Protein 6HXS (pdb70)

Organism: Homo sapiens (NCBI:txid9606)

Secondary structure (DSSP, 8-state):
---HHHHHHHHHH-HHHHHHHHHHHHHHHHSTTHHHHS-S--GGGEETTEE-HHHHHHHHTT---HHHHHHS-GGGSHHHHHHHHHHT--SSEEEEEE-HHHHHHHHHHH-S-SS--PPPSEEEEEEEPTTHHHHHHHHHTT--EEEEEEE--GGGHHHHHHH-------SSSSS-SSEEEES-HHHHHTT---EE--TT-TT-SEEEEEEEEEEE--TTEE----SEEEE--GGGEEEEEEEEEE--/---HHHHHHHHHH-HHHHHHHHHHHHHHHHSTTHHHHS-S--GGGEETTEE-HHHHHHHHHT---HHHHHH--SS--HHHHHHHHHHT--SSEEEEEE-HHHHHHHHHHH---SS--PPPSEEEEEEEPTTHHHHHHHHHTT--EEEEEEEE-GGGHHHHHHH-----EEEBS-HHHHHTT---EE--TT-TT-SEEEEEEEEEEE--------EEE--GGGEEEEEEEEEE--/---HHHHHHHHHH-HHHHHHHHHHHHHHHHSTTHHHHS-S--GGGEETTEE-HHHHHHHHHT---HHHHHHS-SGGGHHHHHHHHHHT--SSEEEEEE-HHHHHHHHHHSPPPSS--PPPSEEEEEEEPTTHHHHHHHHHTT--EEEEEEE--GGGHHHHHHH------EEEBS-HHHHHTT---EE--TT-TT-SEEEEEEEEEEE------EEE--GGGEEEEEEEEEE--

InterPro domains:
  IPR012317 Poly(ADP-ribose) polymerase, catalytic domain [PF00644] (103-272)
  IPR012317 Poly(ADP-ribose) polymerase, catalytic domain [PS51059] (77-280)
  IPR041400 PARP16 N-terminal domain [PF18084] (13-90)
  IPR051838 Intracellular mono-ADP-ribosyltransferase ARTD/PARP [PTHR21328] (15-296)

GO terms:
  GO:2000766 negative regulation of cytoplasmic translation (P, IDA)
  GO:0070213 protein auto-ADP-ribosylation (P, IDA)
  GO:0140804 NAD+-protein-lysine ADP-ribosyltransferase activity (F, IDA)
  GO:0140806 NAD+-protein-aspartate ADP-ribosyltransferase activity (F, IDA)
  GO:0140807 NAD+-protein-glutamate ADP-ribosyltransferase activity (F, IDA)
  GO:1990404 NAD+-protein mono-ADP-ribosyltransferase activity (F, IDA)
  GO:0005789 endoplasmic reticulum membrane (C, EXP)
  GO:0003950 NAD+ poly-ADP-ribosyltransferase activity (F, TAS)
  GO:0005829 cytosol (C, TAS)
  GO:0019082 viral protein processing (P, TAS)
  GO:1901847 nicotinate metabolic process (P, TAS)
  GO:0005515 protein binding (F, IPI)
  GO:0005635 nuclear envelope (C, IDA)
  GO:0071782 endoplasmic reticulum tubular network (C, IMP)
  GO:0005783 endoplasmic reticulum (C, IMP)
  GO:0036498 IRE1-mediated unfolded protein response (P, IMP)
  GO:0016020 membrane (C, HDA)
  GO:0003950 NAD+ poly-ADP-ribosyltransferase activity (F, IMP)
  GO:0043539 protein serine/threonine kinase activator activity (F, IMP)
  GO:0030968 endoplasmic reticulum unfolded protein response (P, IMP)

Solvent-accessible surface area: 34597 Å² total; per-residue (Å²): 108,45,47,70,33,9,0,85,37,34,0,42,72,32,43,64,3,5,0,0,17,1,0,2,1,5,5,0,1,82,19,180,55,57,84,70,15,0,119,54,28,2,84,104,29,28,176,76,150,88,72,42,25,146,41,0,56,46,11,14,88,103,6,14,52,0,109,79,0,31,154,30,77,22,130,109,38,110,128,4,2,66,4,1,3,54,6,16,27,39,180,77,3,36,6,42,46,22,37,118,84,40,20,97,82,3,67,158,66,6,24,89,36,101,2,10,31,19,74,8,50,49,2,1,9,0,36,25,55,73,115,36,18,52,85,13,27,130,43,30,37,167,109,102,42,53,29,0,5,38,9,14,130,2,22,37,0,7,13,15,7,48,85,31,19,117,21,106,123,68,212,126,60,161,152,9,100,1,5,68,3,10,10,24,12,10,30,2,4,23,121,0,19,41,16,134,4,13,141,85,16,65,5,16,54,47,0,0,0,0,0,0,0,9,0,0,66,49,101,54,22,114,124,75,85,50,124,150,4,20,0,34,51,92,80,3,14,20,4,4,14,0,0,0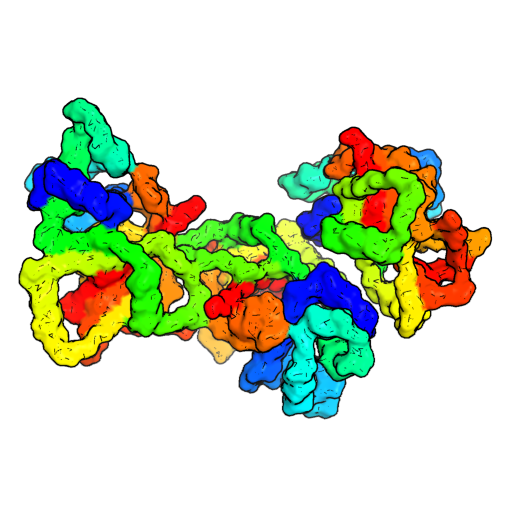,7,17,79,205,113,55,48,100,85,47,0,108,95,42,0,50,192,32,40,63,2,4,0,0,16,1,0,2,1,6,6,0,1,79,16,187,60,60,80,69,14,0,111,54,28,2,83,86,26,23,176,76,156,85,62,61,31,151,38,0,60,46,12,14,70,112,4,14,52,0,127,76,2,30,126,33,97,72,109,82,53,103,140,5,18,84,2,1,2,60,8,10,15,34,159,92,6,33,5,69,46,24,38,172,80,56,32,96,109,3,67,160,86,24,38,79,36,138,6,11,31,18,75,23,82,51,12,0,39,0,72,29,68,115,106,38,42,61,118,17,96,135,60,42,48,108,104,102,42,72,34,0,6,34,9,14,112,0,23,39,0,9,15,17,8,53,84,32,20,158,65,53,5,130,2,9,62,26,10,8,24,2,4,45,141,0,8,39,14,135,5,6,110,70,16,63,5,16,70,46,0,0,0,0,0,0,0,9,10,3,70,70,120,84,94,43,158,151,70,53,5,97,61,88,98,6,13,27,4,25,16,0,0,0,5,33,69,248,110,43,47,72,34,7,0,83,33,31,0,33,69,34,42,61,3,5,0,0,18,1,0,1,0,6,6,0,2,83,18,184,56,62,80,69,15,0,109,52,28,2,84,90,23,28,156,76,151,89,66,47,31,145,35,0,62,40,9,15,90,109,6,14,47,0,111,76,0,32,158,35,71,21,123,102,43,105,126,5,2,63,2,1,4,51,7,16,29,39,172,79,4,37,8,39,49,21,39,162,80,53,27,87,101,2,102,186,79,22,39,98,59,161,70,132,49,77,74,23,82,52,10,1,12,0,39,26,54,87,116,39,17,53,88,13,28,130,32,32,47,107,100,100,40,71,26,0,4,37,9,15,130,2,24,39,0,8,15,15,8,49,85,31,18,154,68,161,24,5,111,2,8,51,19,11,6,49,2,33,130,130,5,50,94,16,136,4,12,152,72,15,63,4,17,53,32,0,3,0,0,0,0,0,10,10,3,75,62,135,83,201,145,68,48,6,81,49,89,80,5,14,21,5,5,11,0,0,0,12,34,73,193

Sequence (715 aa):
SMGWAAAREAAGRDMLAADLRCSLFASALQSYKRDSVLRPFPASYARGDCKDFEALLADASKLPNLKELLQSSGDNHKRAWDLVSWILSSKVLTIHSAGKAEFEKIQKLTGAPHTPVPAPDFLFEIEYFDPANAKFYETKGERDLIYAFHGSRLENFHSIIHNGLHCHLNKTSLFGEGTYLTSDLSLALIYSPHGHGWQHSLLGPILSCVAVCEVIDHPDVKCIPPKYFVVTNNQLLRVKYLLVYSQKSMGWAAAREAAGRDMLAADLRCSLFASALQSYKRDSVLRPFPASYARGDCKDFEALLADASKLPNLKELLQSSGDNHKRAWDLVSWILSSKVLTIHSAGKAEFEKIQKLTGAPHTPVPAPDFLFEIEYFDPANAKFYETKGERDLIYAFHGSRLENFHSIIHNGLHCGTYLTSDLSLALIYSPHGHGWQHSLLGPILSCVAVCEVIDHPDPPKYFVVTNNQLLRVKYLLVYSQKSMGWAAAREAAGRDMLAADLRCSLFASALQSYKRDSVLRPFPASYARGDCKDFEALLADASKLPNLKELLQSSGDNHKRAWDLVSWILSSKVLTIHSAGKAEFEKIQKLTGAPHTPVPAPDFLFEIEYFDPANAKFYETKGERDLIYAFHGSRLENFHSIIHNGLHCEGTYLTSDLSLALIYSPHGHGWQHSLLGPILSCVAVCEVIDHPDKYFVVTNNQLLRVKYLLVYSQK

B-factor: mean 51.81, std 23.24, range [20.47, 183.68]

Foldseek 3Di:
DDDLVVLLVVCVVAVQQLLLLLQLLQQLLVDPNVVPQNPVDPCVQADVPRGNSVVVNVLSVQAAFSVVCSVDDDVVNPSNSVVSRVSQDDPFKHKHWDDPVVVVVLCVLLDPAPDDDDAFPTKMFIGTDPPLVVLLCVVQPVFDKHKWKAFAESSNVNVCQPVNAFQAQDPPDPPRNGDKTFSHPVVRQVRFDWGATDCSGPLEGIKTKMFIKIFGPDPQWAFVGGGMTHHNDRSGMGGTMMGMHYDD/DFDLVVLLVLCVVAVQQLLLLLFLLQQLLVDPVVVPQNPVDPCVQADVPRGNSVVVNVLSLVQAAVVCVNVDDDPPSPSNSVVSRVSQVDPFKGKHWDDPVVVVVLCVLLDPAPDDDDAFPTKMFMGTDPPLVVVLVVVLPVFDKHKWKAFAESNNVNVCQPVNCVPVGKTHSHPVVRQVRFDWGATGCNGPLEGIKTKMFIKIFRPDPAVGDIGTDHDRSRMGTTMMGMHYDD/DDALVVLLVLCVVAVQQLLLLLQLLQQQLVDPNVVPQNPVDPPVQADVPRGNSVVVVVLSVVQAASVVCNVDDDVVNPSNSVVSRVSQDDPFKHKHWDDPVVQVVLPVLFDDAPDDDDAFPTKMFIGTDPPLVVLLCVVQPVFDKHKWKAFAESNNVNVCQPVNAWWVYGKTGSHVVVRQVRFDWGATDCSGPLEGIKTKMFIKTFGPDPCVIDHHHDRSGIGGTMIGMHYDD

Radius of gyration: 32.32 Å; Cα contacts (8 Å, |Δi|>4): 1368; chains: 3; bounding box: 86×85×57 Å

Structure (mmCIF, N/CA/C/O backbone):
data_6HXS
#
_entry.id   6HXS
#
_cell.length_a   147.890
_cell.length_b   147.890
_cell.length_c   100.210
_cell.angle_alpha   90.00
_cell.angle_beta   90.00
_cell.angle_gamma   90.00
#
_symmetry.space_group_name_H-M   'P 43 21 2'
#
loop_
_entity.id
_entity.type
_entity.pdbx_description
1 polymer 'Mono [ADP-ribose] polymerase PARP16'
2 non-polymer CARBA-NICOTINAMIDE-ADENINE-DINUCLEOTIDE
3 non-polymer 'SULFATE ION'
4 non-polymer GLYCEROL
5 non-polymer ADENOSINE
6 water water
#
loop_
_atom_site.group_PDB
_atom_site.id
_atom_site.type_symbol
_atom_site.label_atom_id
_atom_site.label_alt_id
_atom_site.label_comp_id
_atom_site.label_asym_id
_atom_site.label_entity_id
_atom_site.label_seq_id
_atom_site.pdbx_PDB_ins_code
_atom_site.Cartn_x
_atom_site.Cartn_y
_atom_site.Cartn_z
_atom_site.occupancy
_atom_site.B_iso_or_equiv
_atom_site.auth_seq_id
_atom_site.auth_comp_id
_atom_site.auth_asym_id
_atom_site.auth_atom_id
_atom_site.pdbx_PDB_model_num
ATOM 1 N N . SER A 1 22 ? 42.766 -17.197 10.477 1.00 49.63 3 SER A N 1
ATOM 2 C CA . SER A 1 22 ? 41.347 -16.875 10.357 1.00 47.08 3 SER A CA 1
ATOM 3 C C . SER A 1 22 ? 41.132 -15.352 10.594 1.00 47.88 3 SER A C 1
ATOM 4 O O . SER A 1 22 ? 42.088 -14.644 10.911 1.00 46.05 3 SER A O 1
ATOM 7 N N . MET A 1 23 ? 39.893 -14.856 10.402 1.00 43.04 4 MET A N 1
ATOM 8 C CA . MET A 1 23 ? 39.518 -13.453 10.635 1.00 42.86 4 MET A CA 1
ATOM 9 C C . MET A 1 23 ? 39.752 -13.015 12.077 1.00 43.07 4 MET A C 1
ATOM 10 O O . MET A 1 23 ? 39.583 -13.811 12.992 1.00 39.39 4 MET A O 1
ATOM 15 N N . GLY A 1 24 ? 40.025 -11.734 12.276 1.00 41.13 5 GLY A N 1
ATOM 16 C CA . GLY A 1 24 ? 40.068 -11.165 13.621 1.00 41.81 5 GLY A CA 1
ATOM 17 C C . GLY A 1 24 ? 38.630 -10.975 14.111 1.00 45.25 5 GLY A C 1
ATOM 18 O O . GLY A 1 24 ? 37.673 -11.186 13.345 1.00 43.57 5 GLY A O 1
ATOM 19 N N . TRP A 1 25 ? 38.457 -10.551 15.364 1.00 41.44 6 TRP A N 1
ATOM 20 C CA . TRP A 1 25 ? 37.128 -10.365 15.956 1.00 40.73 6 TRP A CA 1
ATOM 21 C C . TRP A 1 25 ? 36.306 -9.259 15.290 1.00 39.86 6 TRP A C 1
ATOM 22 O O . TRP A 1 25 ? 35.116 -9.452 15.060 1.00 36.58 6 TRP A O 1
ATOM 33 N N . ALA A 1 26 ? 36.922 -8.095 15.034 1.00 38.01 7 ALA A N 1
ATOM 34 C CA . ALA A 1 26 ? 36.251 -6.948 14.413 1.00 37.68 7 ALA A CA 1
ATOM 35 C C . ALA A 1 26 ? 35.749 -7.315 13.017 1.00 39.97 7 ALA A C 1
ATOM 36 O O . ALA A 1 26 ? 34.589 -7.063 12.705 1.00 37.82 7 ALA A O 1
ATOM 38 N N . ALA A 1 27 ? 36.581 -8.019 12.228 1.00 37.87 8 ALA A N 1
ATOM 39 C CA . ALA A 1 27 ? 36.220 -8.491 10.894 1.00 36.25 8 ALA A CA 1
ATOM 40 C C . ALA A 1 27 ? 35.103 -9.521 10.959 1.00 37.29 8 ALA A C 1
ATOM 41 O O . ALA A 1 27 ? 34.225 -9.496 10.106 1.00 35.53 8 ALA A O 1
ATOM 43 N N . ALA A 1 28 ? 35.130 -10.433 11.960 1.00 33.95 9 ALA A N 1
ATOM 44 C CA . ALA A 1 28 ? 34.101 -11.466 12.124 1.00 32.39 9 ALA A CA 1
ATOM 45 C C . ALA A 1 28 ? 32.783 -10.845 12.541 1.00 34.26 9 ALA A C 1
ATOM 46 O O . ALA A 1 28 ? 31.732 -11.302 12.102 1.00 32.64 9 ALA A O 1
ATOM 48 N N . ARG A 1 29 ? 32.837 -9.811 13.386 1.00 31.27 10 ARG A N 1
ATOM 49 C CA . ARG A 1 29 ? 31.635 -9.129 13.842 1.00 32.22 10 ARG A CA 1
ATOM 50 C C . ARG A 1 29 ? 30.918 -8.494 12.617 1.00 35.75 10 ARG A C 1
ATOM 51 O O . ARG A 1 29 ? 29.704 -8.662 12.462 1.00 32.78 10 ARG A O 1
ATOM 59 N N . GLU A 1 30 ? 31.698 -7.848 11.719 1.00 33.03 11 GLU A N 1
ATOM 60 C CA . GLU A 1 30 ? 31.170 -7.238 10.513 1.00 32.59 11 GLU A CA 1
ATOM 61 C C . GLU A 1 30 ? 30.602 -8.332 9.571 1.00 35.68 11 GLU A C 1
ATOM 62 O O . GLU A 1 30 ? 29.496 -8.152 9.061 1.00 33.78 11 GLU A O 1
ATOM 68 N N . ALA A 1 31 ? 31.338 -9.458 9.369 1.00 32.41 12 ALA A N 1
ATOM 69 C CA . ALA A 1 31 ? 30.876 -10.556 8.503 1.00 32.54 12 ALA A CA 1
ATOM 70 C C . ALA A 1 31 ? 29.569 -11.184 9.042 1.00 36.66 12 ALA A C 1
ATOM 71 O O . ALA A 1 31 ? 28.645 -11.385 8.255 1.00 36.93 12 ALA A O 1
ATOM 73 N N . ALA A 1 32 ? 29.466 -11.415 10.376 1.00 33.13 13 ALA A N 1
ATOM 74 C CA . ALA A 1 32 ? 28.255 -11.978 10.986 1.00 32.77 13 ALA A CA 1
ATOM 75 C C . ALA A 1 32 ? 27.071 -11.009 10.871 1.00 36.99 13 ALA A C 1
ATOM 76 O O . ALA A 1 32 ? 25.985 -11.432 10.474 1.00 36.72 13 ALA A O 1
ATOM 78 N N . GLY A 1 33 ? 27.301 -9.727 11.179 1.00 33.41 14 GLY A N 1
ATOM 79 C CA . GLY A 1 33 ? 26.282 -8.679 11.107 1.00 33.66 14 GLY A CA 1
ATOM 80 C C . GLY A 1 33 ? 25.693 -8.507 9.716 1.00 37.38 14 GLY A C 1
ATOM 81 O O . GLY A 1 33 ? 24.510 -8.167 9.584 1.00 37.46 14 GLY A O 1
ATOM 82 N N . ARG A 1 34 ? 26.495 -8.788 8.656 1.00 32.78 15 ARG A N 1
ATOM 83 C CA . ARG A 1 34 ? 26.022 -8.641 7.272 1.00 32.69 15 ARG A CA 1
ATOM 84 C C . ARG A 1 34 ? 24.940 -9.679 6.954 1.00 35.77 15 ARG A C 1
ATOM 85 O O . ARG A 1 34 ? 24.035 -9.390 6.172 1.00 35.52 15 ARG A O 1
ATOM 93 N N . ASP A 1 35 ? 25.053 -10.893 7.530 1.00 32.09 16 ASP A N 1
ATOM 94 C CA . ASP A 1 35 ? 24.101 -11.980 7.263 1.00 31.31 16 ASP A CA 1
ATOM 95 C C . ASP A 1 35 ? 24.057 -12.903 8.460 1.00 32.98 16 ASP A C 1
ATOM 96 O O . ASP A 1 35 ? 24.731 -13.935 8.496 1.00 29.72 16 ASP A O 1
ATOM 101 N N . MET A 1 36 ? 23.258 -12.499 9.457 1.00 30.09 17 MET A N 1
ATOM 102 C CA . MET A 1 36 ? 23.127 -13.189 10.741 1.00 30.72 17 MET A CA 1
ATOM 103 C C . MET A 1 36 ? 22.642 -14.642 10.591 1.00 32.83 17 MET A C 1
ATOM 104 O O . MET A 1 36 ? 23.169 -15.524 11.266 1.00 29.91 17 MET A O 1
ATOM 109 N N . LEU A 1 37 ? 21.678 -14.893 9.682 1.00 30.16 18 LEU A N 1
ATOM 110 C CA . LEU A 1 37 ? 21.152 -16.246 9.474 1.00 30.22 18 LEU A CA 1
ATOM 111 C C . LEU A 1 37 ? 22.185 -17.173 8.831 1.00 29.22 18 LEU A C 1
ATOM 112 O O . LEU A 1 37 ? 22.239 -18.338 9.201 1.00 26.01 18 LEU A O 1
ATOM 117 N N . ALA A 1 38 ? 23.011 -16.668 7.905 1.00 26.48 19 ALA A N 1
ATOM 118 C CA . ALA A 1 38 ? 24.063 -17.499 7.285 1.00 26.09 19 ALA A CA 1
ATOM 119 C C . ALA A 1 38 ? 25.175 -17.777 8.312 1.00 29.57 19 ALA A C 1
ATOM 120 O O . ALA A 1 38 ? 25.663 -18.905 8.381 1.00 27.87 19 ALA A O 1
ATOM 122 N N . ALA A 1 39 ? 25.520 -16.775 9.159 1.00 26.64 20 ALA A N 1
ATOM 123 C CA . ALA A 1 39 ? 26.524 -16.987 10.224 1.00 25.99 20 ALA A CA 1
ATOM 124 C C . ALA A 1 39 ? 25.996 -18.038 11.231 1.00 29.38 20 ALA A C 1
ATOM 125 O O . ALA A 1 39 ? 26.736 -18.925 11.675 1.00 26.43 20 ALA A O 1
ATOM 127 N N . ASP A 1 40 ? 24.693 -17.929 11.559 1.00 27.15 21 ASP A N 1
ATOM 128 C CA . ASP A 1 40 ? 24.029 -18.861 12.459 1.00 27.61 21 ASP A CA 1
ATOM 129 C C . ASP A 1 40 ? 24.024 -20.280 11.866 1.00 30.43 21 ASP A C 1
ATOM 130 O O . ASP A 1 40 ? 24.295 -21.232 12.597 1.00 30.25 21 ASP A O 1
ATOM 135 N N . LEU A 1 41 ? 23.683 -20.422 10.570 1.00 26.91 22 LEU A N 1
ATOM 136 C CA . LEU A 1 41 ? 23.721 -21.738 9.912 1.00 25.41 22 LEU A CA 1
ATOM 137 C C . LEU A 1 41 ? 25.111 -22.417 10.083 1.00 26.62 22 LEU A C 1
ATOM 138 O O . LEU A 1 41 ? 25.193 -23.607 10.425 1.00 25.35 22 LEU A O 1
ATOM 143 N N . ARG A 1 42 ? 26.192 -21.652 9.863 1.00 23.32 23 ARG A N 1
ATOM 144 C CA . ARG A 1 42 ? 27.566 -22.168 9.967 1.00 22.93 23 ARG A CA 1
ATOM 145 C C . ARG A 1 42 ? 27.902 -22.601 11.397 1.00 24.95 23 ARG A C 1
ATOM 146 O O . ARG A 1 42 ? 28.500 -23.664 11.566 1.00 23.18 23 ARG A O 1
ATOM 154 N N . CYS A 1 43 ? 27.441 -21.845 12.419 1.00 22.21 24 CYS A N 1
ATOM 155 C CA . CYS A 1 43 ? 27.600 -22.209 13.835 1.00 23.84 24 CYS A CA 1
ATOM 156 C C . CYS A 1 43 ? 26.785 -23.462 14.158 1.00 26.80 24 CYS A C 1
ATOM 157 O O . CYS A 1 43 ? 27.260 -24.317 14.906 1.00 24.86 24 CYS A O 1
ATOM 160 N N . SER A 1 44 ? 25.582 -23.590 13.553 1.00 23.55 25 SER A N 1
ATOM 161 C CA . SER A 1 44 ? 24.676 -24.729 13.758 1.00 23.63 25 SER A CA 1
ATOM 162 C C . SER A 1 44 ? 25.254 -26.010 13.166 1.00 25.63 25 SER A C 1
ATOM 163 O O . SER A 1 44 ? 25.194 -27.043 13.812 1.00 25.66 25 SER A O 1
ATOM 166 N N . LEU A 1 45 ? 25.817 -25.936 11.943 1.00 22.48 26 LEU A N 1
ATOM 167 C CA . LEU A 1 45 ? 26.411 -27.088 11.267 1.00 21.84 26 LEU A CA 1
ATOM 168 C C . LEU A 1 45 ? 27.693 -27.507 11.977 1.00 25.12 26 LEU A C 1
ATOM 169 O O . LEU A 1 45 ? 27.956 -28.707 12.094 1.00 23.22 26 LEU A O 1
ATOM 174 N N . PHE A 1 46 ? 28.451 -26.523 12.477 1.00 22.07 27 PHE A N 1
ATOM 175 C CA . PHE A 1 46 ? 29.660 -26.783 13.286 1.00 21.78 27 PHE A CA 1
ATOM 176 C C . PHE A 1 46 ? 29.230 -27.555 14.562 1.00 26.19 27 PHE A C 1
ATOM 177 O O . PHE A 1 46 ? 29.820 -28.589 14.888 1.00 24.55 27 PHE A O 1
ATOM 185 N N . ALA A 1 47 ? 28.166 -27.068 15.250 1.00 24.29 28 ALA A N 1
ATOM 186 C CA . ALA A 1 47 ? 27.669 -27.697 16.472 1.00 24.63 28 ALA A CA 1
ATOM 187 C C . ALA A 1 47 ? 27.138 -29.114 16.183 1.00 26.41 28 ALA A C 1
ATOM 188 O O . ALA A 1 47 ? 27.375 -30.018 16.978 1.00 25.08 28 ALA A O 1
ATOM 190 N N . SER A 1 48 ? 26.440 -29.312 15.052 1.00 23.39 29 SER A N 1
ATOM 191 C CA . SER A 1 48 ? 25.934 -30.644 14.692 1.00 23.11 29 SER A CA 1
ATOM 192 C C . SER A 1 48 ? 27.083 -31.642 14.510 1.00 24.61 29 SER A C 1
ATOM 193 O O . SER A 1 48 ? 27.020 -32.744 15.053 1.00 23.14 29 SER A O 1
ATOM 196 N N . ALA A 1 49 ? 28.119 -31.263 13.729 1.00 21.16 30 ALA A N 1
ATOM 197 C CA . ALA A 1 49 ? 29.279 -32.101 13.445 1.00 21.88 30 ALA A CA 1
ATOM 198 C C . ALA A 1 49 ? 30.059 -32.397 14.733 1.00 25.66 30 ALA A C 1
ATOM 199 O O . ALA A 1 49 ? 30.454 -33.535 14.947 1.00 23.91 30 ALA A O 1
ATOM 201 N N . LEU A 1 50 ? 30.251 -31.379 15.592 1.00 22.10 31 LEU A N 1
ATOM 202 C CA . LEU A 1 50 ? 30.985 -31.541 16.844 1.00 21.30 31 LEU A CA 1
ATOM 203 C C . LEU A 1 50 ? 30.248 -32.456 17.859 1.00 24.38 31 LEU A C 1
ATOM 204 O O . LEU A 1 50 ? 30.892 -33.256 18.545 1.00 22.56 31 LEU A O 1
ATOM 209 N N . GLN A 1 51 ? 28.928 -32.322 17.971 1.00 23.73 32 GLN A N 1
ATOM 210 C CA . GLN A 1 51 ? 28.120 -33.077 18.947 1.00 24.41 32 GLN A CA 1
ATOM 211 C C . GLN A 1 51 ? 27.956 -34.547 18.550 1.00 27.22 32 GLN A C 1
ATOM 212 O O . GLN A 1 51 ? 27.796 -35.391 19.421 1.00 27.48 32 GLN A O 1
ATOM 218 N N . SER A 1 52 ? 27.967 -34.845 17.252 1.00 23.14 33 SER A N 1
ATOM 219 C CA . SER A 1 52 ? 27.816 -36.207 16.745 1.00 23.12 33 SER A CA 1
ATOM 220 C C . SER A 1 52 ? 28.921 -37.116 17.273 1.00 25.03 33 SER A C 1
ATOM 221 O O . SER A 1 52 ? 30.082 -36.687 17.331 1.00 22.68 33 SER A O 1
ATOM 224 N N . TYR A 1 53 ? 28.597 -38.399 17.528 1.00 23.56 34 TYR A N 1
ATOM 225 C CA . TYR A 1 53 ? 29.582 -39.408 17.956 1.00 23.98 34 TYR A CA 1
ATOM 226 C C . TYR A 1 53 ? 30.645 -39.556 16.820 1.00 26.62 34 TYR A C 1
ATOM 227 O O . TYR A 1 53 ? 31.772 -39.992 17.068 1.00 26.08 34 TYR A O 1
ATOM 236 N N . LYS A 1 54 ? 30.287 -39.138 15.588 1.00 23.72 35 LYS A N 1
ATOM 237 C CA . LYS A 1 54 ? 31.184 -39.189 14.421 1.00 24.18 35 LYS A CA 1
ATOM 238 C C . LYS A 1 54 ? 32.112 -37.977 14.287 1.00 26.50 35 LYS A C 1
ATOM 239 O O . LYS A 1 54 ? 32.811 -37.874 13.267 1.00 25.18 35 LYS A O 1
ATOM 245 N N . ARG A 1 55 ? 32.165 -37.086 15.309 1.00 23.57 36 ARG A N 1
ATOM 246 C CA . ARG A 1 55 ? 32.965 -35.835 15.290 1.00 22.93 36 ARG A CA 1
ATOM 247 C C . ARG A 1 55 ? 34.405 -36.026 14.754 1.00 24.58 36 ARG A C 1
ATOM 248 O O . ARG A 1 55 ? 34.899 -35.183 14.016 1.00 24.14 36 ARG A O 1
ATOM 256 N N . ASP A 1 56 ? 35.069 -37.144 15.103 1.00 22.09 37 ASP A N 1
ATOM 257 C CA . ASP A 1 56 ? 36.434 -37.424 14.635 1.00 23.11 37 ASP A CA 1
ATOM 258 C C . ASP A 1 56 ? 36.541 -37.364 13.098 1.00 26.65 37 ASP A C 1
ATOM 259 O O . ASP A 1 56 ? 37.494 -36.788 12.572 1.00 27.50 37 ASP A O 1
ATOM 264 N N . SER A 1 57 ? 35.556 -37.916 12.402 1.00 23.37 38 SER A N 1
ATOM 265 C CA . SER A 1 57 ? 35.585 -37.922 10.936 1.00 25.40 38 SER A CA 1
ATOM 266 C C . SER A 1 57 ? 34.800 -36.769 10.318 1.00 29.04 38 SER A C 1
ATOM 267 O O . SER A 1 57 ? 35.220 -36.309 9.281 1.00 28.32 38 SER A O 1
ATOM 270 N N . VAL A 1 58 ? 33.678 -36.298 10.936 1.00 25.12 39 VAL A N 1
ATOM 271 C CA . VAL A 1 58 ? 32.831 -35.267 10.305 1.00 24.17 39 VAL A CA 1
ATOM 272 C C . VAL A 1 58 ? 33.225 -33.833 10.697 1.00 26.68 39 VAL A C 1
ATOM 273 O O . VAL A 1 58 ? 32.898 -32.916 9.944 1.00 24.40 39 VAL A O 1
ATOM 277 N N . LEU A 1 59 ? 33.907 -33.614 11.836 1.00 23.63 40 LEU A N 1
ATOM 278 C CA . LEU A 1 59 ? 34.289 -32.238 12.150 1.00 23.39 40 LEU A CA 1
ATOM 279 C C . LEU A 1 59 ? 35.631 -31.940 11.475 1.00 27.72 40 LEU A C 1
ATOM 280 O O . LEU A 1 59 ? 36.690 -31.875 12.106 1.00 26.24 40 LEU A O 1
ATOM 285 N N . ARG A 1 60 ? 35.561 -31.784 10.154 1.00 25.90 41 ARG A N 1
ATOM 286 C CA . ARG A 1 60 ? 36.687 -31.495 9.283 1.00 25.67 41 ARG A CA 1
ATOM 287 C C . ARG A 1 60 ? 36.200 -30.457 8.298 1.00 29.87 41 ARG A C 1
ATOM 288 O O . ARG A 1 60 ? 35.211 -30.720 7.612 1.00 27.93 41 ARG A O 1
ATOM 296 N N . PRO A 1 61 ? 36.806 -29.253 8.249 1.00 26.92 42 PRO A N 1
ATOM 297 C CA . PRO A 1 61 ? 38.003 -28.807 8.993 1.00 26.32 42 PRO A CA 1
ATOM 298 C C . PRO A 1 61 ? 37.765 -28.694 10.500 1.00 28.02 42 PRO A C 1
ATOM 299 O O . PRO A 1 61 ? 36.644 -28.496 10.972 1.00 25.26 42 PRO A O 1
ATOM 303 N N . PHE A 1 62 ? 38.851 -28.915 11.243 1.00 25.49 43 PHE A N 1
ATOM 304 C CA . PHE A 1 62 ? 38.915 -28.872 12.701 1.00 25.38 43 PHE A CA 1
ATOM 305 C C . PHE A 1 62 ? 39.703 -27.617 13.128 1.00 28.03 43 PHE A C 1
ATOM 306 O O . PHE A 1 62 ? 40.727 -27.338 12.513 1.00 26.83 43 PHE A O 1
ATOM 314 N N . PRO A 1 63 ? 39.295 -26.864 14.175 1.00 25.06 44 PRO A N 1
ATOM 315 C CA . PRO A 1 63 ? 40.079 -25.659 14.561 1.00 25.80 44 PRO A CA 1
ATOM 316 C C . PRO A 1 63 ? 41.420 -26.059 15.208 1.00 30.25 44 PRO A C 1
ATOM 317 O O . PRO A 1 63 ? 41.442 -26.712 16.256 1.00 27.44 44 PRO A O 1
ATOM 321 N N . ALA A 1 64 ? 42.541 -25.687 14.551 1.00 28.36 45 ALA A N 1
ATOM 322 C CA . ALA A 1 64 ? 43.910 -26.056 14.962 1.00 29.48 45 ALA A CA 1
ATOM 323 C C . ALA A 1 64 ? 44.251 -25.638 16.406 1.00 32.68 45 ALA A C 1
ATOM 324 O O . ALA A 1 64 ? 45.055 -26.316 17.036 1.00 32.05 45 ALA A O 1
ATOM 326 N N . SER A 1 65 ? 43.607 -24.581 16.953 1.00 29.41 46 SER A N 1
ATOM 327 C CA . SER A 1 65 ? 43.885 -24.147 18.329 1.00 30.81 46 SER A CA 1
ATOM 328 C C . SER A 1 65 ? 43.412 -25.224 19.375 1.00 30.83 46 SER A C 1
ATOM 329 O O . SER A 1 65 ? 43.835 -25.182 20.525 1.00 30.56 46 SER A O 1
ATOM 332 N N . TYR A 1 66 ? 42.572 -26.186 18.959 1.00 26.52 47 TYR A N 1
ATOM 333 C CA . TYR A 1 66 ? 42.087 -27.284 19.836 1.00 26.14 47 TYR A CA 1
ATOM 334 C C . TYR A 1 66 ? 42.813 -28.602 19.558 1.00 29.20 47 TYR A C 1
ATOM 335 O O . TYR A 1 66 ? 42.396 -29.660 20.039 1.00 29.07 47 TYR A O 1
ATOM 344 N N . ALA A 1 67 ? 43.902 -28.531 18.798 1.00 26.01 48 ALA A N 1
ATOM 345 C CA . ALA A 1 67 ? 44.692 -29.707 18.501 1.00 27.56 48 ALA A CA 1
ATOM 346 C C . ALA A 1 67 ? 46.135 -29.537 19.001 1.00 31.84 48 ALA A C 1
ATOM 347 O O . ALA A 1 67 ? 46.673 -28.432 18.985 1.00 32.04 48 ALA A O 1
ATOM 349 N N . ARG A 1 68 ? 46.749 -30.634 19.463 1.00 27.32 49 ARG A N 1
ATOM 350 C CA . ARG A 1 68 ? 48.163 -30.668 19.815 1.00 27.98 49 ARG A CA 1
ATOM 351 C C . ARG A 1 68 ? 48.783 -31.641 18.813 1.00 34.61 49 ARG A C 1
ATOM 352 O O . ARG A 1 68 ? 48.778 -32.846 19.053 1.00 34.36 49 ARG A O 1
ATOM 360 N N . GLY A 1 69 ? 49.202 -31.127 17.656 1.00 34.77 50 GLY A N 1
ATOM 361 C CA . GLY A 1 69 ? 49.714 -31.960 16.562 1.00 36.61 50 GLY A CA 1
ATOM 362 C C . GLY A 1 69 ? 48.591 -32.817 16.001 1.00 37.70 50 GLY A C 1
ATOM 363 O O . GLY A 1 69 ? 47.561 -32.281 15.611 1.00 35.24 50 GLY A O 1
ATOM 364 N N . ASP A 1 70 ? 48.723 -34.145 16.079 1.00 36.32 51 ASP A N 1
ATOM 365 C CA . ASP A 1 70 ? 47.690 -35.096 15.620 1.00 35.97 51 ASP A CA 1
ATOM 366 C C . ASP A 1 70 ? 46.573 -35.292 16.662 1.00 35.95 51 ASP A C 1
ATOM 367 O O . ASP A 1 70 ? 45.573 -35.938 16.360 1.00 34.50 51 ASP A O 1
ATOM 372 N N . CYS A 1 71 ? 46.793 -34.854 17.923 1.00 30.76 52 CYS A N 1
ATOM 373 C CA . CYS A 1 71 ? 45.821 -35.079 19.006 1.00 28.50 52 CYS A CA 1
ATOM 374 C C . CYS A 1 71 ? 44.779 -33.966 19.072 1.00 29.54 52 CYS A C 1
ATOM 375 O O . CYS A 1 71 ? 45.069 -32.869 19.553 1.00 29.16 52 CYS A O 1
ATOM 378 N N . LYS A 1 72 ? 43.556 -34.281 18.649 1.00 24.85 53 LYS A N 1
ATOM 379 C CA . LYS A 1 72 ? 42.415 -33.362 18.671 1.00 24.85 53 LYS A CA 1
ATOM 380 C C . LYS A 1 72 ? 41.782 -33.393 20.051 1.00 28.64 53 LYS A C 1
ATOM 381 O O . LYS A 1 72 ? 41.469 -34.462 20.549 1.00 28.34 53 LYS A O 1
ATOM 387 N N . ASP A 1 73 ? 41.658 -32.233 20.697 1.00 24.27 54 ASP A N 1
ATOM 388 C CA . ASP A 1 73 ? 41.103 -32.191 22.037 1.00 23.39 54 ASP A CA 1
ATOM 389 C C . ASP A 1 73 ? 39.594 -31.876 21.943 1.00 26.48 54 ASP A C 1
ATOM 390 O O . ASP A 1 73 ? 39.179 -30.745 22.138 1.00 26.20 54 ASP A O 1
ATOM 395 N N . PHE A 1 74 ? 38.783 -32.923 21.659 1.00 25.02 55 PHE A N 1
ATOM 396 C CA . PHE A 1 74 ? 37.335 -32.774 21.502 1.00 24.05 55 PHE A CA 1
ATOM 397 C C . PHE A 1 74 ? 36.620 -32.393 22.796 1.00 25.10 55 PHE A C 1
ATOM 398 O O . PHE A 1 74 ? 35.645 -31.660 22.724 1.00 23.38 55 PHE A O 1
ATOM 406 N N . GLU A 1 75 ? 37.118 -32.848 23.968 1.00 22.61 56 GLU A N 1
ATOM 407 C CA . GLU A 1 75 ? 36.491 -32.481 25.246 1.00 22.68 56 GLU A CA 1
ATOM 408 C C . GLU A 1 75 ? 36.609 -30.962 25.480 1.00 28.12 56 GLU A C 1
ATOM 409 O O . GLU A 1 75 ? 35.599 -30.325 25.789 1.00 27.11 56 GLU A O 1
ATOM 415 N N . ALA A 1 76 ? 37.814 -30.375 25.275 1.00 24.93 57 ALA A N 1
ATOM 416 C CA . ALA A 1 76 ? 38.023 -28.921 25.397 1.00 24.61 57 ALA A CA 1
ATOM 417 C C . ALA A 1 76 ? 37.174 -28.157 24.359 1.00 24.58 57 ALA A C 1
ATOM 418 O O . ALA A 1 76 ? 36.583 -27.125 24.683 1.00 25.66 57 ALA A O 1
ATOM 420 N N . LEU A 1 77 ? 37.075 -28.693 23.135 1.00 21.93 58 LEU A N 1
ATOM 421 C CA . LEU A 1 77 ? 36.289 -28.060 22.075 1.00 21.81 58 LEU A CA 1
ATOM 422 C C . LEU A 1 77 ? 34.776 -28.084 22.385 1.00 23.72 58 LEU A C 1
ATOM 423 O O . LEU A 1 77 ? 34.106 -27.055 22.213 1.00 23.72 58 LEU A O 1
ATOM 428 N N . LEU A 1 78 ? 34.255 -29.245 22.829 1.00 22.59 59 LEU A N 1
ATOM 429 C CA . LEU A 1 78 ? 32.846 -29.381 23.222 1.00 22.06 59 LEU A CA 1
ATOM 430 C C . LEU A 1 78 ? 32.547 -28.450 24.381 1.00 25.32 59 LEU A C 1
ATOM 431 O O . LEU A 1 78 ? 31.514 -27.776 24.380 1.00 23.52 59 LEU A O 1
ATOM 436 N N . ALA A 1 79 ? 33.482 -28.407 25.372 1.00 23.18 60 ALA A N 1
ATOM 437 C CA . ALA A 1 79 ? 33.345 -27.537 26.541 1.00 23.64 60 ALA A CA 1
ATOM 438 C C . ALA A 1 79 ? 33.262 -26.042 26.122 1.00 29.39 60 ALA A C 1
ATOM 439 O O . ALA A 1 79 ? 32.397 -25.320 26.629 1.00 30.20 60 ALA A O 1
ATOM 441 N N . ASP A 1 80 ? 34.107 -25.594 25.173 1.00 25.05 61 ASP A N 1
ATOM 442 C CA . ASP A 1 80 ? 34.081 -24.201 24.690 1.00 25.82 61 ASP A CA 1
ATOM 443 C C . ASP A 1 80 ? 32.906 -23.916 23.753 1.00 26.84 61 ASP A C 1
ATOM 444 O O . ASP A 1 80 ? 32.346 -22.842 23.839 1.00 26.47 61 ASP A O 1
ATOM 449 N N . ALA A 1 81 ? 32.501 -24.858 22.910 1.00 22.03 62 ALA A N 1
ATOM 450 C CA . ALA A 1 81 ? 31.317 -24.614 22.066 1.00 21.56 62 ALA A CA 1
ATOM 451 C C . ALA A 1 81 ? 30.043 -24.425 22.921 1.00 27.11 62 ALA A C 1
ATOM 452 O O . ALA A 1 81 ? 29.147 -23.685 22.544 1.00 25.44 62 ALA A O 1
ATOM 454 N N . SER A 1 82 ? 29.985 -25.065 24.094 1.00 27.41 63 SER A N 1
ATOM 455 C CA . SER A 1 82 ? 28.814 -24.964 24.978 1.00 29.59 63 SER A CA 1
ATOM 456 C C . SER A 1 82 ? 28.784 -23.581 25.677 1.00 35.44 63 SER A C 1
ATOM 457 O O . SER A 1 82 ? 27.748 -23.180 26.195 1.00 35.48 63 SER A O 1
ATOM 460 N N . LYS A 1 83 ? 29.880 -22.802 25.565 1.00 32.16 64 LYS A N 1
ATOM 461 C CA . LYS A 1 83 ? 29.958 -21.446 26.133 1.00 33.82 64 LYS A CA 1
ATOM 462 C C . LYS A 1 83 ? 29.527 -20.363 25.147 1.00 39.50 64 LYS A C 1
ATOM 463 O O . LYS A 1 83 ? 29.410 -19.204 25.552 1.00 41.59 64 LYS A O 1
ATOM 469 N N . LEU A 1 84 ? 29.289 -20.719 23.871 1.00 34.95 65 LEU A N 1
ATOM 470 C CA . LEU A 1 84 ? 28.868 -19.738 22.873 1.00 36.27 65 LEU A CA 1
ATOM 471 C C . LEU A 1 84 ? 27.479 -19.200 23.184 1.00 42.19 65 LEU A C 1
ATOM 472 O O . LEU A 1 84 ? 26.545 -19.997 23.307 1.00 42.04 65 LEU A O 1
ATOM 477 N N . PRO A 1 85 ? 27.295 -17.864 23.311 1.00 39.26 66 PRO A N 1
ATOM 478 C CA . PRO A 1 85 ? 25.935 -17.347 23.471 1.00 38.91 66 PRO A CA 1
ATOM 479 C C . PRO A 1 85 ? 25.272 -17.271 22.093 1.00 39.97 66 PRO A C 1
ATOM 480 O O . PRO A 1 85 ? 25.946 -17.494 21.076 1.00 39.37 66 PRO A O 1
ATOM 484 N N . ASN A 1 86 ? 23.980 -16.928 22.024 1.00 35.62 67 ASN A N 1
ATOM 485 C CA . ASN A 1 86 ? 23.357 -16.744 20.715 1.00 35.32 67 ASN A CA 1
ATOM 486 C C . ASN A 1 86 ? 24.111 -15.578 19.999 1.00 39.55 67 ASN A C 1
ATOM 487 O O . ASN A 1 86 ? 24.781 -14.764 20.657 1.00 37.75 67 ASN A O 1
ATOM 492 N N . LEU A 1 87 ? 24.071 -15.551 18.667 1.00 37.81 68 LEU A N 1
ATOM 493 C CA . LEU A 1 87 ? 24.818 -14.553 17.903 1.00 38.40 68 LEU A CA 1
ATOM 494 C C . LEU A 1 87 ? 24.404 -13.118 18.200 1.00 40.92 68 LEU A C 1
ATOM 495 O O . LEU A 1 87 ? 25.282 -12.269 18.258 1.00 40.11 68 LEU A O 1
ATOM 500 N N . LYS A 1 88 ? 23.109 -12.853 18.427 1.00 40.02 69 LYS A N 1
ATOM 501 C CA . LYS A 1 88 ? 22.643 -11.488 18.750 1.00 42.17 69 LYS A CA 1
ATOM 502 C C . LYS A 1 88 ? 23.305 -11.011 20.030 1.00 47.01 69 LYS A C 1
ATOM 503 O O . LYS A 1 88 ? 23.863 -9.927 20.032 1.00 46.37 69 LYS A O 1
ATOM 509 N N . GLU A 1 89 ? 23.343 -11.862 21.092 1.00 44.54 70 GLU A N 1
ATOM 510 C CA . GLU A 1 89 ? 23.992 -11.518 22.357 1.00 44.80 70 GLU A CA 1
ATOM 511 C C . GLU A 1 89 ? 25.494 -11.393 22.165 1.00 48.07 70 GLU A C 1
ATOM 512 O O . GLU A 1 89 ? 26.102 -10.496 22.730 1.00 48.36 70 GLU A O 1
ATOM 518 N N . LEU A 1 90 ? 26.102 -12.281 21.370 1.00 45.94 71 LEU A N 1
ATOM 519 C CA . LEU A 1 90 ? 27.540 -12.210 21.119 1.00 47.38 71 LEU A CA 1
ATOM 520 C C . LEU A 1 90 ? 27.896 -10.858 20.471 1.00 56.26 71 LEU A C 1
ATOM 521 O O . LEU A 1 90 ? 28.861 -10.226 20.903 1.00 57.92 71 LEU A O 1
ATOM 526 N N . LEU A 1 91 ? 27.069 -10.384 19.517 1.00 54.17 72 LEU A N 1
ATOM 527 C CA . LEU A 1 91 ? 27.274 -9.098 18.846 1.00 56.12 72 LEU A CA 1
ATOM 528 C C . LEU A 1 91 ? 26.858 -7.894 19.739 1.00 64.32 72 LEU A C 1
ATOM 529 O O . LEU A 1 91 ? 27.579 -6.908 19.768 1.00 64.08 72 LEU A O 1
ATOM 534 N N . GLN A 1 92 ? 25.739 -7.993 20.490 1.00 64.34 73 GLN A N 1
ATOM 535 C CA . GLN A 1 92 ? 25.221 -6.945 21.392 1.00 67.21 73 GLN A CA 1
ATOM 536 C C . GLN A 1 92 ? 26.177 -6.615 22.545 1.00 75.40 73 GLN A C 1
ATOM 537 O O . GLN A 1 92 ? 26.064 -5.550 23.146 1.00 76.90 73 GLN A O 1
ATOM 543 N N . SER A 1 93 ? 27.105 -7.523 22.850 1.00 74.42 74 SER A N 1
ATOM 544 C CA . SER A 1 93 ? 28.086 -7.366 23.922 1.00 76.55 74 SER A CA 1
ATOM 545 C C . SER A 1 93 ? 29.470 -7.080 23.345 1.00 83.25 74 SER A C 1
ATOM 546 O O . SER A 1 93 ? 29.707 -7.335 22.165 1.00 81.17 74 SER A O 1
ATOM 549 N N . SER A 1 94 ? 30.391 -6.576 24.189 1.00 83.98 75 SER A N 1
ATOM 550 C CA . SER A 1 94 ? 31.778 -6.284 23.811 1.00 85.13 75 SER A CA 1
ATOM 551 C C . SER A 1 94 ? 32.562 -7.601 23.584 1.00 89.11 75 SER A C 1
ATOM 552 O O . SER A 1 94 ? 32.097 -8.674 23.984 1.00 87.45 75 SER A O 1
ATOM 555 N N . GLY A 1 95 ? 33.722 -7.494 22.931 1.00 86.91 76 GLY A N 1
ATOM 556 C CA . GLY A 1 95 ? 34.589 -8.617 22.585 1.00 85.90 76 GLY A CA 1
ATOM 557 C C . GLY A 1 95 ? 35.189 -9.407 23.732 1.00 89.74 76 GLY A C 1
ATOM 558 O O . GLY A 1 95 ? 35.093 -10.639 23.745 1.00 88.25 76 GLY A O 1
ATOM 559 N N . ASP A 1 96 ? 35.816 -8.711 24.707 1.00 87.52 77 ASP A N 1
ATOM 560 C CA . ASP A 1 96 ? 36.494 -9.345 25.851 1.00 87.27 77 ASP A CA 1
ATOM 561 C C . ASP A 1 96 ? 35.521 -9.971 26.901 1.00 88.07 77 ASP A C 1
ATOM 562 O O . ASP A 1 96 ? 35.987 -10.490 27.926 1.00 88.38 77 ASP A O 1
ATOM 567 N N . ASN A 1 97 ? 34.197 -9.976 26.618 1.00 80.78 78 ASN A N 1
ATOM 568 C CA . ASN A 1 97 ? 33.182 -10.604 27.471 1.00 78.99 78 ASN A CA 1
ATOM 569 C C . ASN A 1 97 ? 33.070 -12.103 27.147 1.00 78.16 78 ASN A C 1
ATOM 570 O O . ASN A 1 97 ? 32.781 -12.915 28.031 1.00 79.37 78 ASN A O 1
ATOM 575 N N . HIS A 1 98 ? 33.301 -12.455 25.870 1.00 68.61 79 HIS A N 1
ATOM 576 C CA . HIS A 1 98 ? 33.210 -13.812 25.331 1.00 64.54 79 HIS A CA 1
ATOM 577 C C . HIS A 1 98 ? 34.453 -14.112 24.454 1.00 62.81 79 HIS A C 1
ATOM 578 O O . HIS A 1 98 ? 34.316 -14.291 23.242 1.00 60.83 79 HIS A O 1
ATOM 585 N N . LYS A 1 99 ? 35.659 -14.136 25.065 1.00 55.96 80 LYS A N 1
ATOM 586 C CA . LYS A 1 99 ? 36.943 -14.337 24.377 1.00 54.83 80 LYS A CA 1
ATOM 587 C C . LYS A 1 99 ? 37.023 -15.670 23.595 1.00 56.71 80 LYS A C 1
ATOM 588 O O . LYS A 1 99 ? 37.289 -15.632 22.397 1.00 56.63 80 LYS A O 1
ATOM 594 N N . ARG A 1 100 ? 36.851 -16.834 24.264 1.00 50.57 81 ARG A N 1
ATOM 595 C CA . ARG A 1 100 ? 36.963 -18.127 23.578 1.00 48.83 81 ARG A CA 1
ATOM 596 C C . ARG A 1 100 ? 35.871 -18.277 22.537 1.00 46.71 81 ARG A C 1
ATOM 597 O O . ARG A 1 100 ? 36.106 -18.882 21.493 1.00 44.02 81 ARG A O 1
ATOM 605 N N . ALA A 1 101 ? 34.687 -17.690 22.824 1.00 41.41 82 ALA A N 1
ATOM 606 C CA . ALA A 1 101 ? 33.539 -17.666 21.941 1.00 40.15 82 ALA A CA 1
ATOM 607 C C . ALA A 1 101 ? 33.865 -16.915 20.646 1.00 40.16 82 ALA A C 1
ATOM 608 O O . ALA A 1 101 ? 33.643 -17.463 19.576 1.00 35.66 82 ALA A O 1
ATOM 610 N N . TRP A 1 102 ? 34.453 -15.705 20.753 1.00 39.47 83 TRP A N 1
ATOM 611 C CA . TRP A 1 102 ? 34.847 -14.892 19.604 1.00 40.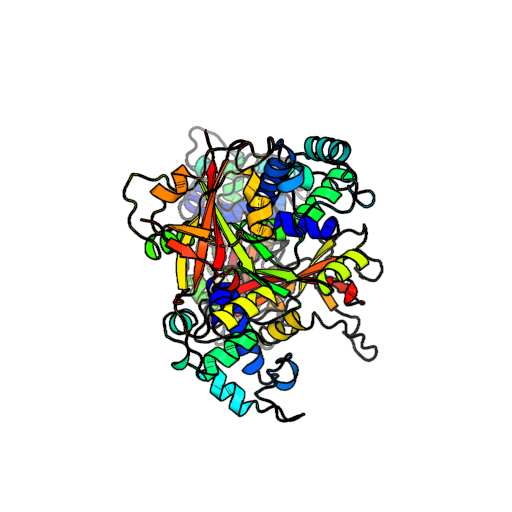31 83 TRP A CA 1
ATOM 612 C C . TRP A 1 102 ? 35.919 -15.590 18.769 1.00 38.74 83 TRP A C 1
ATOM 613 O O . TRP A 1 102 ? 35.834 -15.563 17.551 1.00 35.63 83 TRP A O 1
ATOM 624 N N . ASP A 1 103 ? 36.910 -16.240 19.412 1.00 34.56 84 ASP A N 1
ATOM 625 C CA . ASP A 1 103 ? 37.978 -16.970 18.691 1.00 33.16 84 ASP A CA 1
ATOM 626 C C . ASP A 1 103 ? 37.401 -18.122 17.864 1.00 33.74 84 ASP A C 1
ATOM 627 O O . ASP A 1 103 ? 37.838 -18.357 16.741 1.00 31.68 84 ASP A O 1
ATOM 632 N N . LEU A 1 104 ? 36.400 -18.821 18.423 1.00 31.10 85 LEU A N 1
ATOM 633 C CA . LEU A 1 104 ? 35.761 -19.957 17.769 1.00 30.92 85 LEU A CA 1
ATOM 634 C C . LEU A 1 104 ? 34.845 -19.487 16.637 1.00 33.30 85 LEU A C 1
ATOM 635 O O . LEU A 1 104 ? 34.951 -20.008 15.528 1.00 32.18 85 LEU A O 1
ATOM 640 N N . VAL A 1 105 ? 33.968 -18.495 16.899 1.00 29.85 86 VAL A N 1
ATOM 641 C CA . VAL A 1 105 ? 33.050 -17.947 15.887 1.00 29.15 86 VAL A CA 1
ATOM 642 C C . VAL A 1 105 ? 33.868 -17.345 14.729 1.00 29.41 86 VAL A C 1
ATOM 643 O O . VAL A 1 105 ? 33.513 -17.577 13.570 1.00 28.40 86 VAL A O 1
ATOM 647 N N . SER A 1 106 ? 34.986 -16.635 15.024 1.00 26.48 87 SER A N 1
ATOM 648 C CA . SER A 1 106 ? 35.825 -16.047 13.950 1.00 27.70 87 SER A CA 1
ATOM 649 C C . SER A 1 106 ? 36.358 -17.159 13.038 1.00 30.61 87 SER A C 1
ATOM 650 O O . SER A 1 106 ? 36.301 -17.011 11.820 1.00 32.67 87 SER A O 1
ATOM 653 N N . TRP A 1 107 ? 36.830 -18.285 13.621 1.00 27.13 88 TRP A N 1
ATOM 654 C CA . TRP A 1 107 ? 37.317 -19.437 12.838 1.00 26.99 88 TRP A CA 1
ATOM 655 C C . TRP A 1 107 ? 36.149 -20.053 12.003 1.00 29.27 88 TRP A C 1
ATOM 656 O O . TRP A 1 107 ? 36.330 -20.315 10.807 1.00 29.61 88 TRP A O 1
ATOM 667 N N . ILE A 1 108 ? 34.964 -20.266 12.630 1.00 24.36 89 ILE A N 1
ATOM 668 C CA . ILE A 1 108 ? 33.789 -20.859 11.960 1.00 23.92 89 ILE A CA 1
ATOM 669 C C . ILE A 1 108 ? 33.407 -20.046 10.708 1.00 27.64 89 ILE A C 1
ATOM 670 O O . ILE A 1 108 ? 33.089 -20.637 9.684 1.00 26.16 89 ILE A O 1
ATOM 675 N N . LEU A 1 109 ? 33.466 -18.708 10.789 1.00 26.49 90 LEU A N 1
ATOM 676 C CA . LEU A 1 109 ? 33.063 -17.833 9.671 1.00 28.02 90 LEU A CA 1
ATOM 677 C C . LEU A 1 109 ? 34.189 -17.524 8.687 1.00 31.78 90 LEU A C 1
ATOM 678 O O . LEU A 1 109 ? 33.949 -16.848 7.688 1.00 31.02 90 LEU A O 1
ATOM 683 N N . SER A 1 110 ? 35.371 -18.067 8.919 1.00 29.72 91 SER A N 1
ATOM 684 C CA . SER A 1 110 ? 36.468 -17.785 8.017 1.00 31.67 91 SER A CA 1
ATOM 685 C C . SER A 1 110 ? 36.595 -18.838 6.959 1.00 37.58 91 SER A C 1
ATOM 686 O O . SER A 1 110 ? 36.490 -20.029 7.227 1.00 39.17 91 SER A O 1
ATOM 689 N N . SER A 1 111 ? 36.803 -18.393 5.755 1.00 33.89 92 SER A N 1
ATOM 690 C CA . SER A 1 111 ? 37.096 -19.243 4.597 1.00 33.74 92 SER A CA 1
ATOM 691 C C . SER A 1 111 ? 37.575 -18.357 3.476 1.00 36.64 92 SER A C 1
ATOM 692 O O . SER A 1 111 ? 36.967 -17.320 3.226 1.00 35.41 92 SER A O 1
ATOM 695 N N . LYS A 1 112 ? 38.649 -18.773 2.797 1.00 34.50 93 LYS A N 1
ATOM 696 C CA . LYS A 1 112 ? 39.190 -18.053 1.634 1.00 36.68 93 LYS A CA 1
ATOM 697 C C . LYS A 1 112 ? 38.632 -18.680 0.355 1.00 38.88 93 LYS A C 1
ATOM 698 O O . LYS A 1 112 ? 38.860 -18.161 -0.723 1.00 37.56 93 LYS A O 1
ATOM 704 N N . VAL A 1 113 ? 37.921 -19.813 0.483 1.00 35.10 94 VAL A N 1
ATOM 705 C CA . VAL A 1 113 ? 37.391 -20.604 -0.633 1.00 35.18 94 VAL A CA 1
ATOM 706 C C . VAL A 1 113 ? 35.941 -20.217 -0.956 1.00 37.20 94 VAL A C 1
ATOM 707 O O . VAL A 1 113 ? 35.572 -20.152 -2.128 1.00 36.18 94 VAL A O 1
ATOM 711 N N . LEU A 1 114 ? 35.114 -20.012 0.079 1.00 32.52 95 LEU A N 1
ATOM 712 C CA . LEU A 1 114 ? 33.699 -19.755 -0.143 1.00 32.21 95 LEU A CA 1
ATOM 713 C C . LEU A 1 114 ? 33.065 -18.901 0.945 1.00 33.87 95 LEU A C 1
ATOM 714 O O . LEU A 1 114 ? 33.655 -18.653 1.998 1.00 32.58 95 LEU A O 1
ATOM 719 N N . THR A 1 115 ? 31.812 -18.521 0.707 1.00 30.79 96 THR A N 1
ATOM 720 C CA . THR A 1 115 ? 30.995 -17.837 1.702 1.00 31.12 96 THR A CA 1
ATOM 721 C C . THR A 1 115 ? 29.534 -18.298 1.491 1.00 33.26 96 THR A C 1
ATOM 722 O O . THR A 1 115 ? 29.201 -18.874 0.452 1.00 32.90 96 THR A O 1
ATOM 726 N N . ILE A 1 116 ? 28.695 -18.092 2.500 1.00 28.18 97 ILE A N 1
ATOM 727 C CA . ILE A 1 116 ? 27.306 -18.513 2.437 1.00 27.75 97 ILE A CA 1
ATOM 728 C C . ILE A 1 116 ? 26.411 -17.291 2.598 1.00 32.27 97 ILE A C 1
ATOM 729 O O . ILE A 1 116 ? 26.652 -16.459 3.479 1.00 32.12 97 ILE A O 1
ATOM 734 N N . HIS A 1 117 ? 25.381 -17.193 1.750 1.00 30.09 98 HIS A N 1
ATOM 735 C CA . HIS A 1 117 ? 24.398 -16.103 1.797 1.00 30.18 98 HIS A CA 1
ATOM 736 C C . HIS A 1 117 ? 23.016 -16.637 2.039 1.00 32.66 98 HIS A C 1
ATOM 737 O O . HIS A 1 117 ? 22.651 -17.643 1.435 1.00 30.97 98 HIS A O 1
ATOM 744 N N . SER A 1 118 ? 22.217 -15.925 2.835 1.00 30.37 99 SER A N 1
ATOM 745 C CA . SER A 1 118 ? 20.787 -16.179 2.996 1.00 31.52 99 SER A CA 1
ATOM 746 C C . SER A 1 118 ? 20.116 -15.863 1.677 1.00 38.14 99 SER A C 1
ATOM 747 O O . SER A 1 118 ? 20.465 -14.860 1.072 1.00 39.16 99 SER A O 1
ATOM 750 N N . ALA A 1 119 ? 19.209 -16.703 1.209 1.00 39.00 100 ALA A N 1
ATOM 751 C CA . ALA A 1 119 ? 18.501 -16.465 -0.052 1.00 41.29 100 ALA A CA 1
ATOM 752 C C . ALA A 1 119 ? 16.981 -16.429 0.207 1.00 52.27 100 ALA A C 1
ATOM 753 O O . ALA A 1 119 ? 16.525 -16.818 1.291 1.00 50.64 100 ALA A O 1
ATOM 755 N N . GLY A 1 120 ? 16.230 -15.909 -0.760 1.00 56.38 101 GLY A N 1
ATOM 756 C CA . GLY A 1 120 ? 14.778 -15.773 -0.664 1.00 60.72 101 GLY A CA 1
ATOM 757 C C . GLY A 1 120 ? 13.949 -16.652 -1.590 1.00 71.79 101 GLY A C 1
ATOM 758 O O . GLY A 1 120 ? 14.469 -17.562 -2.251 1.00 71.50 101 GLY A O 1
ATOM 759 N N . LYS A 1 121 ? 12.632 -16.355 -1.655 1.00 72.89 102 LYS A N 1
ATOM 760 C CA . LYS A 1 121 ? 11.643 -17.086 -2.464 1.00 74.38 102 LYS A CA 1
ATOM 761 C C . LYS A 1 121 ? 11.933 -16.999 -3.972 1.00 78.78 102 LYS A C 1
ATOM 762 O O . LYS A 1 121 ? 11.628 -17.953 -4.689 1.00 78.36 102 LYS A O 1
ATOM 768 N N . ALA A 1 122 ? 12.562 -15.897 -4.437 1.00 75.79 103 ALA A N 1
ATOM 769 C CA . ALA A 1 122 ? 12.954 -15.727 -5.839 1.00 76.42 103 ALA A CA 1
ATOM 770 C C . ALA A 1 122 ? 13.976 -16.793 -6.243 1.00 78.62 103 ALA A C 1
ATOM 771 O O . ALA A 1 122 ? 13.879 -17.337 -7.348 1.00 78.30 103 ALA A O 1
ATOM 773 N N . GLU A 1 123 ? 14.935 -17.118 -5.326 1.00 72.93 104 GLU A N 1
ATOM 774 C CA . GLU A 1 123 ? 15.950 -18.138 -5.580 1.00 70.47 104 GLU A CA 1
ATOM 775 C C . GLU A 1 123 ? 15.359 -19.545 -5.424 1.00 69.57 104 GLU A C 1
ATOM 776 O O . GLU A 1 123 ? 15.770 -20.427 -6.180 1.00 69.60 104 GLU A O 1
ATOM 782 N N . PHE A 1 124 ? 14.367 -19.757 -4.507 1.00 62.33 105 PHE A N 1
ATOM 783 C CA . PHE A 1 124 ? 13.731 -21.074 -4.343 1.00 62.24 105 PHE A CA 1
ATOM 784 C C . PHE A 1 124 ? 12.855 -21.416 -5.572 1.00 72.39 105 PHE A C 1
ATOM 785 O O . PHE A 1 124 ? 12.802 -22.585 -5.981 1.00 72.89 105 PHE A O 1
ATOM 793 N N . GLU A 1 125 ? 12.197 -20.390 -6.164 1.00 70.75 106 GLU A N 1
ATOM 794 C CA . GLU A 1 125 ? 11.378 -20.532 -7.370 1.00 71.83 106 GLU A CA 1
ATOM 795 C C . GLU A 1 125 ? 12.282 -20.918 -8.530 1.00 73.43 106 GLU A C 1
ATOM 796 O O . GLU A 1 125 ? 11.935 -21.812 -9.302 1.00 73.92 106 GLU A O 1
ATOM 802 N N . LYS A 1 126 ? 13.482 -20.298 -8.595 1.00 67.82 107 LYS A N 1
ATOM 803 C CA . LYS A 1 126 ? 14.520 -20.575 -9.590 1.00 66.68 107 LYS A CA 1
ATOM 804 C C . LYS A 1 126 ? 14.996 -22.043 -9.473 1.00 67.37 107 LYS A C 1
ATOM 805 O O . LYS A 1 126 ? 15.123 -22.707 -10.499 1.00 67.58 107 LYS A O 1
ATOM 811 N N . ILE A 1 127 ? 15.206 -22.546 -8.233 1.00 61.08 108 ILE A N 1
ATOM 812 C CA . ILE A 1 127 ? 15.640 -23.932 -7.955 1.00 59.93 108 ILE A CA 1
ATOM 813 C C . ILE A 1 127 ? 14.577 -24.919 -8.455 1.00 64.43 108 ILE A C 1
ATOM 814 O O . ILE A 1 127 ? 14.928 -25.902 -9.117 1.00 63.15 108 ILE A O 1
ATOM 819 N N . GLN A 1 128 ? 13.288 -24.639 -8.142 1.00 62.75 109 GLN A N 1
ATOM 820 C CA . GLN A 1 128 ? 12.140 -25.447 -8.568 1.00 64.18 109 GLN A CA 1
ATOM 821 C C . GLN A 1 128 ? 12.070 -25.530 -10.096 1.00 67.28 109 GLN A C 1
ATOM 822 O O . GLN A 1 128 ? 11.805 -26.606 -10.630 1.00 67.46 109 GLN A O 1
ATOM 828 N N . LYS A 1 129 ? 12.361 -24.413 -10.787 1.00 64.58 110 LYS A N 1
ATOM 829 C CA . LYS A 1 129 ? 12.369 -24.327 -12.253 1.00 66.44 110 LYS A CA 1
ATOM 830 C C . LYS A 1 129 ? 13.533 -25.112 -12.866 1.00 70.51 110 LYS A C 1
ATOM 831 O O . LYS A 1 129 ? 13.343 -25.781 -13.881 1.00 72.66 110 LYS A O 1
ATOM 837 N N . LEU A 1 130 ? 14.722 -25.038 -12.254 1.00 65.46 111 LEU A N 1
ATOM 838 C CA . LEU A 1 130 ? 15.936 -25.711 -12.728 1.00 65.09 111 LEU A CA 1
ATOM 839 C C . LEU A 1 130 ? 15.965 -27.215 -12.421 1.00 67.71 111 LEU A C 1
ATOM 840 O O . LEU A 1 130 ? 16.784 -27.929 -13.003 1.00 66.87 111 LEU A O 1
ATOM 845 N N . THR A 1 131 ? 15.099 -27.695 -11.511 1.00 64.45 112 THR A N 1
ATOM 846 C CA . THR A 1 131 ? 15.059 -29.116 -11.136 1.00 64.10 112 THR A CA 1
ATOM 847 C C . THR A 1 131 ? 13.755 -29.768 -11.565 1.00 69.97 112 THR A C 1
ATOM 848 O O . THR A 1 131 ? 13.666 -30.996 -11.576 1.00 71.96 112 THR A O 1
ATOM 852 N N . GLY A 1 132 ? 12.794 -28.945 -11.958 1.00 66.33 113 GLY A N 1
ATOM 853 C CA . GLY A 1 132 ? 11.497 -29.413 -12.412 1.00 67.87 113 GLY A CA 1
ATOM 854 C C . GLY A 1 132 ? 10.495 -29.506 -11.287 1.00 71.17 113 GLY A C 1
ATOM 855 O O . GLY A 1 132 ? 10.872 -29.582 -10.118 1.00 69.99 113 GLY A O 1
ATOM 856 N N . ALA A 1 133 ? 9.210 -29.485 -11.647 1.00 68.89 114 ALA A N 1
ATOM 857 C CA . ALA A 1 133 ? 8.081 -29.598 -10.729 1.00 68.43 114 ALA A CA 1
ATOM 858 C C . ALA A 1 133 ? 8.117 -30.969 -10.030 1.00 69.19 114 ALA A C 1
ATOM 859 O O . ALA A 1 133 ? 8.340 -31.981 -10.710 1.00 68.59 114 ALA A O 1
ATOM 861 N N . PRO A 1 134 ? 7.992 -31.025 -8.682 1.00 63.89 115 PRO A N 1
ATOM 862 C CA . PRO A 1 134 ? 8.080 -32.326 -7.995 1.00 62.65 115 PRO A CA 1
ATOM 863 C C . PRO A 1 134 ? 6.931 -33.254 -8.390 1.00 65.06 115 PRO A C 1
ATOM 864 O O . PRO A 1 134 ? 5.788 -32.824 -8.544 1.00 65.76 115 PRO A O 1
ATOM 868 N N . HIS A 1 135 ? 7.286 -34.517 -8.640 1.00 60.05 116 HIS A N 1
ATOM 869 C CA . HIS A 1 135 ? 6.405 -35.623 -9.034 1.00 61.52 116 HIS A CA 1
ATOM 870 C C . HIS A 1 135 ? 5.444 -35.954 -7.874 1.00 61.22 116 HIS A C 1
ATOM 871 O O . HIS A 1 135 ? 4.272 -36.226 -8.102 1.00 61.20 116 HIS A O 1
ATOM 878 N N . THR A 1 136 ? 5.952 -35.816 -6.634 1.00 55.06 117 THR A N 1
ATOM 879 C CA . THR A 1 136 ? 5.349 -36.169 -5.358 1.00 54.77 117 THR A CA 1
ATOM 880 C C . THR A 1 136 ? 5.295 -34.916 -4.426 1.00 55.38 117 THR A C 1
ATOM 881 O O . THR A 1 136 ? 6.131 -34.025 -4.582 1.00 51.54 117 THR A O 1
ATOM 885 N N . PRO A 1 137 ? 4.329 -34.819 -3.464 1.00 52.02 118 PRO A N 1
ATOM 886 C CA . PRO A 1 137 ? 4.296 -33.638 -2.571 1.00 50.08 118 PRO A CA 1
ATOM 887 C C . PRO A 1 137 ? 5.554 -33.501 -1.715 1.00 50.41 118 PRO A C 1
ATOM 888 O O . PRO A 1 137 ? 6.051 -34.490 -1.162 1.00 47.77 118 PRO A O 1
ATOM 892 N N . VAL A 1 138 ? 6.062 -32.261 -1.615 1.00 46.40 119 VAL A N 1
ATOM 893 C CA . VAL A 1 138 ? 7.260 -31.908 -0.856 1.00 45.03 119 VAL A CA 1
ATOM 894 C C . VAL A 1 138 ? 7.009 -30.682 0.029 1.00 47.52 119 VAL A C 1
ATOM 895 O O . VAL A 1 138 ? 6.280 -29.774 -0.393 1.00 48.09 119 VAL A O 1
ATOM 899 N N . PRO A 1 139 ? 7.651 -30.581 1.213 1.00 41.28 120 PRO A N 1
ATOM 900 C CA . PRO A 1 139 ? 7.514 -29.347 1.995 1.00 40.64 120 PRO A CA 1
ATOM 901 C C . PRO A 1 139 ? 8.425 -28.246 1.457 1.00 44.04 120 PRO A C 1
ATOM 902 O O . PRO A 1 139 ? 9.455 -28.519 0.844 1.00 41.17 120 PRO A O 1
ATOM 906 N N . ALA A 1 140 ? 8.031 -26.995 1.681 1.00 43.43 121 ALA A N 1
ATOM 907 C CA . ALA A 1 140 ? 8.831 -25.836 1.303 1.00 42.29 121 ALA A CA 1
ATOM 908 C C . ALA A 1 140 ? 9.894 -25.650 2.391 1.00 42.32 121 ALA A C 1
ATOM 909 O O . ALA A 1 140 ? 9.586 -25.866 3.555 1.00 40.67 121 ALA A O 1
ATOM 911 N N . PRO A 1 141 ? 11.158 -25.330 2.069 1.00 38.94 122 PRO A N 1
ATOM 912 C CA . PRO A 1 141 ? 12.150 -25.128 3.143 1.00 37.44 122 PRO A CA 1
ATOM 913 C C . PRO A 1 141 ? 11.860 -23.883 3.992 1.00 39.02 122 PRO A C 1
ATOM 914 O O . PRO A 1 141 ? 11.269 -22.939 3.505 1.00 37.38 122 PRO A O 1
ATOM 918 N N . ASP A 1 142 ? 12.285 -23.892 5.251 1.00 35.43 123 ASP A N 1
ATOM 919 C CA . ASP A 1 142 ? 12.125 -22.745 6.154 1.00 35.21 123 ASP A CA 1
ATOM 920 C C . ASP A 1 142 ? 13.174 -21.676 5.863 1.00 38.22 123 ASP A C 1
ATOM 921 O O . ASP A 1 142 ? 12.914 -20.488 6.051 1.00 37.81 123 ASP A O 1
ATOM 926 N N . PHE A 1 143 ? 14.356 -22.109 5.410 1.00 34.06 124 PHE A N 1
ATOM 927 C CA . PHE A 1 143 ? 15.478 -21.242 5.055 1.00 32.74 124 PHE A CA 1
ATOM 928 C C . PHE A 1 143 ? 16.176 -21.811 3.839 1.00 36.16 124 PHE A C 1
ATOM 929 O O . PHE A 1 143 ? 16.256 -23.033 3.667 1.00 34.83 124 PHE A O 1
ATOM 937 N N . LEU A 1 144 ? 16.719 -20.916 3.029 1.00 32.23 125 LEU A N 1
ATOM 938 C CA . LEU A 1 144 ? 17.458 -21.244 1.838 1.00 32.46 125 LEU A CA 1
ATOM 939 C C . LEU A 1 144 ? 18.742 -20.443 1.840 1.00 33.28 125 LEU A C 1
ATOM 940 O O . LEU A 1 144 ? 18.737 -19.247 2.161 1.00 31.63 125 LEU A O 1
ATOM 945 N N . PHE A 1 145 ? 19.856 -21.120 1.510 1.00 28.81 126 PHE A N 1
ATOM 946 C CA . PHE A 1 145 ? 21.162 -20.478 1.469 1.00 27.43 126 PHE A CA 1
ATOM 947 C C . PHE A 1 145 ? 21.877 -20.787 0.179 1.00 33.30 126 PHE A C 1
ATOM 948 O O . PHE A 1 145 ? 21.710 -21.869 -0.376 1.00 34.11 126 PHE A O 1
ATOM 956 N N . GLU A 1 146 ? 22.664 -19.836 -0.299 1.00 30.14 127 GLU A N 1
ATOM 957 C CA . GLU A 1 146 ? 23.484 -20.005 -1.490 1.00 30.76 127 GLU A CA 1
ATOM 958 C C . GLU A 1 146 ? 24.974 -20.029 -1.111 1.00 34.64 127 GLU A C 1
ATOM 959 O O . GLU A 1 146 ? 25.412 -19.268 -0.251 1.00 34.93 127 GLU A O 1
ATOM 965 N N . ILE A 1 147 ? 25.741 -20.913 -1.744 1.00 30.62 128 ILE A N 1
ATOM 966 C CA . ILE A 1 147 ? 27.179 -20.956 -1.523 1.00 29.83 128 ILE A CA 1
ATOM 967 C C . ILE A 1 147 ? 27.846 -20.198 -2.684 1.00 33.22 128 ILE A C 1
ATOM 968 O O . ILE A 1 147 ? 27.613 -20.536 -3.836 1.00 32.37 128 ILE A O 1
ATOM 973 N N . GLU A 1 148 ? 28.627 -19.160 -2.373 1.00 29.88 129 GLU A N 1
ATOM 974 C CA . GLU A 1 148 ? 29.395 -18.410 -3.380 1.00 30.18 129 GLU A CA 1
ATOM 975 C C . GLU A 1 148 ? 30.846 -18.853 -3.258 1.00 33.52 129 GLU A C 1
ATOM 976 O O . GLU A 1 148 ? 31.376 -18.888 -2.144 1.00 30.04 129 GLU A O 1
ATOM 982 N N . TYR A 1 149 ? 31.480 -19.199 -4.383 1.00 30.85 130 TYR A N 1
ATOM 983 C CA . TYR A 1 149 ? 32.883 -19.623 -4.376 1.00 30.89 130 TYR A CA 1
ATOM 984 C C . TYR A 1 149 ? 33.795 -18.510 -4.871 1.00 35.72 130 TYR A C 1
ATOM 985 O O . TYR A 1 149 ? 33.426 -17.777 -5.780 1.00 34.82 130 TYR A O 1
ATOM 994 N N . PHE A 1 150 ? 35.003 -18.426 -4.301 1.00 32.89 131 PHE A N 1
ATOM 995 C CA . PHE A 1 150 ? 36.032 -17.463 -4.709 1.00 33.65 131 PHE A CA 1
ATOM 996 C C . PHE A 1 150 ? 37.097 -18.162 -5.547 1.00 37.35 131 PHE A C 1
ATOM 997 O O . PHE A 1 150 ? 37.129 -19.395 -5.599 1.00 35.34 131 PHE A O 1
ATOM 1005 N N . ASP A 1 151 ? 37.975 -17.380 -6.200 1.00 36.02 132 ASP A N 1
ATOM 1006 C CA . ASP A 1 151 ? 39.090 -17.936 -6.964 1.00 37.01 132 ASP A CA 1
ATOM 1007 C C . ASP A 1 151 ? 40.155 -18.483 -5.988 1.00 41.52 132 ASP A C 1
ATOM 1008 O O . ASP A 1 151 ? 40.262 -17.961 -4.876 1.00 40.44 132 ASP A O 1
ATOM 1013 N N . PRO A 1 152 ? 40.907 -19.554 -6.327 1.00 40.08 133 PRO A N 1
ATOM 1014 C CA . PRO A 1 152 ? 40.948 -20.264 -7.621 1.00 40.46 133 PRO A CA 1
ATOM 1015 C C . PRO A 1 152 ? 39.799 -21.256 -7.835 1.00 40.44 133 PRO A C 1
ATOM 1016 O O . PRO A 1 152 ? 39.538 -21.572 -8.978 1.00 39.88 133 PRO A O 1
ATOM 1020 N N . ALA A 1 153 ? 39.075 -21.688 -6.773 1.00 36.30 134 ALA A N 1
ATOM 1021 C CA . ALA A 1 153 ? 37.975 -22.669 -6.896 1.00 35.47 134 ALA A CA 1
ATOM 1022 C C . ALA A 1 153 ? 36.876 -22.251 -7.900 1.00 38.32 134 ALA A C 1
ATOM 1023 O O . ALA A 1 153 ? 36.472 -23.075 -8.729 1.00 38.23 134 ALA A O 1
ATOM 1025 N N . ASN A 1 154 ? 36.404 -20.997 -7.839 1.00 33.75 135 ASN A N 1
ATOM 1026 C CA . ASN A 1 154 ? 35.348 -20.537 -8.751 1.00 33.96 135 ASN A CA 1
ATOM 1027 C C . ASN A 1 154 ? 35.804 -20.607 -10.217 1.00 39.12 135 ASN A C 1
ATOM 1028 O O . ASN A 1 154 ? 35.116 -21.221 -11.045 1.00 39.25 135 ASN A O 1
ATOM 1033 N N . ALA A 1 155 ? 36.973 -20.004 -10.538 1.00 37.43 136 ALA A N 1
ATOM 1034 C CA . ALA A 1 155 ? 37.534 -20.012 -11.900 1.00 37.98 136 ALA A CA 1
ATOM 1035 C C . ALA A 1 155 ? 37.877 -21.448 -12.350 1.00 42.38 136 ALA A C 1
ATOM 1036 O O . ALA A 1 155 ? 37.677 -21.770 -13.510 1.00 43.35 136 ALA A O 1
ATOM 1038 N N . LYS A 1 156 ? 38.321 -22.324 -11.427 1.00 39.59 137 LYS A N 1
ATOM 1039 C CA . LYS A 1 156 ? 38.629 -23.726 -11.761 1.00 39.99 137 LYS A CA 1
ATOM 1040 C C . LYS A 1 156 ? 37.358 -24.453 -12.248 1.00 41.66 137 LYS A C 1
ATOM 1041 O O . LYS A 1 156 ? 37.398 -25.145 -13.254 1.00 41.60 137 LYS A O 1
ATOM 1047 N N . PHE A 1 157 ? 36.240 -24.288 -11.523 1.00 38.95 138 PHE A N 1
ATOM 1048 C CA . PHE A 1 157 ? 34.953 -24.905 -11.854 1.00 37.75 138 PHE A CA 1
ATOM 1049 C C . PHE A 1 157 ? 34.468 -24.473 -13.250 1.00 42.55 138 PHE A C 1
ATOM 1050 O O . PHE A 1 157 ? 34.049 -25.328 -14.035 1.00 42.80 138 PHE A O 1
ATOM 1058 N N . TYR A 1 158 ? 34.562 -23.167 -13.569 1.00 39.25 139 TYR A N 1
ATOM 1059 C CA . TYR A 1 158 ? 34.139 -22.644 -14.869 1.00 39.81 139 TYR A CA 1
ATOM 1060 C C . TYR A 1 158 ? 35.082 -23.057 -16.016 1.00 45.31 139 TYR A C 1
ATOM 1061 O O . TYR A 1 158 ? 34.623 -23.221 -17.144 1.00 43.91 139 TYR A O 1
ATOM 1070 N N . GLU A 1 159 ? 36.375 -23.270 -15.720 1.00 44.86 140 GLU A N 1
ATOM 1071 C CA . GLU A 1 159 ? 37.350 -23.753 -16.703 1.00 47.08 140 GLU A CA 1
ATOM 1072 C C . GLU A 1 159 ? 36.989 -25.207 -17.067 1.00 51.84 140 GLU A C 1
ATOM 1073 O O . GLU A 1 159 ? 37.037 -25.570 -18.239 1.00 52.88 140 GLU A O 1
ATOM 1079 N N . THR A 1 160 ? 36.593 -26.022 -16.059 1.00 47.55 141 THR A N 1
ATOM 1080 C CA . THR A 1 160 ? 36.176 -27.414 -16.266 1.00 47.30 141 THR A CA 1
ATOM 1081 C C . THR A 1 160 ? 34.883 -27.448 -17.081 1.00 50.62 141 THR A C 1
ATOM 1082 O O . THR A 1 160 ? 34.746 -28.293 -17.970 1.00 50.53 141 THR A O 1
ATOM 1086 N N . LYS A 1 161 ? 33.948 -26.518 -16.781 1.00 45.91 142 LYS A N 1
ATOM 1087 C CA . LYS A 1 161 ? 32.650 -26.400 -17.447 1.00 45.17 142 LYS A CA 1
ATOM 1088 C C . LYS A 1 161 ? 32.809 -26.080 -18.934 1.00 51.08 142 LYS A C 1
ATOM 1089 O O . LYS A 1 161 ? 32.218 -26.765 -19.762 1.00 51.74 142 LYS A O 1
ATOM 1095 N N . GLY A 1 162 ? 33.577 -25.038 -19.259 1.00 49.17 143 GLY A N 1
ATOM 1096 C CA . GLY A 1 162 ? 33.723 -24.571 -20.631 1.00 50.48 143 GLY A CA 1
ATOM 1097 C C . GLY A 1 162 ? 32.375 -24.091 -21.141 1.00 55.59 143 GLY A C 1
ATOM 1098 O O . GLY A 1 162 ? 31.686 -23.336 -20.448 1.00 54.63 143 GLY A O 1
ATOM 1099 N N . GLU A 1 163 ? 31.949 -24.591 -22.310 1.00 54.19 144 GLU A N 1
ATOM 1100 C CA . GLU A 1 163 ? 30.658 -24.258 -22.913 1.00 54.27 144 GLU A CA 1
ATOM 1101 C C . GLU A 1 163 ? 29.548 -25.274 -22.522 1.00 58.02 144 GLU A C 1
ATOM 1102 O O . GLU A 1 163 ? 28.389 -25.090 -22.914 1.00 58.57 144 GLU A O 1
ATOM 1108 N N . ARG A 1 164 ? 29.896 -26.319 -21.725 1.00 52.98 145 ARG A N 1
ATOM 1109 C CA . ARG A 1 164 ? 28.953 -27.361 -21.292 1.00 51.39 145 ARG A CA 1
ATOM 1110 C C . ARG A 1 164 ? 27.824 -26.775 -20.432 1.00 51.62 145 ARG A C 1
ATOM 1111 O O . ARG A 1 164 ? 28.006 -25.748 -19.773 1.00 47.77 145 ARG A O 1
ATOM 1119 N N . ASP A 1 165 ? 26.646 -27.414 -20.470 1.00 49.23 146 ASP A N 1
ATOM 1120 C CA . ASP A 1 165 ? 25.487 -26.980 -19.690 1.00 48.64 146 ASP A CA 1
ATOM 1121 C C . ASP A 1 165 ? 25.637 -27.360 -18.224 1.00 50.56 146 ASP A C 1
ATOM 1122 O O . ASP A 1 165 ? 26.401 -28.270 -17.890 1.00 50.05 146 ASP A O 1
ATOM 1127 N N . LEU A 1 166 ? 24.889 -26.680 -17.355 1.00 47.15 147 LEU A N 1
ATOM 1128 C CA . LEU A 1 166 ? 24.852 -27.012 -15.931 1.00 46.39 147 LEU A CA 1
ATOM 1129 C C . LEU A 1 166 ? 23.514 -27.653 -15.612 1.00 51.11 147 LEU A C 1
ATOM 1130 O O . LEU A 1 166 ? 22.472 -27.190 -16.086 1.00 51.75 147 LEU A O 1
ATOM 1135 N N . ILE A 1 167 ? 23.571 -28.747 -14.849 1.00 46.73 148 ILE A N 1
ATOM 1136 C CA . ILE A 1 167 ? 22.446 -29.547 -14.351 1.00 46.76 148 ILE A CA 1
ATOM 1137 C C . ILE A 1 167 ? 22.342 -29.308 -12.831 1.00 45.61 148 ILE A C 1
ATOM 1138 O O . ILE A 1 167 ? 23.357 -29.167 -12.169 1.00 41.84 148 ILE A O 1
ATOM 1143 N N . TYR A 1 168 ? 21.126 -29.213 -12.301 1.00 42.22 149 TYR A N 1
ATOM 1144 C CA . TYR A 1 168 ? 20.895 -29.024 -10.883 1.00 41.24 149 TYR A CA 1
ATOM 1145 C C . TYR A 1 168 ? 20.223 -30.284 -10.366 1.00 45.08 149 TYR A C 1
ATOM 1146 O O . TYR A 1 168 ? 19.280 -30.810 -10.990 1.00 44.81 149 TYR A O 1
ATOM 1155 N N . ALA A 1 169 ? 20.779 -30.832 -9.289 1.00 40.00 150 ALA A N 1
ATOM 1156 C CA . ALA A 1 169 ? 20.291 -32.066 -8.667 1.00 39.92 150 ALA A CA 1
ATOM 1157 C C . ALA A 1 169 ? 20.468 -31.992 -7.154 1.00 39.86 150 ALA A C 1
ATOM 1158 O O . ALA A 1 169 ? 21.232 -31.165 -6.668 1.00 38.21 150 ALA A O 1
ATOM 1160 N N . PHE A 1 170 ? 19.760 -32.858 -6.424 1.00 34.94 151 PHE A N 1
ATOM 1161 C CA . PHE A 1 170 ? 19.745 -32.883 -4.968 1.00 33.68 151 PHE A CA 1
ATOM 1162 C C . PHE A 1 170 ? 20.564 -34.006 -4.367 1.00 36.62 151 PHE A C 1
ATOM 1163 O O . PHE A 1 170 ? 20.716 -35.081 -4.957 1.00 36.55 151 PHE A O 1
ATOM 1171 N N . HIS A 1 171 ? 21.076 -33.745 -3.166 1.00 31.90 152 HIS A N 1
ATOM 1172 C CA . HIS A 1 171 ? 21.778 -34.726 -2.363 1.00 29.73 152 HIS A CA 1
ATOM 1173 C C . HIS A 1 171 ? 21.384 -34.514 -0.912 1.00 31.40 152 HIS A C 1
ATOM 1174 O O . HIS A 1 171 ? 21.687 -33.480 -0.313 1.00 28.95 152 HIS A O 1
ATOM 1181 N N . GLY A 1 172 ? 20.719 -35.515 -0.364 1.00 29.88 153 GLY A N 1
ATOM 1182 C CA . GLY A 1 172 ? 20.313 -35.530 1.028 1.00 27.99 153 GLY A CA 1
ATOM 1183 C C . GLY A 1 172 ? 21.400 -36.169 1.863 1.00 30.67 153 GLY A C 1
ATOM 1184 O O . GLY A 1 172 ? 22.134 -37.033 1.368 1.00 30.72 153 GLY A O 1
ATOM 1185 N N . SER A 1 173 ? 21.513 -35.747 3.121 1.00 25.37 154 SER A N 1
ATOM 1186 C CA . SER A 1 173 ? 22.491 -36.287 4.061 1.00 25.66 154 SER A CA 1
ATOM 1187 C C . SER A 1 173 ? 22.077 -35.953 5.487 1.00 29.49 154 SER A C 1
ATOM 1188 O O . SER A 1 173 ? 21.216 -35.087 5.715 1.00 27.42 154 SER A O 1
ATOM 1191 N N . ARG A 1 174 ? 22.685 -36.646 6.450 1.00 27.18 155 ARG A N 1
ATOM 1192 C CA . ARG A 1 174 ? 22.513 -36.357 7.867 1.00 26.20 155 ARG A CA 1
ATOM 1193 C C . ARG A 1 174 ? 23.117 -34.981 8.141 1.00 27.84 155 ARG A C 1
ATOM 1194 O O . ARG A 1 174 ? 24.115 -34.604 7.520 1.00 25.68 155 ARG A O 1
ATOM 1202 N N . LEU A 1 175 ? 22.479 -34.215 9.038 1.00 26.10 156 LEU A N 1
ATOM 1203 C CA . LEU A 1 175 ? 22.873 -32.849 9.382 1.00 25.00 156 LEU A CA 1
ATOM 1204 C C . LEU A 1 175 ? 24.353 -32.706 9.779 1.00 25.04 156 LEU A C 1
ATOM 1205 O O . LEU A 1 175 ? 24.988 -31.702 9.431 1.00 23.44 156 LEU A O 1
ATOM 1210 N N . GLU A 1 176 ? 24.886 -33.685 10.534 1.00 23.05 157 GLU A N 1
ATOM 1211 C CA . GLU A 1 176 ? 26.263 -33.660 11.053 1.00 22.82 157 GLU A CA 1
ATOM 1212 C C . GLU A 1 176 ? 27.312 -33.784 9.939 1.00 25.47 157 GLU A C 1
ATOM 1213 O O . GLU A 1 176 ? 28.484 -33.619 10.219 1.00 24.44 157 GLU A O 1
ATOM 1219 N N . ASN A 1 177 ? 26.895 -34.048 8.692 1.00 23.97 158 ASN A N 1
ATOM 1220 C CA . ASN A 1 177 ? 27.830 -34.157 7.556 1.00 24.01 158 ASN A CA 1
ATOM 1221 C C . ASN A 1 177 ? 28.001 -32.851 6.795 1.00 25.97 158 ASN A C 1
ATOM 1222 O O . ASN A 1 177 ? 28.938 -32.755 5.996 1.00 25.54 158 ASN A O 1
ATOM 1227 N N . PHE A 1 178 ? 27.113 -31.869 7.007 1.00 22.16 159 PHE A N 1
ATOM 1228 C CA . PHE A 1 178 ? 27.087 -30.652 6.163 1.00 23.57 159 PHE A CA 1
ATOM 1229 C C . PHE A 1 178 ? 28.251 -29.672 6.391 1.00 26.87 159 PHE A C 1
ATOM 1230 O O . PHE A 1 178 ? 28.674 -29.056 5.409 1.00 26.11 159 PHE A O 1
ATOM 1238 N N . HIS A 1 179 ? 28.797 -29.550 7.615 1.00 22.85 160 HIS A N 1
ATOM 1239 C CA . HIS A 1 179 ? 29.996 -28.723 7.834 1.00 22.36 160 HIS A CA 1
ATOM 1240 C C . HIS A 1 179 ? 31.129 -29.229 6.897 1.00 26.24 160 HIS A C 1
ATOM 1241 O O . HIS A 1 179 ? 31.784 -28.433 6.226 1.00 24.49 160 HIS A O 1
ATOM 1248 N N . SER A 1 180 ? 31.320 -30.566 6.841 1.00 23.86 161 SER A N 1
ATOM 1249 C CA . SER A 1 180 ? 32.342 -31.196 5.998 1.00 24.23 161 SER A CA 1
ATOM 1250 C C . SER A 1 180 ? 31.957 -31.155 4.503 1.00 27.82 161 SER A C 1
ATOM 1251 O O . SER A 1 180 ? 32.814 -30.877 3.672 1.00 27.13 161 SER A O 1
ATOM 1254 N N . ILE A 1 181 ? 30.681 -31.408 4.170 1.00 25.23 162 ILE A N 1
ATOM 1255 C CA . ILE A 1 181 ? 30.186 -31.333 2.779 1.00 25.74 162 ILE A CA 1
ATOM 1256 C C . ILE A 1 181 ? 30.505 -29.941 2.186 1.00 31.25 162 ILE A C 1
ATOM 1257 O O . ILE A 1 181 ? 31.039 -29.854 1.077 1.00 32.44 162 ILE A O 1
ATOM 1262 N N . ILE A 1 182 ? 30.198 -28.872 2.919 1.00 27.78 163 ILE A N 1
ATOM 1263 C CA . ILE A 1 182 ? 30.433 -27.504 2.460 1.00 27.95 163 ILE A CA 1
ATOM 1264 C C . ILE A 1 182 ? 31.936 -27.213 2.262 1.00 31.59 163 ILE A C 1
ATOM 1265 O O . ILE A 1 182 ? 32.334 -26.721 1.209 1.00 30.31 163 ILE A O 1
ATOM 1270 N N . HIS A 1 183 ? 32.755 -27.477 3.276 1.00 28.92 164 HIS A N 1
ATOM 1271 C CA . HIS A 1 183 ? 34.161 -27.090 3.194 1.00 29.62 164 HIS A CA 1
ATOM 1272 C C . HIS A 1 183 ? 35.045 -28.063 2.410 1.00 32.18 164 HIS A C 1
ATOM 1273 O O . HIS A 1 183 ? 36.074 -27.642 1.906 1.00 33.10 164 HIS A O 1
ATOM 1280 N N . ASN A 1 184 ? 34.678 -29.340 2.308 1.00 29.39 165 ASN A N 1
ATOM 1281 C CA . ASN A 1 184 ? 35.508 -30.309 1.575 1.00 29.94 165 ASN A CA 1
ATOM 1282 C C . ASN A 1 184 ? 34.868 -30.770 0.260 1.00 34.53 165 ASN A C 1
ATOM 1283 O O . ASN A 1 184 ? 35.547 -31.405 -0.539 1.00 33.88 165 ASN A O 1
ATOM 1288 N N . GLY A 1 185 ? 33.580 -30.475 0.065 1.00 31.50 166 GLY A N 1
ATOM 1289 C CA . GLY A 1 185 ? 32.841 -30.952 -1.104 1.00 31.92 166 GLY A CA 1
ATOM 1290 C C . GLY A 1 185 ? 32.307 -32.357 -0.841 1.00 36.30 166 GLY A C 1
ATOM 1291 O O . GLY A 1 185 ? 32.724 -33.026 0.117 1.00 35.35 166 GLY A O 1
ATOM 1292 N N . LEU A 1 186 ? 31.369 -32.822 -1.662 1.00 33.31 167 LEU A N 1
ATOM 1293 C CA . LEU A 1 186 ? 30.851 -34.186 -1.561 1.00 33.89 167 LEU A CA 1
ATOM 1294 C C . LEU A 1 186 ? 31.936 -35.202 -1.940 1.00 42.20 167 LEU A C 1
ATOM 1295 O O . LEU A 1 186 ? 32.669 -34.980 -2.917 1.00 43.28 167 LEU A O 1
ATOM 1300 N N . HIS A 1 187 ? 32.053 -36.295 -1.158 1.00 41.85 168 HIS A N 1
ATOM 1301 C CA . HIS A 1 187 ? 33.034 -37.370 -1.402 1.00 45.20 168 HIS A CA 1
ATOM 1302 C C . HIS A 1 187 ? 32.735 -38.086 -2.720 1.00 55.73 168 HIS A C 1
ATOM 1303 O O . HIS A 1 187 ? 31.609 -38.539 -2.913 1.00 55.11 168 HIS A O 1
ATOM 1310 N N . CYS A 1 188 ? 33.722 -38.191 -3.617 1.00 59.40 169 CYS A N 1
ATOM 1311 C CA . CYS A 1 188 ? 33.546 -38.924 -4.878 1.00 64.14 169 CYS A CA 1
ATOM 1312 C C . CYS A 1 188 ? 34.437 -40.163 -4.817 1.00 72.36 169 CYS A C 1
ATOM 1313 O O . CYS A 1 188 ? 35.245 -40.457 -5.699 1.00 72.48 169 CYS A O 1
ATOM 1316 N N . HIS A 1 189 ? 34.286 -40.847 -3.673 1.00 72.71 170 HIS A N 1
ATOM 1317 C CA . HIS A 1 189 ? 34.979 -42.048 -3.233 1.00 74.82 170 HIS A CA 1
ATOM 1318 C C . HIS A 1 189 ? 34.669 -43.221 -4.146 1.00 76.70 170 HIS A C 1
ATOM 1319 O O . HIS A 1 189 ? 33.578 -43.796 -4.089 1.00 76.41 170 HIS A O 1
ATOM 1326 N N . LEU A 1 190 ? 35.627 -43.545 -5.021 1.00 72.26 171 LEU A N 1
ATOM 1327 C CA . LEU A 1 190 ? 35.506 -44.686 -5.914 1.00 72.54 171 LEU A CA 1
ATOM 1328 C C . LEU A 1 190 ? 36.015 -45.902 -5.135 1.00 72.05 171 LEU A C 1
ATOM 1329 O O . LEU A 1 190 ? 37.211 -46.010 -4.847 1.00 71.82 171 LEU A O 1
ATOM 1334 N N . ASN A 1 191 ? 35.071 -46.738 -4.678 1.00 64.59 172 ASN A N 1
ATOM 1335 C CA . ASN A 1 191 ? 35.340 -47.927 -3.875 1.00 62.92 172 ASN A CA 1
ATOM 1336 C C . ASN A 1 191 ? 34.869 -49.166 -4.636 1.00 64.12 172 ASN A C 1
ATOM 1337 O O . ASN A 1 191 ? 33.673 -49.467 -4.671 1.00 62.27 172 ASN A O 1
ATOM 1342 N N . LYS A 1 192 ? 35.831 -49.884 -5.242 1.00 61.22 173 LYS A N 1
ATOM 1343 C CA . LYS A 1 192 ? 35.585 -51.080 -6.053 1.00 62.42 173 LYS A CA 1
ATOM 1344 C C . LYS A 1 192 ? 35.110 -52.279 -5.206 1.00 65.25 173 LYS A C 1
ATOM 1345 O O . LYS A 1 192 ? 34.397 -53.140 -5.726 1.00 64.49 173 LYS A O 1
ATOM 1351 N N . THR A 1 193 ? 35.453 -52.297 -3.903 1.00 62.16 174 THR A N 1
ATOM 1352 C CA . THR A 1 193 ? 35.053 -53.349 -2.954 1.00 63.47 174 THR A CA 1
ATOM 1353 C C . THR A 1 193 ? 33.791 -52.891 -2.200 1.00 69.42 174 THR A C 1
ATOM 1354 O O . THR A 1 193 ? 33.836 -52.766 -0.976 1.00 69.00 174 THR A O 1
ATOM 1358 N N . SER A 1 194 ? 32.692 -52.574 -2.924 1.00 66.15 175 SER A N 1
ATOM 1359 C CA . SER A 1 194 ? 31.446 -52.086 -2.309 1.00 64.75 175 SER A CA 1
ATOM 1360 C C . SER A 1 194 ? 30.250 -52.174 -3.267 1.00 71.15 175 SER A C 1
ATOM 1361 O O . SER A 1 194 ? 30.425 -52.219 -4.488 1.00 72.07 175 SER A O 1
ATOM 1364 N N . LEU A 1 195 ? 29.032 -52.154 -2.698 1.00 68.00 176 LEU A N 1
ATOM 1365 C CA . LEU A 1 195 ? 27.773 -52.114 -3.443 1.00 68.83 176 LEU A CA 1
ATOM 1366 C C . LEU A 1 195 ? 27.392 -50.660 -3.781 1.00 71.66 176 LEU A C 1
ATOM 1367 O O . LEU A 1 195 ? 26.488 -50.447 -4.590 1.00 72.54 176 LEU A O 1
ATOM 1372 N N . PHE A 1 196 ? 28.063 -49.665 -3.135 1.00 65.84 177 PHE A N 1
ATOM 1373 C CA . PHE A 1 196 ? 27.801 -48.221 -3.262 1.00 63.96 177 PHE A CA 1
ATOM 1374 C C . PHE A 1 196 ? 29.106 -47.370 -3.321 1.00 65.60 177 PHE A C 1
ATOM 1375 O O . PHE A 1 196 ? 29.225 -46.367 -2.607 1.00 64.68 177 PHE A O 1
ATOM 1383 N N . GLY A 1 197 ? 30.049 -47.761 -4.179 1.00 61.09 178 GLY A N 1
ATOM 1384 C CA . GLY A 1 197 ? 31.316 -47.051 -4.336 1.00 59.36 178 GLY A CA 1
ATOM 1385 C C . GLY A 1 197 ? 31.541 -46.502 -5.730 1.00 61.57 178 GLY A C 1
ATOM 1386 O O . GLY A 1 197 ? 32.685 -46.388 -6.178 1.00 62.22 178 GLY A O 1
ATOM 1387 N N . GLU A 1 198 ? 30.454 -46.152 -6.426 1.00 55.84 179 GLU A N 1
ATOM 1388 C CA . GLU A 1 198 ? 30.518 -45.638 -7.794 1.00 55.72 179 GLU A CA 1
ATOM 1389 C C . GLU A 1 198 ? 30.925 -44.151 -7.849 1.00 56.78 179 GLU A C 1
ATOM 1390 O O . GLU A 1 198 ? 31.467 -43.725 -8.865 1.00 57.74 179 GLU A O 1
ATOM 1396 N N . GLY A 1 199 ? 30.672 -43.399 -6.777 1.00 49.86 180 GLY A N 1
ATOM 1397 C CA . GLY A 1 199 ? 30.949 -41.964 -6.678 1.00 48.65 180 GLY A CA 1
ATOM 1398 C C . GLY A 1 199 ? 29.895 -41.223 -5.874 1.00 51.03 180 GLY A C 1
ATOM 1399 O O . GLY A 1 199 ? 29.383 -41.763 -4.892 1.00 51.50 180 GLY A O 1
ATOM 1400 N N . THR A 1 200 ? 29.535 -39.993 -6.288 1.00 45.90 181 THR A N 1
ATOM 1401 C CA . THR A 1 200 ? 28.502 -39.208 -5.589 1.00 44.67 181 THR A CA 1
ATOM 1402 C C . THR A 1 200 ? 27.136 -39.449 -6.216 1.00 45.46 181 THR A C 1
ATOM 1403 O O . THR A 1 200 ? 26.957 -39.191 -7.410 1.00 43.51 181 THR A O 1
ATOM 1407 N N . TYR A 1 201 ? 26.169 -39.890 -5.386 1.00 41.39 182 TYR A N 1
ATOM 1408 C CA . TYR A 1 201 ? 24.795 -40.174 -5.799 1.00 42.09 182 TYR A CA 1
ATOM 1409 C C . TYR A 1 201 ? 23.928 -38.938 -5.618 1.00 43.63 182 TYR A C 1
ATOM 1410 O O . TYR A 1 201 ? 23.888 -38.342 -4.532 1.00 42.06 182 TYR A O 1
ATOM 1419 N N . LEU A 1 202 ? 23.283 -38.521 -6.702 1.00 39.33 183 LEU A N 1
ATOM 1420 C CA . LEU A 1 202 ? 22.391 -37.357 -6.740 1.00 39.67 183 LEU A CA 1
ATOM 1421 C C . LEU A 1 202 ? 21.050 -37.753 -7.307 1.00 45.15 183 LEU A C 1
ATOM 1422 O O . LEU A 1 202 ? 20.972 -38.758 -8.005 1.00 45.50 183 LEU A O 1
ATOM 1427 N N . THR A 1 203 ? 20.010 -36.942 -7.070 1.00 41.56 184 THR A N 1
ATOM 1428 C CA . THR A 1 203 ? 18.692 -37.201 -7.640 1.00 42.77 184 THR A CA 1
ATOM 1429 C C . THR A 1 203 ? 18.056 -35.890 -8.107 1.00 46.89 184 THR A C 1
ATOM 1430 O O . THR A 1 203 ? 18.258 -34.842 -7.501 1.00 43.72 184 THR A O 1
ATOM 1434 N N . SER A 1 204 ? 17.242 -35.972 -9.162 1.00 45.79 185 SER A N 1
ATOM 1435 C CA . SER A 1 204 ? 16.498 -34.836 -9.707 1.00 46.80 185 SER A CA 1
ATOM 1436 C C . SER A 1 204 ? 15.248 -34.554 -8.873 1.00 50.30 185 SER A C 1
ATOM 1437 O O . SER A 1 204 ? 14.655 -33.474 -8.985 1.00 50.11 185 SER A O 1
ATOM 1440 N N . ASP A 1 205 ? 14.848 -35.537 -8.046 1.00 48.48 186 ASP A N 1
ATOM 1441 C CA . ASP A 1 205 ? 13.646 -35.465 -7.220 1.00 49.17 186 ASP A CA 1
ATOM 1442 C C . ASP A 1 205 ? 13.984 -35.131 -5.764 1.00 48.38 186 ASP A C 1
ATOM 1443 O O . ASP A 1 205 ? 14.625 -35.931 -5.083 1.00 45.98 186 ASP A O 1
ATOM 1448 N N . LEU A 1 206 ? 13.501 -33.966 -5.281 1.00 43.41 187 LEU A N 1
ATOM 1449 C CA . LEU A 1 206 ? 13.692 -33.490 -3.911 1.00 41.65 187 LEU A CA 1
ATOM 1450 C C . LEU A 1 206 ? 13.088 -34.478 -2.895 1.00 46.20 187 LEU A C 1
ATOM 1451 O O . LEU A 1 206 ? 13.697 -34.715 -1.852 1.00 43.90 187 LEU A O 1
ATOM 1456 N N . SER A 1 207 ? 11.943 -35.098 -3.225 1.00 45.66 188 SER A N 1
ATOM 1457 C CA . SER A 1 207 ? 11.289 -36.071 -2.350 1.00 46.88 188 SER A CA 1
ATOM 1458 C C . SER A 1 207 ? 12.158 -37.295 -2.054 1.00 49.12 188 SER A C 1
ATOM 1459 O O . SER A 1 207 ? 12.084 -37.826 -0.944 1.00 47.85 188 SER A O 1
ATOM 1462 N N . LEU A 1 208 ? 12.995 -37.728 -3.027 1.00 46.57 189 LEU A N 1
ATOM 1463 C CA . LEU A 1 208 ? 13.913 -38.857 -2.849 1.00 46.21 189 LEU A CA 1
ATOM 1464 C C . LEU A 1 208 ? 15.089 -38.425 -1.999 1.00 45.51 189 LEU A C 1
ATOM 1465 O O . LEU A 1 208 ? 15.503 -39.184 -1.124 1.00 44.64 189 LEU A O 1
ATOM 1470 N N . ALA A 1 209 ? 15.606 -37.194 -2.212 1.00 38.36 190 ALA A N 1
ATOM 1471 C CA . ALA A 1 209 ? 16.714 -36.660 -1.431 1.00 35.70 190 ALA A CA 1
ATOM 1472 C C . ALA A 1 209 ? 16.317 -36.434 0.030 1.00 38.85 190 ALA A C 1
ATOM 1473 O O . ALA A 1 209 ? 17.131 -36.693 0.916 1.00 37.71 190 ALA A O 1
ATOM 1475 N N . LEU A 1 210 ? 15.074 -35.968 0.295 1.00 35.44 191 LEU A N 1
ATOM 1476 C CA . LEU A 1 210 ? 14.593 -35.700 1.663 1.00 34.70 191 LEU A CA 1
ATOM 1477 C C . LEU A 1 210 ? 14.591 -36.937 2.562 1.00 37.51 191 LEU A C 1
ATOM 1478 O O . LEU A 1 210 ? 14.845 -36.804 3.767 1.00 34.22 191 LEU A O 1
ATOM 1483 N N . ILE A 1 211 ? 14.353 -38.146 2.002 1.00 35.53 192 ILE A N 1
ATOM 1484 C CA . ILE A 1 211 ? 14.368 -39.338 2.853 1.00 36.86 192 ILE A CA 1
ATOM 1485 C C . ILE A 1 211 ? 15.810 -39.623 3.369 1.00 37.53 192 ILE A C 1
ATOM 1486 O O . ILE A 1 211 ? 15.964 -40.288 4.385 1.00 37.12 192 ILE A O 1
ATOM 1491 N N . TYR A 1 212 ? 16.841 -39.041 2.728 1.00 33.16 193 TYR A N 1
ATOM 1492 C CA . TYR A 1 212 ? 18.242 -39.170 3.151 1.00 31.89 193 TYR A CA 1
ATOM 1493 C C . TYR A 1 212 ? 18.666 -37.996 4.030 1.00 35.04 193 TYR A C 1
ATOM 1494 O O . TYR A 1 212 ? 19.816 -37.955 4.457 1.00 32.80 193 TYR A O 1
ATOM 1503 N N . SER A 1 213 ? 17.731 -37.066 4.342 1.00 31.58 194 SER A N 1
ATOM 1504 C CA . SER A 1 213 ? 18.017 -35.916 5.195 1.00 29.67 194 SER A CA 1
ATOM 1505 C C . SER A 1 213 ? 17.163 -35.948 6.479 1.00 34.41 194 SER A C 1
ATOM 1506 O O . SER A 1 213 ? 16.277 -35.112 6.643 1.00 33.98 194 SER A O 1
ATOM 1509 N N . PRO A 1 214 ? 17.381 -36.884 7.419 1.00 32.97 195 PRO A N 1
ATOM 1510 C CA . PRO A 1 214 ? 16.579 -36.846 8.648 1.00 34.03 195 PRO A CA 1
ATOM 1511 C C . PRO A 1 214 ? 16.907 -35.620 9.495 1.00 35.56 195 PRO A C 1
ATOM 1512 O O . PRO A 1 214 ? 17.987 -35.034 9.361 1.00 31.38 195 PRO A O 1
ATOM 1516 N N . HIS A 1 215 ? 15.949 -35.205 10.328 1.00 35.35 196 HIS A N 1
ATOM 1517 C CA . HIS A 1 215 ? 16.155 -34.116 11.281 1.00 36.05 196 HIS A CA 1
ATOM 1518 C C . HIS A 1 215 ? 17.294 -34.498 12.244 1.00 37.36 196 HIS A C 1
ATOM 1519 O O . HIS A 1 215 ? 17.367 -35.639 12.688 1.00 36.96 196 HIS A O 1
ATOM 1526 N N . GLY A 1 216 ? 18.196 -33.568 12.492 1.00 31.35 197 GLY A N 1
ATOM 1527 C CA . GLY A 1 216 ? 19.309 -33.776 13.399 1.00 30.45 197 GLY A CA 1
ATOM 1528 C C . GLY A 1 216 ? 19.408 -32.653 14.402 1.00 34.68 197 GLY A C 1
ATOM 1529 O O . GLY A 1 216 ? 18.736 -31.630 14.262 1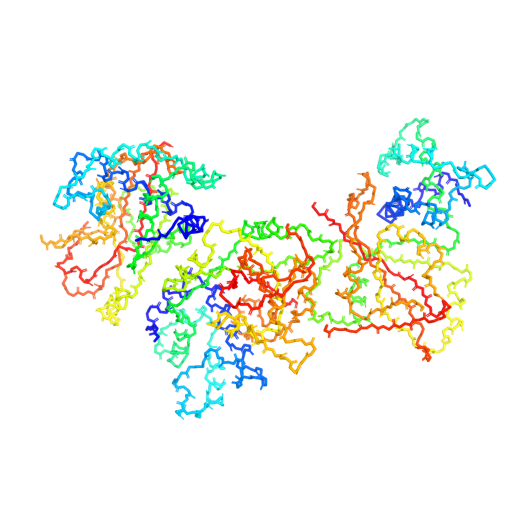.00 33.88 197 GLY A O 1
ATOM 1530 N N . HIS A 1 217 ? 20.251 -32.822 15.412 1.00 33.64 198 HIS A N 1
ATOM 1531 C CA . HIS A 1 217 ? 20.461 -31.797 16.430 1.00 34.87 198 HIS A CA 1
ATOM 1532 C C . HIS A 1 217 ? 21.445 -30.752 15.931 1.00 35.65 198 HIS A C 1
ATOM 1533 O O . HIS A 1 217 ? 22.549 -31.087 15.545 1.00 32.84 198 HIS A O 1
ATOM 1540 N N . GLY A 1 218 ? 21.020 -29.496 15.918 1.00 34.64 199 GLY A N 1
ATOM 1541 C CA . GLY A 1 218 ? 21.862 -28.371 15.535 1.00 33.90 199 GLY A CA 1
ATOM 1542 C C . GLY A 1 218 ? 22.400 -27.683 16.777 1.00 37.63 199 GLY A C 1
ATOM 1543 O O . GLY A 1 218 ? 22.934 -28.337 17.672 1.00 36.90 199 GLY A O 1
ATOM 1544 N N . TRP A 1 219 ? 22.212 -26.368 16.876 1.00 32.59 200 TRP A N 1
ATOM 1545 C CA . TRP A 1 219 ? 22.713 -25.591 18.012 1.00 31.48 200 TRP A CA 1
ATOM 1546 C C . TRP A 1 219 ? 21.537 -25.069 18.840 1.00 36.54 200 TRP A C 1
ATOM 1547 O O . TRP A 1 219 ? 20.577 -24.529 18.281 1.00 34.95 200 TRP A O 1
ATOM 1558 N N . GLN A 1 220 ? 21.609 -25.228 20.171 1.00 34.84 201 GLN A N 1
ATOM 1559 C CA . GLN A 1 220 ? 20.547 -24.791 21.072 1.00 36.55 201 GLN A CA 1
ATOM 1560 C C . GLN A 1 220 ? 20.282 -23.274 21.014 1.00 41.31 201 GLN A C 1
ATOM 1561 O O . GLN A 1 220 ? 19.133 -22.863 21.186 1.00 41.55 201 GLN A O 1
ATOM 1567 N N . HIS A 1 221 ? 21.315 -22.457 20.738 1.00 36.83 202 HIS A N 1
ATOM 1568 C CA . HIS A 1 221 ? 21.153 -21.005 20.694 1.00 37.74 202 HIS A CA 1
ATOM 1569 C C . HIS A 1 221 ? 20.916 -20.485 19.279 1.00 36.09 202 HIS A C 1
ATOM 1570 O O . HIS A 1 221 ? 21.098 -19.304 19.039 1.00 35.98 202 HIS A O 1
ATOM 1577 N N . SER A 1 222 ? 20.530 -21.360 18.342 1.00 31.69 203 SER A N 1
ATOM 1578 C CA . SER A 1 222 ? 20.356 -20.983 16.932 1.00 30.01 203 SER A CA 1
ATOM 1579 C C . SER A 1 222 ? 19.060 -20.223 16.667 1.00 35.31 203 SER A C 1
ATOM 1580 O O . SER A 1 222 ? 18.005 -20.614 17.161 1.00 34.29 203 SER A O 1
ATOM 1583 N N . LEU A 1 223 ? 19.142 -19.207 15.783 1.00 33.76 204 LEU A N 1
ATOM 1584 C CA . LEU A 1 223 ? 18.008 -18.438 15.259 1.00 36.11 204 LEU A CA 1
ATOM 1585 C C . LEU A 1 223 ? 17.157 -19.317 14.346 1.00 38.04 204 LEU A C 1
ATOM 1586 O O . LEU A 1 223 ? 16.004 -18.988 14.076 1.00 38.28 204 LEU A O 1
ATOM 1591 N N . LEU A 1 224 ? 17.747 -20.421 13.832 1.00 32.21 205 LEU A N 1
ATOM 1592 C CA . LEU A 1 224 ? 17.039 -21.321 12.917 1.00 32.02 205 LEU A CA 1
ATOM 1593 C C . LEU A 1 224 ? 16.215 -22.366 13.657 1.00 37.15 205 LEU A C 1
ATOM 1594 O O . LEU A 1 224 ? 15.368 -23.006 13.053 1.00 37.13 205 LEU A O 1
ATOM 1599 N N . GLY A 1 225 ? 16.497 -22.561 14.939 1.00 35.00 206 GLY A N 1
ATOM 1600 C CA . GLY A 1 225 ? 15.867 -23.600 15.740 1.00 34.52 206 GLY A CA 1
ATOM 1601 C C . GLY A 1 225 ? 16.901 -24.674 16.058 1.00 34.95 206 GLY A C 1
ATOM 1602 O O . GLY A 1 225 ? 17.893 -24.804 15.346 1.00 31.10 206 GLY A O 1
ATOM 1603 N N . PRO A 1 226 ? 16.695 -25.455 17.134 1.00 34.50 207 PRO A N 1
ATOM 1604 C CA . PRO A 1 226 ? 17.704 -26.457 17.523 1.00 32.79 207 PRO A CA 1
ATOM 1605 C C . PRO A 1 226 ? 17.686 -27.761 16.705 1.00 36.74 207 PRO A C 1
ATOM 1606 O O . PRO A 1 226 ? 18.626 -28.525 16.819 1.00 36.14 207 PRO A O 1
ATOM 1610 N N . ILE A 1 227 ? 16.626 -28.042 15.931 1.00 33.49 208 ILE A N 1
ATOM 1611 C CA . ILE A 1 227 ? 16.516 -29.301 15.191 1.00 32.21 208 ILE A CA 1
ATOM 1612 C C . ILE A 1 227 ? 16.312 -28.993 13.722 1.00 33.76 208 ILE A C 1
ATOM 1613 O O . ILE A 1 227 ? 15.323 -28.359 13.347 1.00 32.80 208 ILE A O 1
ATOM 1618 N N . LEU A 1 228 ? 17.266 -29.447 12.883 1.00 29.69 209 LEU A N 1
ATOM 1619 C CA . LEU A 1 228 ? 17.248 -29.140 11.461 1.00 29.05 209 LEU A CA 1
ATOM 1620 C C . LEU A 1 228 ? 17.463 -30.339 10.566 1.00 32.97 209 LEU A C 1
ATOM 1621 O O . LEU A 1 228 ? 18.182 -31.274 10.919 1.00 32.39 209 LEU A O 1
ATOM 1626 N N . SER A 1 229 ? 16.920 -30.239 9.349 1.00 30.49 210 SER A N 1
ATOM 1627 C CA . SER A 1 229 ? 17.179 -31.141 8.230 1.00 29.30 210 SER A CA 1
ATOM 1628 C C . SER A 1 229 ? 17.733 -30.282 7.106 1.00 32.66 210 SER A C 1
ATOM 1629 O O . SER A 1 229 ? 17.292 -29.136 6.906 1.00 30.33 210 SER A O 1
ATOM 1632 N N . CYS A 1 230 ? 18.747 -30.802 6.405 1.00 30.99 211 CYS A N 1
ATOM 1633 C CA . CYS A 1 230 ? 19.392 -30.035 5.346 1.00 30.81 211 CYS A CA 1
ATOM 1634 C C . CYS A 1 230 ? 19.547 -30.878 4.079 1.00 32.93 211 CYS A C 1
ATOM 1635 O O . CYS A 1 230 ? 19.882 -32.062 4.154 1.00 31.46 211 CYS A O 1
ATOM 1638 N N . VAL A 1 231 ? 19.266 -30.271 2.916 1.00 28.85 212 VAL A N 1
ATOM 1639 C CA . VAL A 1 231 ? 19.417 -30.909 1.595 1.00 28.43 212 VAL A CA 1
ATOM 1640 C C . VAL A 1 231 ? 20.323 -30.030 0.733 1.00 30.49 212 VAL A C 1
ATOM 1641 O O . VAL A 1 231 ? 20.065 -28.832 0.615 1.00 29.88 212 VAL A O 1
ATOM 1645 N N . ALA A 1 232 ? 21.333 -30.637 0.079 1.00 27.31 213 ALA A N 1
ATOM 1646 C CA . ALA A 1 232 ? 22.210 -29.917 -0.840 1.00 26.61 213 ALA A CA 1
ATOM 1647 C C . ALA A 1 232 ? 21.617 -29.871 -2.236 1.00 33.15 213 ALA A C 1
ATOM 1648 O O . ALA A 1 232 ? 21.053 -30.863 -2.711 1.00 34.86 213 ALA A O 1
ATOM 1650 N N . VAL A 1 233 ? 21.740 -28.713 -2.882 1.00 29.62 214 VAL A N 1
ATOM 1651 C CA . VAL A 1 233 ? 21.393 -28.516 -4.283 1.00 30.36 214 VAL A CA 1
ATOM 1652 C C . VAL A 1 233 ? 22.735 -28.364 -4.978 1.00 35.12 214 VAL A C 1
ATOM 1653 O O . VAL A 1 233 ? 23.481 -27.436 -4.662 1.00 33.39 214 VAL A O 1
ATOM 1657 N N . CYS A 1 234 ? 23.086 -29.312 -5.848 1.00 33.55 215 CYS A N 1
ATOM 1658 C CA . CYS A 1 234 ? 24.366 -29.280 -6.537 1.00 34.01 215 CYS A CA 1
ATOM 1659 C C . CYS A 1 234 ? 24.240 -28.785 -7.947 1.00 38.28 215 CYS A C 1
ATOM 1660 O O . CYS A 1 234 ? 23.259 -29.050 -8.630 1.00 37.09 215 CYS A O 1
ATOM 1663 N N . GLU A 1 235 ? 25.286 -28.090 -8.385 1.00 36.06 216 GLU A N 1
ATOM 1664 C CA . GLU A 1 235 ? 25.491 -27.595 -9.734 1.00 36.04 216 GLU A CA 1
ATOM 1665 C C . GLU A 1 235 ? 26.425 -28.594 -10.359 1.00 39.33 216 GLU A C 1
ATOM 1666 O O . GLU A 1 235 ? 27.530 -28.788 -9.854 1.00 38.80 216 GLU A O 1
ATOM 1672 N N . VAL A 1 236 ? 25.959 -29.293 -11.393 1.00 36.34 217 VAL A N 1
ATOM 1673 C CA . VAL A 1 236 ? 26.674 -30.386 -12.041 1.00 37.21 217 VAL A CA 1
ATOM 1674 C C . VAL A 1 236 ? 26.965 -30.049 -13.505 1.00 43.59 217 VAL A C 1
ATOM 1675 O O . VAL A 1 236 ? 26.047 -29.694 -14.256 1.00 43.65 217 VAL A O 1
ATOM 1679 N N . ILE A 1 237 ? 28.233 -30.204 -13.916 1.00 40.30 218 ILE A N 1
ATOM 1680 C CA . ILE A 1 237 ? 28.643 -29.978 -15.312 1.00 41.43 218 ILE A CA 1
ATOM 1681 C C . ILE A 1 237 ? 28.156 -31.178 -16.151 1.00 50.86 218 ILE A C 1
ATOM 1682 O O . ILE A 1 237 ? 28.452 -32.326 -15.801 1.00 50.15 218 ILE A O 1
ATOM 1687 N N . ASP A 1 238 ? 27.391 -30.907 -17.225 1.00 51.87 219 ASP A N 1
ATOM 1688 C CA . ASP A 1 238 ? 26.876 -31.937 -18.136 1.00 54.80 219 ASP A CA 1
ATOM 1689 C C . ASP A 1 238 ? 28.067 -32.512 -18.937 1.00 61.38 219 ASP A C 1
ATOM 1690 O O . ASP A 1 238 ? 28.553 -31.886 -19.878 1.00 60.96 219 ASP A O 1
ATOM 1695 N N . HIS A 1 239 ? 28.563 -33.676 -18.503 1.00 59.93 220 HIS A N 1
ATOM 1696 C CA . HIS A 1 239 ? 29.758 -34.336 -19.018 1.00 62.32 220 HIS A CA 1
ATOM 1697 C C . HIS A 1 239 ? 29.526 -35.867 -19.098 1.00 69.61 220 HIS A C 1
ATOM 1698 O O . HIS A 1 239 ? 28.736 -36.378 -18.296 1.00 68.91 220 HIS A O 1
ATOM 1705 N N . PRO A 1 240 ? 30.219 -36.621 -20.009 1.00 69.15 221 PRO A N 1
ATOM 1706 C CA . PRO A 1 240 ? 30.018 -38.094 -20.075 1.00 70.31 221 PRO A CA 1
ATOM 1707 C C . PRO A 1 240 ? 30.263 -38.860 -18.759 1.00 72.64 221 PRO A C 1
ATOM 1708 O O . PRO A 1 240 ? 29.637 -39.903 -18.561 1.00 73.32 221 PRO A O 1
ATOM 1712 N N . ASP A 1 241 ? 31.166 -38.356 -17.874 1.00 67.33 222 ASP A N 1
ATOM 1713 C CA . ASP A 1 241 ? 31.493 -38.952 -16.563 1.00 65.81 222 ASP A CA 1
ATOM 1714 C C . ASP A 1 241 ? 30.348 -38.785 -15.519 1.00 68.78 222 ASP A C 1
ATOM 1715 O O . ASP A 1 241 ? 30.455 -39.299 -14.397 1.00 67.06 222 ASP A O 1
ATOM 1720 N N . VAL A 1 242 ? 29.288 -38.040 -15.866 1.00 64.92 223 VAL A N 1
ATOM 1721 C CA . VAL A 1 242 ? 28.091 -37.913 -15.037 1.00 63.46 223 VAL A CA 1
ATOM 1722 C C . VAL A 1 242 ? 27.167 -39.005 -15.592 1.00 70.39 223 VAL A C 1
ATOM 1723 O O . VAL A 1 242 ? 26.729 -38.899 -16.743 1.00 70.75 223 VAL A O 1
ATOM 1727 N N . LYS A 1 243 ? 26.978 -40.105 -14.837 1.00 68.27 224 LYS A N 1
ATOM 1728 C CA . LYS A 1 243 ? 26.207 -41.260 -15.320 1.00 70.58 224 LYS A CA 1
ATOM 1729 C C . LYS A 1 243 ? 24.748 -41.248 -14.861 1.00 75.59 224 LYS A C 1
ATOM 1730 O O . LYS A 1 243 ? 24.473 -41.415 -13.669 1.00 74.69 224 LYS A O 1
ATOM 1736 N N . CYS A 1 244 ? 23.814 -41.098 -15.831 1.00 73.10 225 CYS A N 1
ATOM 1737 C CA . CYS A 1 244 ? 22.367 -41.094 -15.598 1.00 105.11 225 CYS A CA 1
ATOM 1738 C C . CYS A 1 244 ? 21.848 -42.525 -15.456 1.00 137.97 225 CYS A C 1
ATOM 1739 O O . CYS A 1 244 ? 22.186 -43.390 -16.262 1.00 106.06 225 CYS A O 1
ATOM 1742 N N . ILE A 1 269 ? 13.899 -30.178 -15.312 1.00 104.37 250 ILE A N 1
ATOM 1743 C CA . ILE A 1 269 ? 15.074 -30.896 -15.795 1.00 103.87 250 ILE A CA 1
ATOM 1744 C C . ILE A 1 269 ? 15.343 -32.147 -14.928 1.00 106.99 250 ILE A C 1
ATOM 1745 O O . ILE A 1 269 ? 16.262 -32.163 -14.095 1.00 105.06 250 ILE A O 1
ATOM 1747 N N . PRO A 1 270 ? 14.519 -33.198 -15.139 1.00 104.26 251 PRO A N 1
ATOM 1748 C CA . PRO A 1 270 ? 14.574 -34.463 -14.401 1.00 103.47 251 PRO A CA 1
ATOM 1749 C C . PRO A 1 270 ? 15.311 -35.595 -15.159 1.00 107.69 251 PRO A C 1
ATOM 1750 O O . PRO A 1 270 ? 15.456 -35.539 -16.384 1.00 108.79 251 PRO A O 1
ATOM 1752 N N . PRO A 1 271 ? 15.776 -36.618 -14.393 1.00 102.75 252 PRO A N 1
ATOM 1753 C CA . PRO A 1 271 ? 16.471 -37.851 -14.810 1.00 102.57 252 PRO A CA 1
ATOM 1754 C C . PRO A 1 271 ? 16.703 -38.761 -13.577 1.00 103.73 252 PRO A C 1
ATOM 1755 O O . PRO A 1 271 ? 17.816 -39.257 -13.371 1.00 103.05 252 PRO A O 1
ATOM 1757 N N . LYS A 1 272 ? 15.637 -38.961 -12.755 1.00 98.19 253 LYS A N 1
ATOM 1758 C CA . LYS A 1 272 ? 15.596 -39.728 -11.495 1.00 96.07 253 LYS A CA 1
ATOM 1759 C C . LYS A 1 272 ? 16.921 -39.576 -10.694 1.00 94.89 253 LYS A C 1
ATOM 1760 O O . LYS A 1 272 ? 17.295 -38.438 -10.429 1.00 92.91 253 LYS A O 1
ATOM 1766 N N . TYR A 1 273 ? 17.630 -40.678 -10.335 1.00 88.95 254 TYR A N 1
ATOM 1767 C CA . TYR A 1 273 ? 18.879 -40.577 -9.572 1.00 85.88 254 TYR A CA 1
ATOM 1768 C C . TYR A 1 273 ? 20.105 -41.022 -10.407 1.00 83.16 254 TYR A C 1
ATOM 1769 O O . TYR A 1 273 ? 20.034 -42.029 -11.109 1.00 84.31 254 TYR A O 1
ATOM 1778 N N . PHE A 1 274 ? 21.215 -40.234 -10.334 1.00 72.66 255 PHE A N 1
ATOM 1779 C CA . PHE A 1 274 ? 22.454 -40.412 -11.106 1.00 70.29 255 PHE A CA 1
ATOM 1780 C C . PHE A 1 274 ? 23.769 -40.329 -10.279 1.00 66.35 255 PHE A C 1
ATOM 1781 O O . PHE A 1 274 ? 23.749 -39.948 -9.111 1.00 63.22 255 PHE A O 1
ATOM 1789 N N . VAL A 1 275 ? 24.908 -40.736 -10.899 1.00 60.14 256 VAL A N 1
ATOM 1790 C CA . VAL A 1 275 ? 26.214 -40.851 -10.235 1.00 57.95 256 VAL A CA 1
ATOM 1791 C C . VAL A 1 275 ? 27.303 -39.996 -10.894 1.00 58.28 256 VAL A C 1
ATOM 1792 O O . VAL A 1 275 ? 27.525 -40.100 -12.094 1.00 58.21 256 VAL A O 1
ATOM 1796 N N . VAL A 1 276 ? 28.048 -39.245 -10.071 1.00 52.24 257 VAL A N 1
ATOM 1797 C CA . VAL A 1 276 ? 29.151 -38.386 -10.509 1.00 51.90 257 VAL A CA 1
ATOM 1798 C C . VAL A 1 276 ? 30.458 -39.010 -9.987 1.00 54.15 257 VAL A C 1
ATOM 1799 O O . VAL A 1 276 ? 30.653 -39.112 -8.783 1.00 50.69 257 VAL A O 1
ATOM 1803 N N . THR A 1 277 ? 31.325 -39.453 -10.911 1.00 54.78 258 THR A N 1
ATOM 1804 C CA . THR A 1 277 ? 32.584 -40.162 -10.615 1.00 55.77 258 THR A CA 1
ATOM 1805 C C . THR A 1 277 ? 33.801 -39.221 -10.461 1.00 59.31 258 THR A C 1
ATOM 1806 O O . THR A 1 277 ? 34.830 -39.641 -9.928 1.00 59.14 258 THR A O 1
ATOM 1810 N N . ASN A 1 278 ? 33.688 -37.973 -10.935 1.00 54.71 259 ASN A N 1
ATOM 1811 C CA . ASN A 1 278 ? 34.749 -36.974 -10.841 1.00 53.03 259 ASN A CA 1
ATOM 1812 C C . ASN A 1 278 ? 34.249 -35.782 -10.009 1.00 52.68 259 ASN A C 1
ATOM 1813 O O . ASN A 1 278 ? 33.279 -35.132 -10.396 1.00 51.70 259 ASN A O 1
ATOM 1818 N N . ASN A 1 279 ? 34.929 -35.489 -8.879 1.00 48.16 260 ASN A N 1
ATOM 1819 C CA . ASN A 1 279 ? 34.582 -34.401 -7.942 1.00 46.95 260 ASN A CA 1
ATOM 1820 C C . ASN A 1 279 ? 34.749 -32.992 -8.556 1.00 48.79 260 ASN A C 1
ATOM 1821 O O . ASN A 1 279 ? 34.231 -32.026 -7.996 1.00 47.65 260 ASN A O 1
ATOM 1826 N N . GLN A 1 280 ? 35.449 -32.883 -9.700 1.00 44.67 261 GLN A N 1
ATOM 1827 C CA . GLN A 1 280 ? 35.670 -31.610 -10.395 1.00 44.24 261 GLN A CA 1
ATOM 1828 C C . GLN A 1 280 ? 34.430 -31.191 -11.209 1.00 45.42 261 GLN A C 1
ATOM 1829 O O . GLN A 1 280 ? 34.338 -30.037 -11.632 1.00 43.78 261 GLN A O 1
ATOM 1835 N N . LEU A 1 281 ? 33.488 -32.130 -11.422 1.00 41.66 262 LEU A N 1
ATOM 1836 C CA . LEU A 1 281 ? 32.286 -31.922 -12.228 1.00 42.82 262 LEU A CA 1
ATOM 1837 C C . LEU A 1 281 ? 31.063 -31.440 -11.429 1.00 43.74 262 LEU A C 1
ATOM 1838 O O . LEU A 1 281 ? 29.990 -31.257 -12.019 1.00 42.26 262 LEU A O 1
ATOM 1843 N N . LEU A 1 282 ? 31.214 -31.196 -10.123 1.00 38.31 263 LEU A N 1
ATOM 1844 C CA . LEU A 1 282 ? 30.077 -30.717 -9.329 1.00 38.22 263 LEU A CA 1
ATOM 1845 C C . LEU A 1 282 ? 30.532 -29.883 -8.150 1.00 40.01 263 LEU A C 1
ATOM 1846 O O . LEU A 1 282 ? 31.685 -29.953 -7.721 1.00 39.64 263 LEU A O 1
ATOM 1851 N N . ARG A 1 283 ? 29.600 -29.100 -7.623 1.00 35.58 264 ARG A N 1
ATOM 1852 C CA . ARG A 1 283 ? 29.808 -28.313 -6.410 1.00 33.74 264 ARG A CA 1
ATOM 1853 C C . ARG A 1 283 ? 28.446 -28.085 -5.771 1.00 34.63 264 ARG A C 1
ATOM 1854 O O . ARG A 1 283 ? 27.442 -28.011 -6.481 1.00 34.77 264 ARG A O 1
ATOM 1862 N N . VAL A 1 284 ? 28.418 -27.980 -4.448 1.00 29.59 265 VAL A N 1
ATOM 1863 C CA . VAL A 1 284 ? 27.200 -27.666 -3.709 1.00 28.11 265 VAL A CA 1
ATOM 1864 C C . VAL A 1 284 ? 26.929 -26.173 -3.931 1.00 30.80 265 VAL A C 1
ATOM 1865 O O . VAL A 1 284 ? 27.817 -25.352 -3.699 1.00 29.63 265 VAL A O 1
ATOM 1869 N N . LYS A 1 285 ? 25.731 -25.828 -4.391 1.00 28.54 266 LYS A N 1
ATOM 1870 C CA . LYS A 1 285 ? 25.401 -24.440 -4.691 1.00 29.32 266 LYS A CA 1
ATOM 1871 C C . LYS A 1 285 ? 24.351 -23.856 -3.743 1.00 33.78 266 LYS A C 1
ATOM 1872 O O . LYS A 1 285 ? 24.382 -22.665 -3.469 1.00 32.26 266 LYS A O 1
ATOM 1878 N N . TYR A 1 286 ? 23.401 -24.677 -3.282 1.00 32.18 267 TYR A N 1
ATOM 1879 C CA . TYR A 1 286 ? 22.370 -24.232 -2.336 1.00 31.47 267 TYR A CA 1
ATOM 1880 C C . TYR A 1 286 ? 22.190 -25.229 -1.224 1.00 32.81 267 TYR A C 1
ATOM 1881 O O . TYR A 1 286 ? 22.462 -26.419 -1.393 1.00 31.01 267 TYR A O 1
ATOM 1890 N N . LEU A 1 287 ? 21.685 -24.733 -0.092 1.00 29.73 268 LEU A N 1
ATOM 1891 C CA . LEU A 1 287 ? 21.305 -25.531 1.062 1.00 30.06 268 LEU A CA 1
ATOM 1892 C C . LEU A 1 287 ? 19.861 -25.228 1.407 1.00 34.03 268 LEU A C 1
ATOM 1893 O O . LEU A 1 287 ? 19.510 -24.058 1.614 1.00 33.13 268 LEU A O 1
ATOM 1898 N N . LEU A 1 288 ? 19.021 -26.285 1.413 1.00 30.16 269 LEU A N 1
ATOM 1899 C CA . LEU A 1 288 ? 17.598 -26.219 1.759 1.00 30.81 269 LEU A CA 1
ATOM 1900 C C . LEU A 1 288 ? 17.488 -26.652 3.190 1.00 32.62 269 LEU A C 1
ATOM 1901 O O . LEU A 1 288 ? 17.863 -27.782 3.506 1.00 31.26 269 LEU A O 1
ATOM 1906 N N . VAL A 1 289 ? 17.025 -25.756 4.073 1.00 28.62 270 VAL A N 1
ATOM 1907 C CA . VAL A 1 289 ? 16.990 -26.040 5.504 1.00 27.60 270 VAL A CA 1
ATOM 1908 C C . VAL A 1 289 ? 15.555 -26.068 6.027 1.00 32.58 270 VAL A C 1
ATOM 1909 O O . VAL A 1 289 ? 14.769 -25.136 5.816 1.00 31.68 270 VAL A O 1
ATOM 1913 N N . TYR A 1 290 ? 15.232 -27.168 6.717 1.00 31.58 271 TYR A N 1
ATOM 1914 C CA . TYR A 1 290 ? 13.922 -27.456 7.317 1.00 33.24 271 TYR A CA 1
ATOM 1915 C C . TYR A 1 290 ? 14.075 -27.489 8.813 1.00 38.90 271 TYR A C 1
ATOM 1916 O O . TYR A 1 290 ? 14.858 -28.281 9.335 1.00 38.19 271 TYR A O 1
ATOM 1925 N N . SER A 1 291 ? 13.348 -26.615 9.496 1.00 37.97 272 SER A N 1
ATOM 1926 C CA . SER A 1 291 ? 13.382 -26.516 10.941 1.00 39.07 272 SER A CA 1
ATOM 1927 C C . SER A 1 291 ? 12.181 -27.248 11.528 1.00 47.81 272 SER A C 1
ATOM 1928 O O . SER A 1 291 ? 11.057 -27.008 11.096 1.00 47.88 272 SER A O 1
ATOM 1931 N N . GLN A 1 292 ? 12.416 -28.174 12.476 1.00 46.24 273 GLN A N 1
ATOM 1932 C CA . GLN A 1 292 ? 11.329 -28.923 13.106 1.00 49.11 273 GLN A CA 1
ATOM 1933 C C . GLN A 1 292 ? 10.657 -28.044 14.158 1.00 57.96 273 GLN A C 1
ATOM 1934 O O . GLN A 1 292 ? 11.332 -27.477 15.027 1.00 59.86 273 GLN A O 1
ATOM 1940 N N . LYS A 1 293 ? 9.335 -27.895 14.027 1.00 56.76 274 LYS A N 1
ATOM 1941 C CA . LYS A 1 293 ? 8.497 -27.088 14.916 1.00 93.80 274 LYS A CA 1
ATOM 1942 C C . LYS A 1 293 ? 7.893 -27.954 16.020 1.00 127.16 274 LYS A C 1
ATOM 1943 O O . LYS A 1 293 ? 8.552 -28.231 17.019 1.00 87.51 274 LYS A O 1
ATOM 1949 N N . SER B 1 22 ? -27.971 -47.912 -5.231 1.00 41.79 3 SER B N 1
ATOM 1950 C CA . SER B 1 22 ? -28.409 -46.738 -5.993 1.00 41.44 3 SER B CA 1
ATOM 1951 C C . SER B 1 22 ? -28.899 -45.628 -5.047 1.00 42.09 3 SER B C 1
ATOM 1952 O O . SER B 1 22 ? -28.922 -45.867 -3.838 1.00 43.21 3 SER B O 1
ATOM 1955 N N . MET B 1 23 ? -29.309 -44.441 -5.579 1.00 33.64 4 MET B N 1
ATOM 1956 C CA . MET B 1 23 ? -29.748 -43.299 -4.749 1.00 31.78 4 MET B CA 1
ATOM 1957 C C . MET B 1 23 ? -30.418 -42.162 -5.576 1.00 31.59 4 MET B C 1
ATOM 1958 O O . MET B 1 23 ? -29.911 -41.831 -6.648 1.00 30.54 4 MET B O 1
ATOM 1963 N N . GLY B 1 24 ? -31.469 -41.540 -5.020 1.00 26.07 5 GLY B N 1
ATOM 1964 C CA . GLY B 1 24 ? -32.198 -40.413 -5.600 1.00 26.19 5 GLY B CA 1
ATOM 1965 C C . GLY B 1 24 ? -31.455 -39.088 -5.463 1.00 28.38 5 GLY B C 1
ATOM 1966 O O . GLY B 1 24 ? -30.452 -39.003 -4.733 1.00 26.25 5 GLY B O 1
ATOM 1967 N N . TRP B 1 25 ? -31.932 -38.032 -6.158 1.00 25.32 6 TRP B N 1
ATOM 1968 C CA . TRP B 1 25 ? -31.221 -36.740 -6.183 1.00 25.03 6 TRP B CA 1
ATOM 1969 C C . TRP B 1 25 ? -31.282 -35.992 -4.842 1.00 28.04 6 TRP B C 1
ATOM 1970 O O . TRP B 1 25 ? -30.306 -35.310 -4.507 1.00 27.28 6 TRP B O 1
ATOM 1981 N N . ALA B 1 26 ? -32.412 -36.089 -4.107 1.00 24.71 7 ALA B N 1
ATOM 1982 C CA . ALA B 1 26 ? -32.578 -35.445 -2.802 1.00 25.79 7 ALA B CA 1
ATOM 1983 C C . ALA B 1 26 ? -31.564 -36.015 -1.823 1.00 29.84 7 ALA B C 1
ATOM 1984 O O . ALA B 1 26 ? -30.970 -35.255 -1.075 1.00 28.50 7 ALA B O 1
ATOM 1986 N N . ALA B 1 27 ? -31.285 -37.334 -1.890 1.00 28.43 8 ALA B N 1
ATOM 1987 C CA . ALA B 1 27 ? -30.279 -37.955 -1.019 1.00 27.80 8 ALA B CA 1
ATOM 1988 C C . ALA B 1 27 ? -28.854 -37.447 -1.409 1.00 28.71 8 ALA B C 1
ATOM 1989 O O . ALA B 1 27 ? -28.022 -37.219 -0.529 1.00 25.73 8 ALA B O 1
ATOM 1991 N N . ALA B 1 28 ? -28.597 -37.231 -2.716 1.00 25.43 9 ALA B N 1
ATOM 1992 C CA . ALA B 1 28 ? -27.312 -36.680 -3.187 1.00 25.63 9 ALA B CA 1
ATOM 1993 C C . ALA B 1 28 ? -27.128 -35.233 -2.710 1.00 26.92 9 ALA B C 1
ATOM 1994 O O . ALA B 1 28 ? -26.032 -34.855 -2.303 1.00 25.57 9 ALA B O 1
ATOM 1996 N N . ARG B 1 29 ? -28.209 -34.434 -2.748 1.00 24.96 10 ARG B N 1
ATOM 1997 C CA . ARG B 1 29 ? -28.196 -33.032 -2.295 1.00 24.86 10 ARG B CA 1
ATOM 1998 C C . ARG B 1 29 ? -27.833 -32.954 -0.795 1.00 25.60 10 ARG B C 1
ATOM 1999 O O . ARG B 1 29 ? -27.039 -32.100 -0.388 1.00 24.96 10 ARG B O 1
ATOM 2007 N N . GLU B 1 30 ? -28.419 -33.853 0.022 1.00 21.77 11 GLU B N 1
ATOM 2008 C CA . GLU B 1 30 ? -28.112 -33.882 1.445 1.00 22.03 11 GLU B CA 1
ATOM 2009 C C . GLU B 1 30 ? -26.648 -34.334 1.695 1.00 27.76 11 GLU B C 1
ATOM 2010 O O . GLU B 1 30 ? -25.935 -33.693 2.476 1.00 28.28 11 GLU B O 1
ATOM 2016 N N . ALA B 1 31 ? -26.200 -35.416 1.029 1.00 26.55 12 ALA B N 1
ATOM 2017 C CA . ALA B 1 31 ? -24.835 -35.948 1.175 1.00 27.79 12 ALA B CA 1
ATOM 2018 C C . ALA B 1 31 ? -23.793 -34.872 0.815 1.00 31.18 12 ALA B C 1
ATOM 2019 O O . ALA B 1 31 ? -22.818 -34.667 1.554 1.00 30.66 12 ALA B O 1
ATOM 2021 N N . ALA B 1 32 ? -24.014 -34.166 -0.308 1.00 26.44 13 ALA B N 1
ATOM 2022 C CA . ALA B 1 32 ? -23.103 -33.114 -0.747 1.00 25.46 13 ALA B CA 1
ATOM 2023 C C . ALA B 1 32 ? -23.169 -31.880 0.149 1.00 30.14 13 ALA B C 1
ATOM 2024 O O . ALA B 1 32 ? -22.109 -31.391 0.521 1.00 30.56 13 ALA B O 1
ATOM 2026 N N . GLY B 1 33 ? -24.374 -31.407 0.510 1.00 26.28 14 GLY B N 1
ATOM 2027 C CA . GLY B 1 33 ? -24.523 -30.234 1.370 1.00 26.54 14 GLY B CA 1
ATOM 2028 C C . GLY B 1 33 ? -23.906 -30.362 2.753 1.00 31.00 14 GLY B C 1
ATOM 2029 O O . GLY B 1 33 ? -23.314 -29.406 3.275 1.00 30.91 14 GLY B O 1
ATOM 2030 N N . ARG B 1 34 ? -24.024 -31.545 3.352 1.00 25.69 15 ARG B N 1
ATOM 2031 C CA . ARG B 1 34 ? -23.497 -31.789 4.687 1.00 27.67 15 ARG B CA 1
ATOM 2032 C C . ARG B 1 34 ? -21.992 -31.926 4.684 1.00 32.61 15 ARG B C 1
ATOM 2033 O O . ARG B 1 34 ? -21.386 -31.718 5.710 1.00 33.63 15 ARG B O 1
ATOM 2041 N N . ASP B 1 35 ? -21.380 -32.292 3.567 1.00 29.23 16 ASP B N 1
ATOM 2042 C CA . ASP B 1 35 ? -19.913 -32.360 3.531 1.00 29.75 16 ASP B CA 1
ATOM 2043 C C . ASP B 1 35 ? -19.443 -32.167 2.109 1.00 30.31 16 ASP B C 1
ATOM 2044 O O . ASP B 1 35 ? -19.140 -33.137 1.409 1.00 29.06 16 ASP B O 1
ATOM 2049 N N . MET B 1 36 ? -19.401 -30.900 1.675 1.00 28.69 17 MET B N 1
ATOM 2050 C CA . MET B 1 36 ? -19.082 -30.536 0.300 1.00 29.15 17 MET B CA 1
ATOM 2051 C C . MET B 1 36 ? -17.683 -30.983 -0.142 1.00 30.84 17 MET B C 1
ATOM 2052 O O . MET B 1 36 ? -17.525 -31.459 -1.270 1.00 29.02 17 MET B O 1
ATOM 2057 N N . LEU B 1 37 ? -16.686 -30.869 0.738 1.00 27.64 18 LEU B N 1
ATOM 2058 C CA . LEU B 1 37 ? -15.327 -31.265 0.410 1.00 28.32 18 LEU B CA 1
ATOM 2059 C C . LEU B 1 37 ? -15.200 -32.780 0.259 1.00 30.47 18 LEU B C 1
ATOM 2060 O O . LEU B 1 37 ? -14.466 -33.210 -0.611 1.00 28.47 18 LEU B O 1
ATOM 2065 N N . ALA B 1 38 ? -15.904 -33.580 1.089 1.00 27.94 19 ALA B N 1
ATOM 2066 C CA . ALA B 1 38 ? -15.855 -35.043 0.954 1.00 27.73 19 ALA B CA 1
ATOM 2067 C C . ALA B 1 38 ? -16.602 -35.478 -0.326 1.00 29.05 19 ALA B C 1
ATOM 2068 O O . ALA B 1 38 ? -16.138 -36.377 -1.019 1.00 25.84 19 ALA B O 1
ATOM 2070 N N . ALA B 1 39 ? -17.729 -34.816 -0.659 1.00 26.09 20 ALA B N 1
ATOM 2071 C CA . ALA B 1 39 ? -18.471 -35.116 -1.891 1.00 25.44 20 ALA B CA 1
ATOM 2072 C C . ALA B 1 39 ? -17.588 -34.778 -3.093 1.00 29.10 20 ALA B C 1
ATOM 2073 O O . ALA B 1 39 ? -17.523 -35.542 -4.053 1.00 29.34 20 ALA B O 1
ATOM 2075 N N . ASP B 1 40 ? -16.890 -33.629 -3.015 1.00 24.79 21 ASP B N 1
ATOM 2076 C CA . ASP B 1 40 ? -15.990 -33.173 -4.061 1.00 25.14 21 ASP B CA 1
ATOM 2077 C C . ASP B 1 40 ? -14.816 -34.166 -4.222 1.00 29.90 21 ASP B C 1
ATOM 2078 O O . ASP B 1 40 ? -14.469 -34.491 -5.351 1.00 29.53 21 ASP B O 1
ATOM 2083 N N . LEU B 1 41 ? -14.196 -34.626 -3.117 1.00 27.02 22 LEU B N 1
ATOM 2084 C CA . LEU B 1 41 ? -13.149 -35.649 -3.220 1.00 27.28 22 LEU B CA 1
ATOM 2085 C C . LEU B 1 41 ? -13.633 -36.899 -4.029 1.00 29.70 22 LEU B C 1
ATOM 2086 O O . LEU B 1 41 ? -12.915 -37.377 -4.919 1.00 28.43 22 LEU B O 1
ATOM 2091 N N . ARG B 1 42 ? -14.849 -37.404 -3.717 1.00 25.97 23 ARG B N 1
ATOM 2092 C CA . ARG B 1 42 ? -15.418 -38.590 -4.369 1.00 25.96 23 ARG B CA 1
ATOM 2093 C C . ARG B 1 42 ? -15.622 -38.345 -5.857 1.00 29.60 23 ARG B C 1
ATOM 2094 O O . ARG B 1 42 ? -15.282 -39.233 -6.641 1.00 29.64 23 ARG B O 1
ATOM 2102 N N . CYS B 1 43 ? -16.066 -37.128 -6.249 1.00 25.28 24 CYS B N 1
ATOM 2103 C CA . CYS B 1 43 ? -16.206 -36.720 -7.658 1.00 26.04 24 CYS B CA 1
ATOM 2104 C C . CYS B 1 43 ? -14.820 -36.609 -8.315 1.00 29.26 24 CYS B C 1
ATOM 2105 O O . CYS B 1 43 ? -14.681 -36.972 -9.462 1.00 26.55 24 CYS B O 1
ATOM 2108 N N . SER B 1 44 ? -13.809 -36.133 -7.567 1.00 25.71 25 SER B N 1
ATOM 2109 C CA . SER B 1 44 ? -12.447 -35.968 -8.067 1.00 26.48 25 SER B CA 1
ATOM 2110 C C . SER B 1 44 ? -11.777 -37.331 -8.323 1.00 28.20 25 SER B C 1
ATOM 2111 O O . SER B 1 44 ? -11.119 -37.493 -9.339 1.00 27.30 25 SER B O 1
ATOM 2114 N N . LEU B 1 45 ? -11.946 -38.283 -7.400 1.00 23.71 26 LEU B N 1
ATOM 2115 C CA . LEU B 1 45 ? -11.395 -39.632 -7.509 1.00 24.29 26 LEU B CA 1
ATOM 2116 C C . LEU B 1 45 ? -12.094 -40.394 -8.616 1.00 30.33 26 LEU B C 1
ATOM 2117 O O . LEU B 1 45 ? -11.439 -41.142 -9.339 1.00 30.09 26 LEU B O 1
ATOM 2122 N N . PHE B 1 46 ? -13.407 -40.171 -8.775 1.00 27.40 27 PHE B N 1
ATOM 2123 C CA . PHE B 1 46 ? -14.180 -40.741 -9.888 1.00 28.18 27 PHE B CA 1
ATOM 2124 C C . PHE B 1 46 ? -13.616 -40.198 -11.211 1.00 29.48 27 PHE B C 1
ATOM 2125 O O . PHE B 1 46 ? -13.366 -40.979 -12.137 1.00 30.22 27 PHE B O 1
ATOM 2133 N N . ALA B 1 47 ? -13.416 -38.861 -11.301 1.00 26.60 28 ALA B N 1
ATOM 2134 C CA . ALA B 1 47 ? -12.872 -38.233 -12.536 1.00 27.83 28 ALA B CA 1
ATOM 2135 C C . ALA B 1 47 ? -11.486 -38.774 -12.871 1.00 30.56 28 ALA B C 1
ATOM 2136 O O . ALA B 1 47 ? -11.202 -39.047 -14.033 1.00 29.07 28 ALA B O 1
ATOM 2138 N N . SER B 1 48 ? -10.620 -38.926 -11.856 1.00 27.30 29 SER B N 1
ATOM 2139 C CA . SER B 1 48 ? -9.255 -39.423 -12.066 1.00 27.18 29 SER B CA 1
ATOM 2140 C C . SER B 1 48 ? -9.276 -40.832 -12.676 1.00 31.86 29 SER B C 1
ATOM 2141 O O . SER B 1 48 ? -8.563 -41.093 -13.649 1.00 30.66 29 SER B O 1
ATOM 2144 N N . ALA B 1 49 ? -10.098 -41.747 -12.095 1.00 28.73 30 ALA B N 1
ATOM 2145 C CA . ALA B 1 49 ? -10.211 -43.131 -12.579 1.00 28.89 30 ALA B CA 1
ATOM 2146 C C . ALA B 1 49 ? -10.860 -43.168 -13.972 1.00 31.37 30 ALA B C 1
ATOM 2147 O O . ALA B 1 49 ? -10.436 -43.947 -14.808 1.00 30.92 30 ALA B O 1
ATOM 2149 N N . LEU B 1 50 ? -11.855 -42.294 -14.239 1.00 29.53 31 LEU B N 1
ATOM 2150 C CA . LEU B 1 50 ? -12.525 -42.278 -15.547 1.00 30.35 31 LEU B CA 1
ATOM 2151 C C . LEU B 1 50 ? -11.600 -41.708 -16.648 1.00 34.44 31 LEU B C 1
ATOM 2152 O O . LEU B 1 50 ? -11.552 -42.267 -17.739 1.00 33.51 31 LEU B O 1
ATOM 2157 N N . GLN B 1 51 ? -10.884 -40.608 -16.363 1.00 31.61 32 GLN B N 1
ATOM 2158 C CA . GLN B 1 51 ? -9.998 -39.945 -17.341 1.00 32.45 32 GLN B CA 1
ATOM 2159 C C . GLN B 1 51 ? -8.789 -40.793 -17.680 1.00 36.95 32 GLN B C 1
ATOM 2160 O O . GLN B 1 51 ? -8.235 -40.680 -18.787 1.00 36.51 32 GLN B O 1
ATOM 2166 N N . SER B 1 52 ? -8.380 -41.654 -16.724 1.00 33.07 33 SER B N 1
ATOM 2167 C CA . SER B 1 52 ? -7.219 -42.532 -16.877 1.00 33.31 33 SER B CA 1
ATOM 2168 C C . SER B 1 52 ? -7.351 -43.415 -18.103 1.00 37.44 33 SER B C 1
ATOM 2169 O O . SER B 1 52 ? -8.437 -43.927 -18.352 1.00 36.55 33 SER B O 1
ATOM 2172 N N . TYR B 1 53 ? -6.240 -43.642 -18.827 1.00 36.58 34 TYR B N 1
ATOM 2173 C CA . TYR B 1 53 ? -6.202 -44.584 -19.958 1.00 38.41 34 TYR B CA 1
ATOM 2174 C C . TYR B 1 53 ? -6.494 -46.021 -19.421 1.00 43.29 34 TYR B C 1
ATOM 2175 O O . TYR B 1 53 ? -6.933 -46.890 -20.173 1.00 43.80 34 TYR B O 1
ATOM 2184 N N . LYS B 1 54 ? -6.290 -46.229 -18.099 1.00 38.76 35 LYS B N 1
ATOM 2185 C CA . LYS B 1 54 ? -6.552 -47.487 -17.377 1.00 38.45 35 LYS B CA 1
ATOM 2186 C C . LYS B 1 54 ? -8.020 -47.601 -16.894 1.00 39.00 35 LYS B C 1
ATOM 2187 O O . LYS B 1 54 ? -8.323 -48.545 -16.173 1.00 37.10 35 LYS B O 1
ATOM 2193 N N . ARG B 1 55 ? -8.930 -46.664 -17.306 1.00 35.53 36 ARG B N 1
ATOM 2194 C CA . ARG B 1 55 ? -10.353 -46.599 -16.872 1.00 33.99 36 ARG B CA 1
ATOM 2195 C C . ARG B 1 55 ? -11.061 -47.966 -16.872 1.00 39.91 36 ARG B C 1
ATOM 2196 O O . ARG B 1 55 ? -11.821 -48.248 -15.948 1.00 38.32 36 ARG B O 1
ATOM 2204 N N . ASP B 1 56 ? -10.788 -48.821 -17.866 1.00 40.22 37 ASP B N 1
ATOM 2205 C CA . ASP B 1 56 ? -11.419 -50.132 -17.913 1.00 42.39 37 ASP B CA 1
ATOM 2206 C C . ASP B 1 56 ? -11.148 -50.963 -16.640 1.00 46.36 37 ASP B C 1
ATOM 2207 O O . ASP B 1 56 ? -12.064 -51.612 -16.155 1.00 46.74 37 ASP B O 1
ATOM 2212 N N . SER B 1 57 ? -9.934 -50.904 -16.087 1.00 42.30 38 SER B N 1
ATOM 2213 C CA . SER B 1 57 ? -9.620 -51.648 -14.868 1.00 42.08 38 SER B CA 1
ATOM 2214 C C . SER B 1 57 ? -9.790 -50.825 -13.582 1.00 43.21 38 SER B C 1
ATOM 2215 O O . SER B 1 57 ? -10.170 -51.400 -12.568 1.00 42.31 38 SER B O 1
ATOM 2218 N N . VAL B 1 58 ? -9.509 -49.503 -13.601 1.00 38.37 39 VAL B N 1
ATOM 2219 C CA . VAL B 1 58 ? -9.543 -48.701 -12.363 1.00 35.06 39 VAL B CA 1
ATOM 2220 C C . VAL B 1 58 ? -10.929 -48.089 -12.071 1.00 36.56 39 VAL B C 1
ATOM 2221 O O . VAL B 1 58 ? -11.210 -47.786 -10.897 1.00 35.36 39 VAL B O 1
ATOM 2225 N N . LEU B 1 59 ? -11.786 -47.886 -13.098 1.00 33.64 40 LEU B N 1
ATOM 2226 C CA . LEU B 1 59 ? -13.095 -47.309 -12.789 1.00 32.60 40 LEU B CA 1
ATOM 2227 C C . LEU B 1 59 ? -14.050 -48.456 -12.415 1.00 36.11 40 LEU B C 1
ATOM 2228 O O . LEU B 1 59 ? -14.926 -48.866 -13.193 1.00 35.30 40 LEU B O 1
ATOM 2233 N N . ARG B 1 60 ? -13.820 -48.991 -11.218 1.00 32.62 41 ARG B N 1
ATOM 2234 C CA . ARG B 1 60 ? -14.591 -50.078 -10.619 1.00 34.90 41 ARG B CA 1
ATOM 2235 C C . ARG B 1 60 ? -14.825 -49.710 -9.166 1.00 38.70 41 ARG B C 1
ATOM 2236 O O . ARG B 1 60 ? -13.844 -49.476 -8.462 1.00 39.26 41 ARG B O 1
ATOM 2244 N N . PRO B 1 61 ? -16.090 -49.534 -8.708 1.00 35.34 42 PRO B N 1
ATOM 2245 C CA . PRO B 1 61 ? -17.354 -49.775 -9.434 1.00 35.24 42 PRO B CA 1
ATOM 2246 C C . PRO B 1 61 ? -17.581 -48.800 -10.596 1.00 37.97 42 PRO B C 1
ATOM 2247 O O . PRO B 1 61 ? -17.061 -47.675 -10.610 1.00 36.08 42 PRO B O 1
ATOM 2251 N N . PHE B 1 62 ? -18.329 -49.284 -11.598 1.00 34.69 43 PHE B N 1
ATOM 2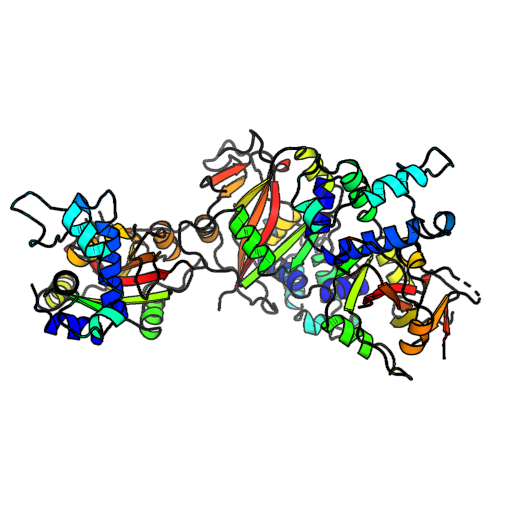252 C CA . PHE B 1 62 ? -18.704 -48.593 -12.832 1.00 34.43 43 PHE B CA 1
ATOM 2253 C C . PHE B 1 62 ? -20.205 -48.259 -12.815 1.00 38.72 43 PHE B C 1
ATOM 2254 O O . PHE B 1 62 ? -20.989 -49.105 -12.384 1.00 38.29 43 PHE B O 1
ATOM 2262 N N . PRO B 1 63 ? -20.667 -47.063 -13.265 1.00 36.44 44 PRO B N 1
ATOM 2263 C CA . PRO B 1 63 ? -22.126 -46.803 -13.212 1.00 35.38 44 PRO B CA 1
ATOM 2264 C C . PRO B 1 63 ? -22.884 -47.636 -14.266 1.00 40.84 44 PRO B C 1
ATOM 2265 O O . PRO B 1 63 ? -22.658 -47.474 -15.467 1.00 38.68 44 PRO B O 1
ATOM 2269 N N . ALA B 1 64 ? -23.775 -48.552 -13.799 1.00 39.98 45 ALA B N 1
ATOM 2270 C CA . ALA B 1 64 ? -24.530 -49.497 -14.653 1.00 42.27 45 ALA B CA 1
ATOM 2271 C C . ALA B 1 64 ? -25.352 -48.812 -15.746 1.00 45.36 45 ALA B C 1
ATOM 2272 O O . ALA B 1 64 ? -25.519 -49.405 -16.803 1.00 46.30 45 ALA B O 1
ATOM 2274 N N . SER B 1 65 ? -25.815 -47.567 -15.531 1.00 42.17 46 SER B N 1
ATOM 2275 C CA . SER B 1 65 ? -26.583 -46.823 -16.546 1.00 43.08 46 SER B CA 1
ATOM 2276 C C . SER B 1 65 ? -25.726 -46.501 -17.808 1.00 47.20 46 SER B C 1
ATOM 2277 O O . SER B 1 65 ? -26.289 -46.197 -18.858 1.00 48.39 46 SER B O 1
ATOM 2280 N N . TYR B 1 66 ? -24.379 -46.599 -17.710 1.00 42.07 47 TYR B N 1
ATOM 2281 C CA . TYR B 1 66 ? -23.478 -46.355 -18.847 1.00 42.18 47 TYR B CA 1
ATOM 2282 C C . TYR B 1 66 ? -22.980 -47.668 -19.451 1.00 49.11 47 TYR B C 1
ATOM 2283 O O . TYR B 1 66 ? -22.070 -47.657 -20.272 1.00 48.82 47 TYR B O 1
ATOM 2292 N N . ALA B 1 67 ? -23.591 -48.790 -19.070 1.00 48.19 48 ALA B N 1
ATOM 2293 C CA . ALA B 1 67 ? -23.225 -50.092 -19.613 1.00 51.00 48 ALA B CA 1
ATOM 2294 C C . ALA B 1 67 ? -24.421 -50.761 -20.293 1.00 58.31 48 ALA B C 1
ATOM 2295 O O . ALA B 1 67 ? -25.554 -50.611 -19.840 1.00 57.29 48 ALA B O 1
ATOM 2297 N N . ARG B 1 68 ? -24.179 -51.452 -21.400 1.00 59.64 49 ARG B N 1
ATOM 2298 C CA . ARG B 1 68 ? -25.192 -52.261 -22.079 1.00 63.24 49 ARG B CA 1
ATOM 2299 C C . ARG B 1 68 ? -24.672 -53.681 -22.011 1.00 71.40 49 ARG B C 1
ATOM 2300 O O . ARG B 1 68 ? -23.850 -54.075 -22.839 1.00 71.53 49 ARG B O 1
ATOM 2308 N N . GLY B 1 69 ? -25.056 -54.379 -20.936 1.00 70.92 50 GLY B N 1
ATOM 2309 C CA . GLY B 1 69 ? -24.562 -55.715 -20.630 1.00 73.38 50 GLY B CA 1
ATOM 2310 C C . GLY B 1 69 ? -23.087 -55.629 -20.282 1.00 78.06 50 GLY B C 1
ATOM 2311 O O . GLY B 1 69 ? -22.710 -54.886 -19.369 1.00 75.08 50 GLY B O 1
ATOM 2312 N N . ASP B 1 70 ? -22.240 -56.314 -21.070 1.00 77.74 51 ASP B N 1
ATOM 2313 C CA . ASP B 1 70 ? -20.780 -56.311 -20.900 1.00 77.92 51 ASP B CA 1
ATOM 2314 C C . ASP B 1 70 ? -20.116 -55.073 -21.526 1.00 79.10 51 ASP B C 1
ATOM 2315 O O . ASP B 1 70 ? -18.938 -54.824 -21.261 1.00 77.79 51 ASP B O 1
ATOM 2320 N N . CYS B 1 71 ? -20.847 -54.329 -22.380 1.00 74.04 52 CYS B N 1
ATOM 2321 C CA . CYS B 1 71 ? -20.308 -53.178 -23.106 1.00 71.94 52 CYS B CA 1
ATOM 2322 C C . CYS B 1 71 ? -20.411 -51.879 -22.307 1.00 64.57 52 CYS B C 1
ATOM 2323 O O . CYS B 1 71 ? -21.496 -51.314 -22.171 1.00 61.37 52 CYS B O 1
ATOM 2326 N N . LYS B 1 72 ? -19.255 -51.388 -21.828 1.00 55.68 53 LYS B N 1
ATOM 2327 C CA . LYS B 1 72 ? -19.142 -50.138 -21.068 1.00 50.46 53 LYS B CA 1
ATOM 2328 C C . LYS B 1 72 ? -19.034 -48.966 -22.057 1.00 51.34 53 LYS B C 1
ATOM 2329 O O . LYS B 1 72 ? -18.175 -48.982 -22.934 1.00 50.36 53 LYS B O 1
ATOM 2335 N N . ASP B 1 73 ? -19.941 -47.985 -21.964 1.00 46.10 54 ASP B N 1
ATOM 2336 C CA . ASP B 1 73 ? -19.937 -46.839 -22.881 1.00 46.32 54 ASP B CA 1
ATOM 2337 C C . ASP B 1 73 ? -19.123 -45.687 -22.276 1.00 46.09 54 ASP B C 1
ATOM 2338 O O . ASP B 1 73 ? -19.687 -44.715 -21.755 1.00 43.12 54 ASP B O 1
ATOM 2343 N N . PHE B 1 74 ? -17.785 -45.806 -22.350 1.00 42.14 55 PHE B N 1
ATOM 2344 C CA . PHE B 1 74 ? -16.870 -44.816 -21.778 1.00 40.03 55 PHE B CA 1
ATOM 2345 C C . PHE B 1 74 ? -16.956 -43.453 -22.498 1.00 42.73 55 PHE B C 1
ATOM 2346 O O . PHE B 1 74 ? -16.780 -42.435 -21.841 1.00 41.01 55 PHE B O 1
ATOM 2354 N N . GLU B 1 75 ? -17.260 -43.425 -23.808 1.00 41.56 56 GLU B N 1
ATOM 2355 C CA . GLU B 1 75 ? -17.389 -42.177 -24.569 1.00 41.90 56 GLU B CA 1
ATOM 2356 C C . GLU B 1 75 ? -18.549 -41.324 -24.015 1.00 42.85 56 GLU B C 1
ATOM 2357 O O . GLU B 1 75 ? -18.354 -40.138 -23.740 1.00 40.89 56 GLU B O 1
ATOM 2363 N N . ALA B 1 76 ? -19.731 -41.937 -23.792 1.00 39.70 57 ALA B N 1
ATOM 2364 C CA . ALA B 1 76 ? -20.883 -41.237 -23.200 1.00 38.10 57 ALA B CA 1
ATOM 2365 C C . ALA B 1 76 ? -20.580 -40.815 -21.763 1.00 40.81 57 ALA B C 1
ATOM 2366 O O . ALA B 1 76 ? -20.973 -39.710 -21.345 1.00 40.73 57 ALA B O 1
ATOM 2368 N N . LEU B 1 77 ? -19.860 -41.671 -21.010 1.00 34.85 58 LEU B N 1
ATOM 2369 C CA . LEU B 1 77 ? -19.530 -41.375 -19.621 1.00 32.50 58 LEU B CA 1
ATOM 2370 C C . LEU B 1 77 ? -18.546 -40.185 -19.531 1.00 35.85 58 LEU B C 1
ATOM 2371 O O . LEU B 1 77 ? -18.754 -39.282 -18.717 1.00 33.70 58 LEU B O 1
ATOM 2376 N N . LEU B 1 78 ? -17.509 -40.175 -20.380 1.00 34.33 59 LEU B N 1
ATOM 2377 C CA . LEU B 1 78 ? -16.532 -39.091 -20.444 1.00 34.09 59 LEU B CA 1
ATOM 2378 C C . LEU B 1 78 ? -17.213 -37.773 -20.816 1.00 37.96 59 LEU B C 1
ATOM 2379 O O . LEU B 1 78 ? -16.926 -36.759 -20.182 1.00 36.20 59 LEU B O 1
ATOM 2384 N N . ALA B 1 79 ? -18.121 -37.774 -21.820 1.00 34.95 60 ALA B N 1
ATOM 2385 C CA . ALA B 1 79 ? -18.816 -36.553 -22.238 1.00 35.88 60 ALA B CA 1
ATOM 2386 C C . ALA B 1 79 ? -19.716 -35.999 -21.093 1.00 39.66 60 ALA B C 1
ATOM 2387 O O . ALA B 1 79 ? -19.607 -34.819 -20.766 1.00 37.66 60 ALA B O 1
ATOM 2389 N N . ASP B 1 80 ? -20.546 -36.849 -20.453 1.00 36.87 61 ASP B N 1
ATOM 2390 C CA . ASP B 1 80 ? -21.404 -36.384 -19.349 1.00 35.90 61 ASP B CA 1
ATOM 2391 C C . ASP B 1 80 ? -20.578 -35.901 -18.147 1.00 38.75 61 ASP B C 1
ATOM 2392 O O . ASP B 1 80 ? -20.922 -34.869 -17.564 1.00 38.19 61 ASP B O 1
ATOM 2397 N N . ALA B 1 81 ? -19.460 -36.595 -17.818 1.00 34.73 62 ALA B N 1
ATOM 2398 C CA . ALA B 1 81 ? -18.587 -36.180 -16.716 1.00 33.76 62 ALA B CA 1
ATOM 2399 C C . ALA B 1 81 ? -17.951 -34.827 -16.995 1.00 37.84 62 ALA B C 1
ATOM 2400 O O . ALA B 1 81 ? -17.753 -34.044 -16.061 1.00 36.57 62 ALA B O 1
ATOM 2402 N N . SER B 1 82 ? -17.647 -34.528 -18.279 1.00 35.40 63 SER B N 1
ATOM 2403 C CA . SER B 1 82 ? -17.081 -33.223 -18.635 1.00 36.26 63 SER B CA 1
ATOM 2404 C C . SER B 1 82 ? -18.154 -32.112 -18.467 1.00 42.06 63 SER B C 1
ATOM 2405 O O . SER B 1 82 ? -17.793 -30.942 -18.367 1.00 43.99 63 SER B O 1
ATOM 2408 N N . LYS B 1 83 ? -19.447 -32.494 -18.370 1.00 38.98 64 LYS B N 1
ATOM 2409 C CA . LYS B 1 83 ? -20.573 -31.574 -18.205 1.00 40.04 64 LYS B CA 1
ATOM 2410 C C . LYS B 1 83 ? -20.956 -31.342 -16.727 1.00 43.12 64 LYS B C 1
ATOM 2411 O O . LYS B 1 83 ? -21.842 -30.526 -16.467 1.00 44.26 64 LYS B O 1
ATOM 2417 N N . LEU B 1 84 ? -20.321 -32.040 -15.765 1.00 37.83 65 LEU B N 1
ATOM 2418 C CA . LEU B 1 84 ? -20.586 -31.790 -14.343 1.00 37.20 65 LEU B CA 1
ATOM 2419 C C . LEU B 1 84 ? -20.118 -30.387 -13.953 1.00 39.32 65 LEU B C 1
ATOM 2420 O O . LEU B 1 84 ? -18.937 -30.068 -14.164 1.00 38.09 65 LEU B O 1
ATOM 2425 N N . PRO B 1 85 ? -21.005 -29.519 -13.408 1.00 35.07 66 PRO B N 1
ATOM 2426 C CA . PRO B 1 85 ? -20.519 -28.211 -12.942 1.00 34.17 66 PRO B CA 1
ATOM 2427 C C . PRO B 1 85 ? -19.888 -28.399 -11.560 1.00 32.61 66 PRO B C 1
ATOM 2428 O O . PRO B 1 85 ? -20.015 -29.487 -10.996 1.00 29.60 66 PRO B O 1
ATOM 2432 N N . ASN B 1 86 ? -19.272 -27.355 -10.975 1.00 30.19 67 ASN B N 1
ATOM 2433 C CA . ASN B 1 86 ? -18.775 -27.489 -9.610 1.00 28.39 67 ASN B CA 1
ATOM 2434 C C . ASN B 1 86 ? -20.000 -27.779 -8.682 1.00 28.99 67 ASN B C 1
ATOM 2435 O O . ASN B 1 86 ? -21.152 -27.496 -9.051 1.00 25.55 67 ASN B O 1
ATOM 2440 N N . LEU B 1 87 ? -19.763 -28.419 -7.533 1.00 26.43 68 LEU B N 1
ATOM 2441 C CA . LEU B 1 87 ? -20.867 -28.825 -6.665 1.00 26.88 68 LEU B CA 1
ATOM 2442 C C . LEU B 1 87 ? -21.689 -27.653 -6.117 1.00 31.49 68 LEU B C 1
ATOM 2443 O O . LEU B 1 87 ? -22.900 -27.799 -5.971 1.00 31.00 68 LEU B O 1
ATOM 2448 N N . LYS B 1 88 ? -21.060 -26.499 -5.835 1.00 29.35 69 LYS B N 1
ATOM 2449 C CA . LYS B 1 88 ? -21.792 -25.327 -5.341 1.00 30.81 69 LYS B CA 1
ATOM 2450 C C . LYS B 1 88 ? -22.802 -24.881 -6.385 1.00 32.96 69 LYS B C 1
ATOM 2451 O O . LYS B 1 88 ? -23.956 -24.628 -6.045 1.00 28.79 69 LYS B O 1
ATOM 2457 N N . GLU B 1 89 ? -22.378 -24.826 -7.660 1.00 31.45 70 GLU B N 1
ATOM 2458 C CA . GLU B 1 89 ? -23.251 -24.457 -8.778 1.00 31.88 70 GLU B CA 1
ATOM 2459 C C . GLU B 1 89 ? -24.357 -25.486 -8.964 1.00 32.08 70 GLU B C 1
ATOM 2460 O O . GLU B 1 89 ? -25.506 -25.116 -9.188 1.00 32.77 70 GLU B O 1
ATOM 2466 N N . LEU B 1 90 ? -24.022 -26.776 -8.849 1.00 28.34 71 LEU B N 1
ATOM 2467 C CA . LEU B 1 90 ? -25.014 -27.839 -8.992 1.00 27.10 71 LEU B CA 1
ATOM 2468 C C . LEU B 1 90 ? -26.153 -27.669 -7.974 1.00 30.88 71 LEU B C 1
ATOM 2469 O O . LEU B 1 90 ? -27.325 -27.707 -8.350 1.00 27.35 71 LEU B O 1
ATOM 2474 N N . LEU B 1 91 ? -25.804 -27.471 -6.696 1.00 28.41 72 LEU B N 1
ATOM 2475 C CA . LEU B 1 91 ? -26.835 -27.379 -5.655 1.00 28.10 72 LEU B CA 1
ATOM 2476 C C . LEU B 1 91 ? -27.641 -26.056 -5.693 1.00 31.48 72 LEU B C 1
ATOM 2477 O O . LEU B 1 91 ? -28.790 -26.049 -5.246 1.00 29.61 72 LEU B O 1
ATOM 2482 N N . GLN B 1 92 ? -27.069 -24.960 -6.220 1.00 29.16 73 GLN B N 1
ATOM 2483 C CA . GLN B 1 92 ? -27.823 -23.708 -6.255 1.00 32.04 73 GLN B CA 1
ATOM 2484 C C . GLN B 1 92 ? -28.612 -23.536 -7.566 1.00 38.08 73 GLN B C 1
ATOM 2485 O O . GLN B 1 92 ? -29.449 -22.645 -7.654 1.00 38.93 73 GLN B O 1
ATOM 2491 N N . SER B 1 93 ? -28.359 -24.388 -8.564 1.00 34.92 74 SER B N 1
ATOM 2492 C CA . SER B 1 93 ? -28.955 -24.241 -9.894 1.00 36.37 74 SER B CA 1
ATOM 2493 C C . SER B 1 93 ? -30.487 -24.227 -9.854 1.00 41.72 74 SER B C 1
ATOM 2494 O O . SER B 1 93 ? -31.105 -25.008 -9.132 1.00 39.32 74 SER B O 1
ATOM 2497 N N . SER B 1 94 ? -31.085 -23.305 -10.606 1.00 40.12 75 SER B N 1
ATOM 2498 C CA . SER B 1 94 ? -32.533 -23.206 -10.750 1.00 42.37 75 SER B CA 1
ATOM 2499 C C . SER B 1 94 ? -32.932 -23.835 -12.097 1.00 48.13 75 SER B C 1
ATOM 2500 O O . SER B 1 94 ? -32.078 -24.014 -12.970 1.00 47.08 75 SER B O 1
ATOM 2503 N N . GLY B 1 95 ? -34.197 -24.213 -12.228 1.00 46.85 76 GLY B N 1
ATOM 2504 C CA . GLY B 1 95 ? -34.708 -24.844 -13.439 1.00 48.14 76 GLY B CA 1
ATOM 2505 C C . GLY B 1 95 ? -34.436 -26.338 -13.491 1.00 54.54 76 GLY B C 1
ATOM 2506 O O . GLY B 1 95 ? -33.884 -26.923 -12.551 1.00 52.54 76 GLY B O 1
ATOM 2507 N N . ASP B 1 96 ? -34.840 -26.972 -14.592 1.00 54.41 77 ASP B N 1
ATOM 2508 C CA . ASP B 1 96 ? -34.697 -28.413 -14.757 1.00 53.63 77 ASP B CA 1
ATOM 2509 C C . ASP B 1 96 ? -33.396 -28.723 -15.513 1.00 53.59 77 ASP B C 1
ATOM 2510 O O . ASP B 1 96 ? -33.391 -29.310 -16.590 1.00 55.76 77 ASP B O 1
ATOM 2515 N N . ASN B 1 97 ? -32.287 -28.311 -14.934 1.00 45.69 78 ASN B N 1
ATOM 2516 C CA . ASN B 1 97 ? -30.986 -28.457 -15.570 1.00 43.78 78 ASN B CA 1
ATOM 2517 C C . ASN B 1 97 ? -30.131 -29.502 -14.881 1.00 43.52 78 ASN B C 1
ATOM 2518 O O . ASN B 1 97 ? -30.460 -29.959 -13.780 1.00 42.78 78 ASN B O 1
ATOM 2523 N N . HIS B 1 98 ? -29.039 -29.883 -15.544 1.00 37.65 79 HIS B N 1
ATOM 2524 C CA . HIS B 1 98 ? -28.025 -30.805 -15.043 1.00 35.91 79 HIS B CA 1
ATOM 2525 C C . HIS B 1 98 ? -28.599 -32.173 -14.657 1.00 35.52 79 HIS B C 1
ATOM 2526 O O . HIS B 1 98 ? -28.155 -32.729 -13.666 1.00 33.88 79 HIS B O 1
ATOM 2533 N N . LYS B 1 99 ? -29.537 -32.725 -15.438 1.00 32.07 80 LYS B N 1
ATOM 2534 C CA . LYS B 1 99 ? -30.177 -34.006 -15.093 1.00 31.87 80 LYS B CA 1
ATOM 2535 C C . LYS B 1 99 ? -29.175 -35.184 -15.132 1.00 33.36 80 LYS B C 1
ATOM 2536 O O . LYS B 1 99 ? -29.144 -35.987 -14.195 1.00 31.35 80 LYS B O 1
ATOM 2542 N N . ARG B 1 100 ? -28.292 -35.224 -16.145 1.00 29.80 81 ARG B N 1
ATOM 2543 C CA . ARG B 1 100 ? -27.253 -36.261 -16.236 1.00 29.14 81 ARG B CA 1
ATOM 2544 C C . ARG B 1 100 ? -26.224 -36.068 -15.149 1.00 31.72 81 ARG B C 1
ATOM 2545 O O . ARG B 1 100 ? -25.708 -37.061 -14.616 1.00 29.88 81 ARG B O 1
ATOM 2553 N N . ALA B 1 101 ? -25.940 -34.797 -14.802 1.00 27.61 82 ALA B N 1
ATOM 2554 C CA . ALA B 1 101 ? -25.002 -34.473 -13.737 1.00 27.33 82 ALA B CA 1
ATOM 2555 C C . ALA B 1 101 ? -25.559 -34.981 -12.381 1.00 29.44 82 ALA B C 1
ATOM 2556 O O . ALA B 1 101 ? -24.816 -35.599 -11.626 1.00 27.16 82 ALA B O 1
ATOM 2558 N N . TRP B 1 102 ? -26.872 -34.740 -12.095 1.00 25.88 83 TRP B N 1
ATOM 2559 C CA . TRP B 1 102 ? -27.463 -35.232 -10.850 1.00 26.16 83 TRP B CA 1
ATOM 2560 C C . TRP B 1 102 ? -27.434 -36.761 -10.777 1.00 28.06 83 TRP B C 1
ATOM 2561 O O . TRP B 1 102 ? -27.171 -37.307 -9.712 1.00 27.06 83 TRP B O 1
ATOM 2572 N N . ASP B 1 103 ? -27.722 -37.447 -11.898 1.00 26.03 84 ASP B N 1
ATOM 2573 C CA . ASP B 1 103 ? -27.699 -38.914 -11.935 1.00 26.54 84 ASP B CA 1
ATOM 2574 C C . ASP B 1 103 ? -26.312 -39.429 -11.611 1.00 30.25 84 ASP B C 1
ATOM 2575 O O . ASP B 1 103 ? -26.183 -40.412 -10.913 1.00 29.00 84 ASP B O 1
ATOM 2580 N N . LEU B 1 104 ? -25.277 -38.776 -12.126 1.00 28.21 85 LEU B N 1
ATOM 2581 C CA . LEU B 1 104 ? -23.899 -39.221 -11.942 1.00 29.84 85 LEU B CA 1
ATOM 2582 C C . LEU B 1 104 ? -23.399 -38.927 -10.529 1.00 29.76 85 LEU B C 1
ATOM 2583 O O . LEU B 1 104 ? -22.866 -39.824 -9.881 1.00 28.66 85 LEU B O 1
ATOM 2588 N N . VAL B 1 105 ? -23.628 -37.702 -10.023 1.00 27.43 86 VAL B N 1
ATOM 2589 C CA . VAL B 1 105 ? -23.245 -37.324 -8.643 1.00 26.97 86 VAL B CA 1
ATOM 2590 C C . VAL B 1 105 ? -23.995 -38.215 -7.625 1.00 28.75 86 VAL B C 1
ATOM 2591 O O . VAL B 1 105 ? -23.378 -38.690 -6.662 1.00 25.85 86 VAL B O 1
ATOM 2595 N N . SER B 1 106 ? -25.302 -38.501 -7.869 1.00 26.10 87 SER B N 1
ATOM 2596 C CA . SER B 1 106 ? -26.072 -39.392 -6.963 1.00 25.61 87 SER B CA 1
ATOM 2597 C C . SER B 1 106 ? -25.440 -40.783 -6.913 1.00 28.00 87 SER B C 1
ATOM 2598 O O . SER B 1 106 ? -25.267 -41.319 -5.838 1.00 26.00 87 SER B O 1
ATOM 2601 N N . TRP B 1 107 ? -25.031 -41.338 -8.062 1.00 26.23 88 TRP B N 1
ATOM 2602 C CA . TRP B 1 107 ? -24.362 -42.646 -8.103 1.00 26.69 88 TRP B CA 1
ATOM 2603 C C . TRP B 1 107 ? -22.988 -42.582 -7.369 1.00 29.88 88 TRP B C 1
ATOM 2604 O O . TRP B 1 107 ? -22.686 -43.464 -6.569 1.00 29.07 88 TRP B O 1
ATOM 2615 N N . ILE B 1 108 ? -22.179 -41.536 -7.624 1.00 27.32 89 ILE B N 1
ATOM 2616 C CA . ILE B 1 108 ? -20.85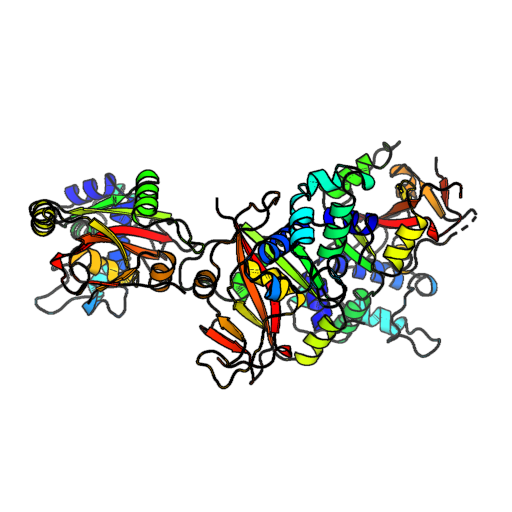6 -41.370 -6.992 1.00 26.52 89 ILE B CA 1
ATOM 2617 C C . ILE B 1 108 ? -20.980 -41.379 -5.440 1.00 30.09 89 ILE B C 1
ATOM 2618 O O . ILE B 1 108 ? -20.153 -41.987 -4.751 1.00 29.60 89 ILE B O 1
ATOM 2623 N N . LEU B 1 109 ? -22.034 -40.733 -4.902 1.00 26.19 90 LEU B N 1
ATOM 2624 C CA . LEU B 1 109 ? -22.238 -40.630 -3.450 1.00 25.78 90 LEU B CA 1
ATOM 2625 C C . LEU B 1 109 ? -23.159 -41.731 -2.877 1.00 29.62 90 LEU B C 1
ATOM 2626 O O . LEU B 1 109 ? -23.483 -41.685 -1.690 1.00 29.59 90 LEU B O 1
ATOM 2631 N N . SER B 1 110 ? -23.595 -42.748 -3.707 1.00 24.92 91 SER B N 1
ATOM 2632 C CA . SER B 1 110 ? -24.682 -43.719 -3.344 1.00 25.19 91 SER B CA 1
ATOM 2633 C C . SER B 1 110 ? -24.345 -44.903 -2.428 1.00 29.86 91 SER B C 1
ATOM 2634 O O . SER B 1 110 ? -25.287 -45.567 -1.978 1.00 30.50 91 SER B O 1
ATOM 2637 N N . SER B 1 111 ? -23.043 -45.196 -2.157 1.00 28.62 92 SER B N 1
ATOM 2638 C CA . SER B 1 111 ? -22.648 -46.361 -1.344 1.00 29.24 92 SER B CA 1
ATOM 2639 C C . SER B 1 111 ? -23.503 -46.479 -0.089 1.00 31.98 92 SER B C 1
ATOM 2640 O O . SER B 1 111 ? -23.697 -45.496 0.615 1.00 29.23 92 SER B O 1
ATOM 2643 N N . LYS B 1 112 ? -24.015 -47.682 0.167 1.00 31.73 93 LYS B N 1
ATOM 2644 C CA . LYS B 1 112 ? -24.769 -48.019 1.366 1.00 33.16 93 LYS B CA 1
ATOM 2645 C C . LYS B 1 112 ? -23.840 -48.722 2.366 1.00 41.78 93 LYS B C 1
ATOM 2646 O O . LYS B 1 112 ? -24.262 -49.070 3.468 1.00 43.69 93 LYS B O 1
ATOM 2652 N N . VAL B 1 113 ? -22.570 -48.936 1.976 1.00 38.75 94 VAL B N 1
ATOM 2653 C CA . VAL B 1 113 ? -21.559 -49.673 2.764 1.00 40.11 94 VAL B CA 1
ATOM 2654 C C . VAL B 1 113 ? -20.662 -48.706 3.572 1.00 39.37 94 VAL B C 1
ATOM 2655 O O . VAL B 1 113 ? -20.241 -49.036 4.681 1.00 38.66 94 VAL B O 1
ATOM 2659 N N . LEU B 1 114 ? -20.332 -47.547 3.006 1.00 33.35 95 LEU B N 1
ATOM 2660 C CA . LEU B 1 114 ? -19.423 -46.599 3.646 1.00 32.13 95 LEU B CA 1
ATOM 2661 C C . LEU B 1 114 ? -19.711 -45.184 3.200 1.00 33.88 95 LEU B C 1
ATOM 2662 O O . LEU B 1 114 ? -20.425 -44.982 2.221 1.00 32.82 95 LEU B O 1
ATOM 2667 N N . THR B 1 115 ? -19.122 -44.208 3.905 1.00 30.32 96 THR B N 1
ATOM 2668 C CA . THR B 1 115 ? -19.150 -42.808 3.507 1.00 30.54 96 THR B CA 1
ATOM 2669 C C . THR B 1 115 ? -17.792 -42.182 3.855 1.00 35.57 96 THR B C 1
ATOM 2670 O O . THR B 1 115 ? -16.931 -42.842 4.437 1.00 36.91 96 THR B O 1
ATOM 2674 N N . ILE B 1 116 ? -17.585 -40.935 3.435 1.00 31.04 97 ILE B N 1
ATOM 2675 C CA . ILE B 1 116 ? -16.341 -40.213 3.681 1.00 30.51 97 ILE B CA 1
ATOM 2676 C C . ILE B 1 116 ? -16.686 -38.897 4.354 1.00 32.93 97 ILE B C 1
ATOM 2677 O O . ILE B 1 116 ? -17.613 -38.215 3.933 1.00 30.79 97 ILE B O 1
ATOM 2682 N N . HIS B 1 117 ? -15.950 -38.556 5.406 1.00 30.76 98 HIS B N 1
ATOM 2683 C CA . HIS B 1 117 ? -16.122 -37.302 6.147 1.00 32.15 98 HIS B CA 1
ATOM 2684 C C . HIS B 1 117 ? -14.866 -36.470 6.087 1.00 37.10 98 HIS B C 1
ATOM 2685 O O . HIS B 1 117 ? -13.786 -37.018 6.238 1.00 37.81 98 HIS B O 1
ATOM 2692 N N . SER B 1 118 ? -15.007 -35.147 5.975 1.00 33.23 99 SER B N 1
ATOM 2693 C CA . SER B 1 118 ? -13.914 -34.203 6.121 1.00 33.94 99 SER B CA 1
ATOM 2694 C C . SER B 1 118 ? -13.457 -34.266 7.572 1.00 41.41 99 SER B C 1
ATOM 2695 O O . SER B 1 118 ? -14.298 -34.380 8.475 1.00 40.74 99 SER B O 1
ATOM 2698 N N . ALA B 1 119 ? -12.147 -34.258 7.806 1.00 40.33 100 ALA B N 1
ATOM 2699 C CA . ALA B 1 119 ? -11.639 -34.289 9.173 1.00 44.40 100 ALA B CA 1
ATOM 2700 C C . ALA B 1 119 ? -10.766 -33.052 9.421 1.00 53.62 100 ALA B C 1
ATOM 2701 O O . ALA B 1 119 ? -10.425 -32.335 8.471 1.00 51.37 100 ALA B O 1
ATOM 2703 N N . GLY B 1 120 ? -10.482 -32.778 10.694 1.00 56.51 101 GLY B N 1
ATOM 2704 C CA . GLY B 1 120 ? -9.684 -31.626 11.108 1.00 59.30 101 GLY B CA 1
ATOM 2705 C C . GLY B 1 120 ? -8.309 -31.941 11.675 1.00 67.47 101 GLY B C 1
ATOM 2706 O O . GLY B 1 120 ? -7.842 -33.091 11.641 1.00 66.25 101 GLY B O 1
ATOM 2707 N N . LYS B 1 121 ? -7.664 -30.898 12.231 1.00 68.33 102 LYS B N 1
ATOM 2708 C CA . LYS B 1 121 ? -6.319 -30.964 12.816 1.00 70.75 102 LYS B CA 1
ATOM 2709 C C . LYS B 1 121 ? -6.263 -31.893 14.040 1.00 77.06 102 LYS B C 1
ATOM 2710 O O . LYS B 1 121 ? -5.220 -32.503 14.269 1.00 78.33 102 LYS B O 1
ATOM 2716 N N . ALA B 1 122 ? -7.384 -32.051 14.778 1.00 73.93 103 ALA B N 1
ATOM 2717 C CA . ALA B 1 122 ? -7.477 -32.971 15.918 1.00 75.66 103 ALA B CA 1
ATOM 2718 C C . ALA B 1 122 ? -7.261 -34.424 15.464 1.00 78.51 103 ALA B C 1
ATOM 2719 O O . ALA B 1 122 ? -6.570 -35.183 16.149 1.00 79.64 103 ALA B O 1
ATOM 2721 N N . GLU B 1 123 ? -7.817 -34.794 14.290 1.00 72.38 104 GLU B N 1
ATOM 2722 C CA . GLU B 1 123 ? -7.664 -36.135 13.732 1.00 70.25 104 GLU B CA 1
ATOM 2723 C C . GLU B 1 123 ? -6.284 -36.310 13.089 1.00 71.28 104 GLU B C 1
ATOM 2724 O O . GLU B 1 123 ? -5.747 -37.412 13.178 1.00 70.31 104 GLU B O 1
ATOM 2730 N N . PHE B 1 124 ? -5.690 -35.237 12.492 1.00 66.66 105 PHE B N 1
ATOM 2731 C CA . PHE B 1 124 ? -4.350 -35.328 11.893 1.00 66.93 105 PHE B CA 1
ATOM 2732 C C . PHE B 1 124 ? -3.281 -35.476 12.991 1.00 74.69 105 PHE B C 1
ATOM 2733 O O . PHE B 1 124 ? -2.304 -36.204 12.793 1.00 74.83 105 PHE B O 1
ATOM 2741 N N . GLU B 1 125 ? -3.492 -34.814 14.153 1.00 73.76 106 GLU B N 1
ATOM 2742 C CA . GLU B 1 125 ? -2.606 -34.903 15.318 1.00 76.95 106 GLU B CA 1
ATOM 2743 C C . GLU B 1 125 ? -2.650 -36.322 15.863 1.00 80.46 106 GLU B C 1
ATOM 2744 O O . GLU B 1 125 ? -1.601 -36.880 16.182 1.00 82.73 106 GLU B O 1
ATOM 2750 N N . LYS B 1 126 ? -3.858 -36.923 15.895 1.00 73.70 107 LYS B N 1
ATOM 2751 C CA . LYS B 1 126 ? -4.097 -38.299 16.319 1.00 73.62 107 LYS B CA 1
ATOM 2752 C C . LYS B 1 126 ? -3.339 -39.286 15.406 1.00 75.84 107 LYS B C 1
ATOM 2753 O O . LYS B 1 126 ? -2.691 -40.198 15.927 1.00 76.82 107 LYS B O 1
ATOM 2759 N N . ILE B 1 127 ? -3.375 -39.067 14.060 1.00 69.33 108 ILE B N 1
ATOM 2760 C CA . ILE B 1 127 ? -2.689 -39.896 13.054 1.00 67.79 108 ILE B CA 1
ATOM 2761 C C . ILE B 1 127 ? -1.174 -39.835 13.291 1.00 74.60 108 ILE B C 1
ATOM 2762 O O . ILE B 1 127 ? -0.518 -40.882 13.299 1.00 74.56 108 ILE B O 1
ATOM 2767 N N . GLN B 1 128 ? -0.634 -38.613 13.499 1.00 73.36 109 GLN B N 1
ATOM 2768 C CA . GLN B 1 128 ? 0.788 -38.369 13.765 1.00 75.46 109 GLN B CA 1
ATOM 2769 C C . GLN B 1 128 ? 1.242 -39.110 15.028 1.00 81.43 109 GLN B C 1
ATOM 2770 O O . GLN B 1 128 ? 2.331 -39.681 15.031 1.00 82.78 109 GLN B O 1
ATOM 2776 N N . LYS B 1 129 ? 0.388 -39.140 16.072 1.00 78.22 110 LYS B N 1
ATOM 2777 C CA . LYS B 1 129 ? 0.659 -39.830 17.338 1.00 80.42 110 LYS B CA 1
ATOM 2778 C C . LYS B 1 129 ? 0.636 -41.354 17.174 1.00 83.10 110 LYS B C 1
ATOM 2779 O O . LYS B 1 129 ? 1.482 -42.038 17.747 1.00 84.10 110 LYS B O 1
ATOM 2785 N N . LEU B 1 130 ? -0.317 -41.881 16.378 1.00 77.13 111 LEU B N 1
ATOM 2786 C CA . LEU B 1 130 ? -0.487 -43.321 16.144 1.00 76.51 111 LEU B CA 1
ATOM 2787 C C . LEU B 1 130 ? 0.539 -43.905 15.157 1.00 77.91 111 LEU B C 1
ATOM 2788 O O . LEU B 1 130 ? 0.665 -45.131 15.078 1.00 76.70 111 LEU B O 1
ATOM 2793 N N . THR B 1 131 ? 1.252 -43.047 14.400 1.00 73.26 112 THR B N 1
ATOM 2794 C CA . THR B 1 131 ? 2.233 -43.502 13.412 1.00 72.25 112 THR B CA 1
ATOM 2795 C C . THR B 1 131 ? 3.646 -43.052 13.789 1.00 77.88 112 THR B C 1
ATOM 2796 O O . THR B 1 131 ? 4.618 -43.575 13.252 1.00 77.37 112 THR B O 1
ATOM 2800 N N . GLY B 1 132 ? 3.741 -42.131 14.737 1.00 76.97 113 GLY B N 1
ATOM 2801 C CA . GLY B 1 132 ? 5.016 -41.601 15.199 1.00 79.15 113 GLY B CA 1
ATOM 2802 C C . GLY B 1 132 ? 5.454 -40.373 14.430 1.00 81.98 113 GLY B C 1
ATOM 2803 O O . GLY B 1 132 ? 5.015 -40.149 13.302 1.00 79.04 113 GLY B O 1
ATOM 2804 N N . ALA B 1 133 ? 6.320 -39.567 15.052 1.00 81.07 114 ALA B N 1
ATOM 2805 C CA . ALA B 1 133 ? 6.875 -38.336 14.492 1.00 79.71 114 ALA B CA 1
ATOM 2806 C C . ALA B 1 133 ? 7.746 -38.647 13.268 1.00 79.40 114 ALA B C 1
ATOM 2807 O O . ALA B 1 133 ? 8.557 -39.569 13.331 1.00 77.74 114 ALA B O 1
ATOM 2809 N N . PRO B 1 134 ? 7.550 -37.952 12.119 1.00 74.70 115 PRO B N 1
ATOM 2810 C CA . PRO B 1 134 ? 8.365 -38.259 10.931 1.00 72.88 115 PRO B CA 1
ATOM 2811 C C . PRO B 1 134 ? 9.837 -37.938 11.170 1.00 76.25 115 PRO B C 1
ATOM 2812 O O . PRO B 1 134 ? 10.187 -36.921 11.771 1.00 77.68 115 PRO B O 1
ATOM 2816 N N . HIS B 1 135 ? 10.696 -38.860 10.769 1.00 70.18 116 HIS B N 1
ATOM 2817 C CA . HIS B 1 135 ? 12.128 -38.721 10.942 1.00 70.60 116 HIS B CA 1
ATOM 2818 C C . HIS B 1 135 ? 12.700 -37.759 9.899 1.00 67.09 116 HIS B C 1
ATOM 2819 O O . HIS B 1 135 ? 13.703 -37.091 10.156 1.00 65.95 116 HIS B O 1
ATOM 2826 N N . THR B 1 136 ? 11.985 -37.635 8.765 1.00 58.36 117 THR B N 1
ATOM 2827 C CA . THR B 1 136 ? 12.345 -36.831 7.610 1.00 55.64 117 THR B CA 1
ATOM 2828 C C . THR B 1 136 ? 11.261 -35.736 7.390 1.00 56.18 117 THR B C 1
ATOM 2829 O O . THR B 1 136 ? 10.096 -35.977 7.734 1.00 55.32 117 THR B O 1
ATOM 2833 N N . PRO B 1 137 ? 11.604 -34.537 6.825 1.00 50.36 118 PRO B N 1
ATOM 2834 C CA . PRO B 1 137 ? 10.568 -33.507 6.587 1.00 48.27 118 PRO B CA 1
ATOM 2835 C C . PRO B 1 137 ? 9.476 -33.973 5.625 1.00 49.22 118 PRO B C 1
ATOM 2836 O O . PRO B 1 137 ? 9.777 -34.565 4.589 1.00 47.34 118 PRO B O 1
ATOM 2840 N N . VAL B 1 138 ? 8.220 -33.725 6.001 1.00 46.83 119 VAL B N 1
ATOM 2841 C CA . VAL B 1 138 ? 7.024 -34.098 5.227 1.00 46.70 119 VAL B CA 1
ATOM 2842 C C . VAL B 1 138 ? 6.099 -32.897 5.118 1.00 48.20 119 VAL B C 1
ATOM 2843 O O . VAL B 1 138 ? 5.989 -32.138 6.087 1.00 48.08 119 VAL B O 1
ATOM 2847 N N . PRO B 1 139 ? 5.368 -32.714 3.999 1.00 44.08 120 PRO B N 1
ATOM 2848 C CA . PRO B 1 139 ? 4.375 -31.622 3.982 1.00 42.96 120 PRO B CA 1
ATOM 2849 C C . PRO B 1 139 ? 3.120 -32.011 4.771 1.00 45.97 120 PRO B C 1
ATOM 2850 O O . PRO B 1 139 ? 2.776 -33.200 4.867 1.00 43.41 120 PRO B O 1
ATOM 2854 N N . ALA B 1 140 ? 2.440 -31.018 5.348 1.00 44.87 121 ALA B N 1
ATOM 2855 C CA . ALA B 1 140 ? 1.156 -31.239 6.029 1.00 43.04 121 ALA B CA 1
ATOM 2856 C C . ALA B 1 140 ? 0.103 -31.397 4.935 1.00 45.11 121 ALA B C 1
ATOM 2857 O O . ALA B 1 140 ? 0.211 -30.708 3.909 1.00 43.72 121 ALA B O 1
ATOM 2859 N N . PRO B 1 141 ? -0.883 -32.310 5.039 1.00 42.17 122 PRO B N 1
ATOM 2860 C CA . PRO B 1 141 ? -1.866 -32.418 3.936 1.00 40.58 122 PRO B CA 1
ATOM 2861 C C . PRO B 1 141 ? -2.747 -31.174 3.826 1.00 42.08 122 PRO B C 1
ATOM 2862 O O . PRO B 1 141 ? -2.943 -30.487 4.814 1.00 41.49 122 PRO B O 1
ATOM 2866 N N . ASP B 1 142 ? -3.240 -30.873 2.629 1.00 38.66 123 ASP B N 1
ATOM 2867 C CA . ASP B 1 142 ? -4.141 -29.733 2.430 1.00 37.93 123 ASP B CA 1
ATOM 2868 C C . ASP B 1 142 ? -5.545 -30.076 2.935 1.00 41.15 123 ASP B C 1
ATOM 2869 O O . ASP B 1 142 ? -6.268 -29.195 3.396 1.00 40.49 123 ASP B O 1
ATOM 2874 N N . PHE B 1 143 ? -5.922 -31.364 2.834 1.00 37.25 124 PHE B N 1
ATOM 2875 C CA . PHE B 1 143 ? -7.227 -31.892 3.251 1.00 36.43 124 PHE B CA 1
ATOM 2876 C C . PHE B 1 143 ? -7.040 -33.273 3.834 1.00 41.94 124 PHE B C 1
ATOM 2877 O O . PHE B 1 143 ? -6.186 -34.033 3.380 1.00 41.84 124 PHE B O 1
ATOM 2885 N N . LEU B 1 144 ? -7.810 -33.578 4.871 1.00 38.62 125 LEU B N 1
ATOM 2886 C CA . LEU B 1 144 ? -7.807 -34.867 5.541 1.00 38.95 125 LEU B CA 1
ATOM 2887 C C . LEU B 1 144 ? -9.237 -35.398 5.568 1.00 39.96 125 LEU B C 1
ATOM 2888 O O . LEU B 1 144 ? -10.173 -34.631 5.820 1.00 38.85 125 LEU B O 1
ATOM 2893 N N . PHE B 1 145 ? -9.399 -36.711 5.309 1.00 33.95 126 PHE B N 1
ATOM 2894 C CA . PHE B 1 145 ? -10.718 -37.343 5.290 1.00 32.09 126 PHE B CA 1
ATOM 2895 C C . PHE B 1 145 ? -10.709 -38.642 6.051 1.00 37.78 126 PHE B C 1
ATOM 2896 O O . PHE B 1 145 ? -9.672 -39.301 6.143 1.00 36.99 126 PHE B O 1
ATOM 2904 N N . GLU B 1 146 ? -11.852 -38.989 6.639 1.00 35.66 127 GLU B N 1
ATOM 2905 C CA . GLU B 1 146 ? -12.030 -40.245 7.356 1.00 36.67 127 GLU B CA 1
ATOM 2906 C C . GLU B 1 146 ? -13.062 -41.107 6.639 1.00 37.33 127 GLU B C 1
ATOM 2907 O O . GLU B 1 146 ? -14.084 -40.599 6.175 1.00 35.98 127 GLU B O 1
ATOM 2913 N N . ILE B 1 147 ? -12.797 -42.404 6.541 1.00 34.92 128 ILE B N 1
ATOM 2914 C CA . ILE B 1 147 ? -13.768 -43.330 5.959 1.00 34.46 128 ILE B CA 1
ATOM 2915 C C . ILE B 1 147 ? -14.571 -43.983 7.101 1.00 39.08 128 ILE B C 1
ATOM 2916 O O . ILE B 1 147 ? -13.975 -44.550 8.008 1.00 40.05 128 ILE B O 1
ATOM 2921 N N . GLU B 1 148 ? -15.903 -43.861 7.064 1.00 34.91 129 GLU B N 1
ATOM 2922 C CA . GLU B 1 148 ? -16.804 -44.514 8.017 1.00 36.05 129 GLU B CA 1
ATOM 2923 C C . GLU B 1 148 ? -17.420 -45.722 7.327 1.00 38.55 129 GLU B C 1
ATOM 2924 O O . GLU B 1 148 ? -17.988 -45.582 6.255 1.00 35.02 129 GLU B O 1
ATOM 2930 N N . TYR B 1 149 ? -17.243 -46.894 7.910 1.00 36.50 130 TYR B N 1
ATOM 2931 C CA . TYR B 1 149 ? -17.825 -48.144 7.431 1.00 36.81 130 TYR B CA 1
ATOM 2932 C C . TYR B 1 149 ? -19.077 -48.377 8.237 1.00 42.44 130 TYR B C 1
ATOM 2933 O O . TYR B 1 149 ? -19.039 -48.255 9.460 1.00 41.55 130 TYR B O 1
ATOM 2942 N N . PHE B 1 150 ? -20.191 -48.638 7.568 1.00 39.95 131 PHE B N 1
ATOM 2943 C CA . PHE B 1 150 ? -21.444 -48.874 8.273 1.00 40.88 131 PHE B CA 1
ATOM 2944 C C . PHE B 1 150 ? -21.539 -50.344 8.715 1.00 51.62 131 PHE B C 1
ATOM 2945 O O . PHE B 1 150 ? -20.763 -51.179 8.258 1.00 51.42 131 PHE B O 1
ATOM 2953 N N . ASP B 1 151 ? -22.495 -50.657 9.601 1.00 55.47 132 ASP B N 1
ATOM 2954 C CA . ASP B 1 151 ? -22.748 -52.022 10.071 1.00 59.79 132 ASP B CA 1
ATOM 2955 C C . ASP B 1 151 ? -23.356 -52.875 8.928 1.00 68.33 132 ASP B C 1
ATOM 2956 O O . ASP B 1 151 ? -23.979 -52.305 8.021 1.00 66.40 132 ASP B O 1
ATOM 2961 N N . PRO B 1 152 ? -23.095 -54.203 8.861 1.00 70.64 133 PRO B N 1
ATOM 2962 C CA . PRO B 1 152 ? -22.365 -55.039 9.832 1.00 74.20 133 PRO B CA 1
ATOM 2963 C C . PRO B 1 152 ? -20.837 -54.967 9.688 1.00 81.30 133 PRO B C 1
ATOM 2964 O O . PRO B 1 152 ? -20.135 -55.288 10.655 1.00 83.94 133 PRO B O 1
ATOM 2968 N N . ALA B 1 153 ? -20.332 -54.571 8.493 1.00 76.21 134 ALA B N 1
ATOM 2969 C CA . ALA B 1 153 ? -18.911 -54.464 8.137 1.00 75.90 134 ALA B CA 1
ATOM 2970 C C . ALA B 1 153 ? -18.051 -53.856 9.256 1.00 80.33 134 ALA B C 1
ATOM 2971 O O . ALA B 1 153 ? -16.980 -54.407 9.540 1.00 81.36 134 ALA B O 1
ATOM 2973 N N . ASN B 1 154 ? -18.523 -52.763 9.918 1.00 75.44 135 ASN B N 1
ATOM 2974 C CA . ASN B 1 154 ? -17.750 -52.150 11.002 1.00 75.62 135 ASN B CA 1
ATOM 2975 C C . ASN B 1 154 ? -17.569 -53.126 12.153 1.00 82.00 135 ASN B C 1
ATOM 2976 O O . ASN B 1 154 ? -16.438 -53.320 12.585 1.00 82.37 135 ASN B O 1
ATOM 2981 N N . ALA B 1 155 ? -18.668 -53.786 12.599 1.00 81.06 136 ALA B N 1
ATOM 2982 C CA . ALA B 1 155 ? -18.689 -54.758 13.704 1.00 83.25 136 ALA B CA 1
ATOM 2983 C C . ALA B 1 155 ? -17.884 -56.042 13.389 1.00 85.94 136 ALA B C 1
ATOM 2984 O O . ALA B 1 155 ? -17.228 -56.577 14.278 1.00 87.11 136 ALA B O 1
ATOM 2986 N N . LYS B 1 156 ? -17.942 -56.521 12.127 1.00 80.56 137 LYS B N 1
ATOM 2987 C CA . LYS B 1 156 ? -17.246 -57.707 11.612 1.00 80.89 137 LYS B CA 1
ATOM 2988 C C . LYS B 1 156 ? -15.711 -57.540 11.666 1.00 83.01 137 LYS B C 1
ATOM 2989 O O . LYS B 1 156 ? -15.008 -58.529 11.868 1.00 84.58 137 LYS B O 1
ATOM 2995 N N . PHE B 1 157 ? -15.198 -56.301 11.457 1.00 75.83 138 PHE B N 1
ATOM 2996 C CA . PHE B 1 157 ? -13.763 -55.982 11.487 1.00 74.37 138 PHE B CA 1
ATOM 2997 C C . PHE B 1 157 ? -13.229 -56.124 12.904 1.00 83.79 138 PHE B C 1
ATOM 2998 O O . PHE B 1 157 ? -12.138 -56.657 13.081 1.00 84.41 138 PHE B O 1
ATOM 3006 N N . TYR B 1 158 ? -14.000 -55.667 13.910 1.00 85.34 139 TYR B N 1
ATOM 3007 C CA . TYR B 1 158 ? -13.618 -55.795 15.321 1.00 90.07 139 TYR B CA 1
ATOM 3008 C C . TYR B 1 158 ? -13.765 -57.257 15.780 1.00 99.02 139 TYR B C 1
ATOM 3009 O O . TYR B 1 158 ? -13.034 -57.682 16.676 1.00 101.17 139 TYR B O 1
ATOM 3018 N N . GLU B 1 159 ? -14.670 -58.033 15.124 1.00 96.80 140 GLU B N 1
ATOM 3019 C CA . GLU B 1 159 ? -14.850 -59.469 15.362 1.00 99.54 140 GLU B CA 1
ATOM 3020 C C . GLU B 1 159 ? -13.548 -60.209 14.986 1.00 103.56 140 GLU B C 1
ATOM 3021 O O . GLU B 1 159 ? -13.093 -61.054 15.753 1.00 106.22 140 GLU B O 1
ATOM 3027 N N . THR B 1 160 ? -12.942 -59.861 13.827 1.00 97.61 141 THR B N 1
ATOM 3028 C CA . THR B 1 160 ? -11.686 -60.446 13.333 1.00 98.09 141 THR B CA 1
ATOM 3029 C C . THR B 1 160 ? -10.509 -59.990 14.216 1.00 103.47 141 THR B C 1
ATOM 3030 O O . THR B 1 160 ? -9.585 -60.768 14.458 1.00 105.68 141 THR B O 1
ATOM 3034 N N . LYS B 1 161 ? -10.559 -58.730 14.688 1.00 98.80 142 LYS B N 1
ATOM 3035 C CA . LYS B 1 161 ? -9.578 -58.101 15.574 1.00 99.78 142 LYS B CA 1
ATOM 3036 C C . LYS B 1 161 ? -9.534 -58.803 16.938 1.00 108.62 142 LYS B C 1
ATOM 3037 O O . LYS B 1 161 ? -8.450 -59.130 17.412 1.00 109.59 142 LYS B O 1
ATOM 3043 N N . GLY B 1 162 ? -10.698 -59.006 17.557 1.00 107.70 143 GLY B N 1
ATOM 3044 C CA . GLY B 1 162 ? -10.794 -59.592 18.888 1.00 111.65 143 GLY B CA 1
ATOM 3045 C C . GLY B 1 162 ? -10.149 -58.656 19.885 1.00 117.21 143 GLY B C 1
ATOM 3046 O O . GLY B 1 162 ? -10.432 -57.454 19.872 1.00 115.06 143 GLY B O 1
ATOM 3047 N N . GLU B 1 163 ? -9.214 -59.186 20.689 1.00 116.95 144 GLU B N 1
ATOM 3048 C CA . GLU B 1 163 ? -8.478 -58.414 21.690 1.00 118.17 144 GLU B CA 1
ATOM 3049 C C . GLU B 1 163 ? -7.133 -57.886 21.136 1.00 120.81 144 GLU B C 1
ATOM 3050 O O . GLU B 1 163 ? -6.422 -57.176 21.854 1.00 121.54 144 GLU B O 1
ATOM 3052 N N . ARG B 1 164 ? -6.797 -58.214 19.863 1.00 114.63 145 ARG B N 1
ATOM 3053 C CA . ARG B 1 164 ? -5.545 -57.791 19.216 1.00 112.38 145 ARG B CA 1
ATOM 3054 C C . ARG B 1 164 ? -5.475 -56.265 19.074 1.00 110.06 145 ARG B C 1
ATOM 3055 O O . ARG B 1 164 ? -6.508 -55.607 18.974 1.00 108.02 145 ARG B O 1
ATOM 3063 N N . ASP B 1 165 ? -4.257 -55.707 19.100 1.00 103.65 146 ASP B N 1
ATOM 3064 C CA . ASP B 1 165 ? -4.043 -54.266 18.957 1.00 99.80 146 ASP B CA 1
ATOM 3065 C C . ASP B 1 165 ? -4.214 -53.815 17.509 1.00 94.84 146 ASP B C 1
ATOM 3066 O O . ASP B 1 165 ? -4.120 -54.630 16.584 1.00 93.51 146 ASP B O 1
ATOM 3071 N N . LEU B 1 166 ? -4.449 -52.513 17.313 1.00 85.56 147 LEU B N 1
ATOM 3072 C CA . LEU B 1 166 ? -4.534 -51.936 15.973 1.00 80.14 147 LEU B CA 1
ATOM 3073 C C . LEU B 1 166 ? -3.290 -51.104 15.715 1.00 79.34 147 LEU B C 1
ATOM 3074 O O . LEU B 1 166 ? -2.844 -50.358 16.592 1.00 79.22 147 LEU B O 1
ATOM 3079 N N . ILE B 1 167 ? -2.713 -51.289 14.521 1.00 71.90 148 ILE B N 1
ATOM 3080 C CA . ILE B 1 167 ? -1.534 -50.608 13.993 1.00 69.87 148 ILE B CA 1
ATOM 3081 C C . ILE B 1 167 ? -2.010 -49.672 12.874 1.00 68.15 148 ILE B C 1
ATOM 3082 O O . ILE B 1 167 ? -2.917 -50.030 12.117 1.00 64.96 148 ILE B O 1
ATOM 3087 N N . TYR B 1 168 ? -1.422 -48.475 12.788 1.00 62.71 149 TYR B N 1
ATOM 3088 C CA . TYR B 1 168 ? -1.746 -47.523 11.737 1.00 59.32 149 TYR B CA 1
ATOM 3089 C C . TYR B 1 168 ? -0.527 -47.398 10.845 1.00 60.17 149 TYR B C 1
ATOM 3090 O O . TYR B 1 168 ? 0.604 -47.293 11.340 1.00 59.29 149 TYR B O 1
ATOM 3099 N N . ALA B 1 169 ? -0.747 -47.537 9.528 1.00 53.49 150 ALA B N 1
ATOM 3100 C CA . ALA B 1 169 ? 0.340 -47.476 8.547 1.00 52.36 150 ALA B CA 1
ATOM 3101 C C . ALA B 1 169 ? -0.141 -46.810 7.270 1.00 52.94 150 ALA B C 1
ATOM 3102 O O . ALA B 1 169 ? -1.342 -46.698 7.043 1.00 51.20 150 ALA B O 1
ATOM 3104 N N . PHE B 1 170 ? 0.797 -46.356 6.444 1.00 47.38 151 PHE B N 1
ATOM 3105 C CA . PHE B 1 170 ? 0.500 -45.631 5.217 1.00 44.40 151 PHE B CA 1
ATOM 3106 C C . PHE B 1 170 ? 0.669 -46.473 3.959 1.00 47.23 151 PHE B C 1
ATOM 3107 O O . PHE B 1 170 ? 1.501 -47.382 3.896 1.00 47.54 151 PHE B O 1
ATOM 3115 N N . HIS B 1 171 ? -0.126 -46.134 2.946 1.00 42.16 152 HIS B N 1
ATOM 3116 C CA . HIS B 1 171 ? -0.060 -46.742 1.630 1.00 41.66 152 HIS B CA 1
ATOM 3117 C C . HIS B 1 171 ? -0.248 -45.648 0.597 1.00 42.50 152 HIS B C 1
ATOM 3118 O O . HIS B 1 171 ? -1.311 -45.030 0.519 1.00 39.78 152 HIS B O 1
ATOM 3125 N N . GLY B 1 172 ? 0.794 -45.418 -0.171 1.00 38.63 153 GLY B N 1
ATOM 3126 C CA . GLY B 1 172 ? 0.777 -44.455 -1.254 1.00 37.97 153 GLY B CA 1
ATOM 3127 C C . GLY B 1 172 ? 0.350 -45.135 -2.536 1.00 40.61 153 GLY B C 1
ATOM 3128 O O . GLY B 1 172 ? 0.581 -46.332 -2.703 1.00 40.26 153 GLY B O 1
ATOM 3129 N N . SER B 1 173 ? -0.297 -44.391 -3.435 1.00 36.79 154 SER B N 1
ATOM 3130 C CA . SER B 1 173 ? -0.733 -44.908 -4.738 1.00 36.78 154 SER B CA 1
ATOM 3131 C C . SER B 1 173 ? -1.013 -43.766 -5.694 1.00 39.75 154 SER B C 1
ATOM 3132 O O . SER B 1 173 ? -1.142 -42.603 -5.276 1.00 38.10 154 SER B O 1
ATOM 3135 N N . ARG B 1 174 ? -1.123 -44.102 -6.986 1.00 35.98 155 ARG B N 1
ATOM 3136 C CA . ARG B 1 174 ? -1.514 -43.157 -8.024 1.00 35.23 155 ARG B CA 1
ATOM 3137 C C . ARG B 1 174 ? -2.964 -42.763 -7.776 1.00 36.72 155 ARG B C 1
ATOM 3138 O O . ARG B 1 174 ? -3.766 -43.587 -7.318 1.00 34.10 155 ARG B O 1
ATOM 3146 N N . LEU B 1 175 ? -3.286 -41.490 -8.022 1.00 34.15 156 LEU B N 1
ATOM 3147 C CA . LEU B 1 175 ? -4.605 -40.911 -7.761 1.00 31.54 156 LEU B CA 1
ATOM 3148 C C . LEU B 1 175 ? -5.769 -41.706 -8.402 1.00 33.58 156 LEU B C 1
ATOM 3149 O O . LEU B 1 175 ? -6.810 -41.853 -7.771 1.00 30.98 156 LEU B O 1
ATOM 3154 N N . GLU B 1 176 ? -5.580 -42.206 -9.639 1.00 31.85 157 GLU B N 1
ATOM 3155 C CA . GLU B 1 176 ? -6.611 -42.926 -10.403 1.00 30.78 157 GLU B CA 1
ATOM 3156 C C . GLU B 1 176 ? -6.967 -44.278 -9.799 1.00 32.49 157 GLU B C 1
ATOM 3157 O O . GLU B 1 176 ? -7.898 -44.907 -10.277 1.00 32.11 157 GLU B O 1
ATOM 3163 N N . ASN B 1 177 ? -6.234 -44.740 -8.776 1.00 30.45 158 ASN B N 1
ATOM 3164 C CA . ASN B 1 177 ? -6.511 -46.004 -8.095 1.00 30.51 158 ASN B CA 1
ATOM 3165 C C . ASN B 1 177 ? -7.411 -45.849 -6.867 1.00 33.49 158 ASN B C 1
ATOM 3166 O O . ASN B 1 177 ? -7.935 -46.858 -6.392 1.00 32.63 158 ASN B O 1
ATOM 3171 N N . PHE B 1 178 ? -7.576 -44.620 -6.337 1.00 29.11 159 PHE B N 1
ATOM 3172 C CA . PHE B 1 178 ? -8.269 -44.426 -5.051 1.00 28.76 159 PHE B CA 1
ATOM 3173 C C . PHE B 1 178 ? -9.787 -44.656 -5.080 1.00 31.68 159 PHE B C 1
ATOM 3174 O O . PHE B 1 178 ? -10.311 -45.117 -4.071 1.00 31.37 159 PHE B O 1
ATOM 3182 N N . HIS B 1 179 ? -10.489 -44.383 -6.195 1.00 28.15 160 HIS B N 1
ATOM 3183 C CA . HIS B 1 179 ? -11.921 -44.697 -6.319 1.00 26.55 160 HIS B CA 1
ATOM 3184 C C . HIS B 1 179 ? -12.115 -46.204 -6.053 1.00 31.71 160 HIS B C 1
ATOM 3185 O O . HIS B 1 179 ? -12.982 -46.590 -5.249 1.00 30.42 160 HIS B O 1
ATOM 3192 N N . SER B 1 180 ? -11.262 -47.046 -6.690 1.00 28.35 161 SER B N 1
ATOM 3193 C CA . SER B 1 180 ? -11.310 -48.494 -6.542 1.00 29.98 161 SER B CA 1
ATOM 3194 C C . SER B 1 180 ? -10.800 -48.943 -5.148 1.00 35.29 161 SER B C 1
ATOM 3195 O O . SER B 1 180 ? -11.401 -49.827 -4.548 1.00 35.48 161 SER B O 1
ATOM 3198 N N . ILE B 1 181 ? -9.710 -48.344 -4.635 1.00 32.78 162 ILE B N 1
ATOM 3199 C CA . ILE B 1 181 ? -9.171 -48.683 -3.313 1.00 33.08 162 ILE B CA 1
ATOM 3200 C C . ILE B 1 181 ? -10.270 -48.499 -2.259 1.00 37.52 162 ILE B C 1
ATOM 3201 O O . ILE B 1 181 ? -10.485 -49.386 -1.445 1.00 37.89 162 ILE B O 1
ATOM 3206 N N . ILE B 1 182 ? -10.962 -47.350 -2.280 1.00 33.68 163 ILE B N 1
ATOM 3207 C CA . ILE B 1 182 ? -12.004 -47.054 -1.300 1.00 33.09 163 ILE B CA 1
ATOM 3208 C C . ILE B 1 182 ? -13.161 -48.069 -1.371 1.00 34.07 163 ILE B C 1
ATOM 3209 O O . ILE B 1 182 ? -13.573 -48.608 -0.335 1.00 33.97 163 ILE B O 1
ATOM 3214 N N . HIS B 1 183 ? -13.717 -48.287 -2.560 1.00 30.86 164 HIS B N 1
ATOM 3215 C CA . HIS B 1 183 ? -14.912 -49.111 -2.697 1.00 31.68 164 HIS B CA 1
ATOM 3216 C C . HIS B 1 183 ? -14.632 -50.617 -2.734 1.00 38.88 164 HIS B C 1
ATOM 3217 O O . HIS B 1 183 ? -15.523 -51.379 -2.367 1.00 39.34 164 HIS B O 1
ATOM 3224 N N . ASN B 1 184 ? -13.439 -51.051 -3.145 1.00 36.99 165 ASN B N 1
ATOM 3225 C CA . ASN B 1 184 ? -13.132 -52.488 -3.213 1.00 39.70 165 ASN B CA 1
ATOM 3226 C C . ASN B 1 184 ? -12.095 -52.930 -2.172 1.00 45.67 165 ASN B C 1
ATOM 3227 O O . ASN B 1 184 ? -11.893 -54.126 -2.005 1.00 47.31 165 ASN B O 1
ATOM 3232 N N . GLY B 1 185 ? -11.426 -51.978 -1.520 1.00 42.59 166 GLY B N 1
ATOM 3233 C CA . GLY B 1 185 ? -10.360 -52.252 -0.556 1.00 43.60 166 GLY B CA 1
ATOM 3234 C C . GLY B 1 185 ? -9.035 -52.458 -1.268 1.00 50.90 166 GLY B C 1
ATOM 3235 O O . GLY B 1 185 ? -9.017 -52.641 -2.489 1.00 50.21 166 GLY B O 1
ATOM 3236 N N . LEU B 1 186 ? -7.918 -52.422 -0.521 1.00 51.31 167 LEU B N 1
ATOM 3237 C CA . LEU B 1 186 ? -6.582 -52.654 -1.087 1.00 54.40 167 LEU B CA 1
ATOM 3238 C C . LEU B 1 186 ? -6.413 -54.106 -1.561 1.00 65.71 167 LEU B C 1
ATOM 3239 O O . LEU B 1 186 ? -6.804 -55.021 -0.843 1.00 66.65 167 LEU B O 1
ATOM 3244 N N . HIS B 1 187 ? -5.860 -54.306 -2.778 1.00 68.05 168 HIS B N 1
ATOM 3245 C CA . HIS B 1 187 ? -5.591 -55.623 -3.371 1.00 72.78 168 HIS B CA 1
ATOM 3246 C C . HIS B 1 187 ? -4.524 -56.366 -2.577 1.00 82.26 168 HIS B C 1
ATOM 3247 O O . HIS B 1 187 ? -3.426 -55.834 -2.385 1.00 82.95 168 HIS B O 1
ATOM 3254 N N . CYS B 1 188 ? -4.832 -57.594 -2.132 1.00 81.93 169 CYS B N 1
ATOM 3255 C CA . CYS B 1 188 ? -3.881 -58.425 -1.399 1.00 121.53 169 CYS B CA 1
ATOM 3256 C C . CYS B 1 188 ? -3.524 -59.646 -2.258 1.00 156.01 169 CYS B C 1
ATOM 3257 O O . CYS B 1 188 ? -3.645 -60.795 -1.842 1.00 124.54 169 CYS B O 1
ATOM 3260 N N . GLY B 1 199 ? 1.686 -59.356 -1.269 1.00 87.37 180 GLY B N 1
ATOM 3261 C CA . GLY B 1 199 ? 0.433 -58.822 -0.741 1.00 85.03 180 GLY B CA 1
ATOM 3262 C C . GLY B 1 199 ? 0.373 -57.307 -0.789 1.00 84.62 180 GLY B C 1
ATOM 3263 O O . GLY B 1 199 ? 0.865 -56.702 -1.749 1.00 83.52 180 GLY B O 1
ATOM 3264 N N . THR B 1 200 ? -0.213 -56.674 0.252 1.00 78.64 181 THR B N 1
ATOM 3265 C CA . THR B 1 200 ? -0.303 -55.208 0.324 1.00 75.24 181 THR B CA 1
ATOM 3266 C C . THR B 1 200 ? 0.901 -54.657 1.088 1.00 78.29 181 THR B C 1
ATOM 3267 O O . THR B 1 200 ? 1.122 -55.022 2.245 1.00 79.69 181 THR B O 1
ATOM 3271 N N . TYR B 1 201 ? 1.649 -53.751 0.442 1.00 72.78 182 TYR B N 1
ATOM 3272 C CA . TYR B 1 201 ? 2.826 -53.105 1.018 1.00 73.03 182 TYR B CA 1
ATOM 3273 C C . TYR B 1 201 ? 2.429 -51.816 1.717 1.00 69.94 182 TYR B C 1
ATOM 3274 O O . TYR B 1 201 ? 1.807 -50.940 1.109 1.00 67.26 182 TYR B O 1
ATOM 3283 N N . LEU B 1 202 ? 2.762 -51.725 3.010 1.00 63.47 183 LEU B N 1
ATOM 3284 C CA . LEU B 1 202 ? 2.490 -50.566 3.862 1.00 60.83 183 LEU B CA 1
ATOM 3285 C C . LEU B 1 202 ? 3.761 -50.091 4.529 1.00 63.06 183 LEU B C 1
ATOM 3286 O O . LEU B 1 202 ? 4.709 -50.870 4.661 1.00 63.54 183 LEU B O 1
ATOM 3291 N N . THR B 1 203 ? 3.765 -48.844 5.026 1.00 56.63 184 THR B N 1
ATOM 3292 C CA . THR B 1 203 ? 4.924 -48.316 5.748 1.00 57.10 184 THR B CA 1
ATOM 3293 C C . THR B 1 203 ? 4.464 -47.447 6.910 1.00 58.85 184 THR B C 1
ATOM 3294 O O . THR B 1 203 ? 3.441 -46.782 6.820 1.00 55.29 184 THR B O 1
ATOM 3298 N N . SER B 1 204 ? 5.259 -47.422 7.979 1.00 57.49 185 SER B N 1
ATOM 3299 C CA . SER B 1 204 ? 5.031 -46.597 9.168 1.00 58.47 185 SER B CA 1
ATOM 3300 C C . SER B 1 204 ? 5.461 -45.148 8.914 1.00 60.09 185 SER B C 1
ATOM 3301 O O . SER B 1 204 ? 5.085 -44.252 9.666 1.00 59.93 185 SER B O 1
ATOM 3304 N N . ASP B 1 205 ? 6.270 -44.926 7.872 1.00 56.00 186 ASP B N 1
ATOM 3305 C CA . ASP B 1 205 ? 6.810 -43.614 7.529 1.00 55.92 186 ASP B CA 1
ATOM 3306 C C . ASP B 1 205 ? 6.044 -42.980 6.363 1.00 56.93 186 ASP B C 1
ATOM 3307 O O . ASP B 1 205 ? 6.063 -43.506 5.251 1.00 55.11 186 ASP B O 1
ATOM 3312 N N . LEU B 1 206 ? 5.401 -41.822 6.621 1.00 52.71 187 LEU B N 1
ATOM 3313 C CA . LEU B 1 206 ? 4.635 -41.059 5.625 1.00 49.41 187 LEU B CA 1
ATOM 3314 C C . LEU B 1 206 ? 5.538 -40.628 4.454 1.00 51.50 187 LEU B C 1
ATOM 3315 O O . LEU B 1 206 ? 5.104 -40.703 3.309 1.00 49.35 187 LEU B O 1
ATOM 3320 N N . SER B 1 207 ? 6.802 -40.261 4.735 1.00 50.30 188 SER B N 1
ATOM 3321 C CA . SER B 1 207 ? 7.768 -39.840 3.709 1.00 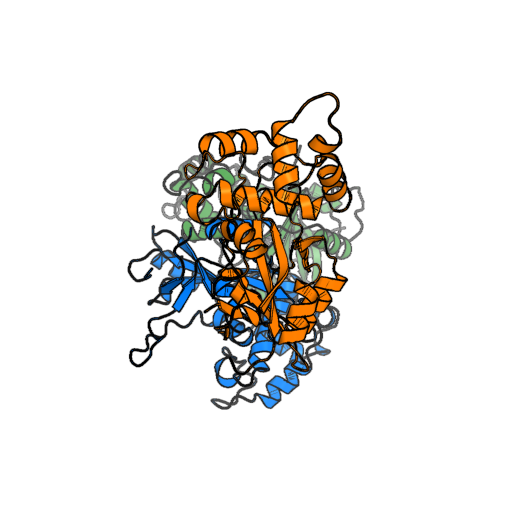50.50 188 SER B CA 1
ATOM 3322 C C . SER B 1 207 ? 8.033 -40.941 2.663 1.00 55.23 188 SER B C 1
ATOM 3323 O O . SER B 1 207 ? 8.220 -40.623 1.487 1.00 53.94 188 SER B O 1
ATOM 3326 N N . LEU B 1 208 ? 8.017 -42.222 3.084 1.00 54.15 189 LEU B N 1
ATOM 3327 C CA . LEU B 1 208 ? 8.215 -43.358 2.179 1.00 54.13 189 LEU B CA 1
ATOM 3328 C C . LEU B 1 208 ? 6.953 -43.594 1.358 1.00 53.40 189 LEU B C 1
ATOM 3329 O O . LEU B 1 208 ? 7.057 -43.878 0.170 1.00 52.22 189 LEU B O 1
ATOM 3334 N N . ALA B 1 209 ? 5.762 -43.448 1.978 1.00 47.55 190 ALA B N 1
ATOM 3335 C CA . ALA B 1 209 ? 4.488 -43.628 1.276 1.00 44.55 190 ALA B CA 1
ATOM 3336 C C . ALA B 1 209 ? 4.257 -42.539 0.237 1.00 45.84 190 ALA B C 1
ATOM 3337 O O . ALA B 1 209 ? 3.724 -42.842 -0.834 1.00 43.14 190 ALA B O 1
ATOM 3339 N N . LEU B 1 210 ? 4.654 -41.279 0.545 1.00 43.65 191 LEU B N 1
ATOM 3340 C CA . LEU B 1 210 ? 4.471 -40.135 -0.363 1.00 42.94 191 LEU B CA 1
ATOM 3341 C C . LEU B 1 210 ? 5.182 -40.310 -1.702 1.00 46.06 191 LEU B C 1
ATOM 3342 O O . LEU B 1 210 ? 4.657 -39.843 -2.711 1.00 43.94 191 LEU B O 1
ATOM 3347 N N . ILE B 1 211 ? 6.347 -40.999 -1.736 1.00 44.27 192 ILE B N 1
ATOM 3348 C CA . ILE B 1 211 ? 7.042 -41.188 -3.015 1.00 44.86 192 ILE B CA 1
ATOM 3349 C C . ILE B 1 211 ? 6.215 -42.119 -3.947 1.00 44.08 192 ILE B C 1
ATOM 3350 O O . ILE B 1 211 ? 6.401 -42.069 -5.151 1.00 43.48 192 ILE B O 1
ATOM 3355 N N . TYR B 1 212 ? 5.251 -42.883 -3.399 1.00 40.53 193 TYR B N 1
ATOM 3356 C CA . TYR B 1 212 ? 4.365 -43.757 -4.170 1.00 40.54 193 TYR B CA 1
ATOM 3357 C C . TYR B 1 212 ? 3.031 -43.064 -4.504 1.00 41.79 193 TYR B C 1
ATOM 3358 O O . TYR B 1 212 ? 2.166 -43.663 -5.149 1.00 39.86 193 TYR B O 1
ATOM 3367 N N . SER B 1 213 ? 2.888 -41.788 -4.108 1.00 38.02 194 SER B N 1
ATOM 3368 C CA . SER B 1 213 ? 1.688 -41.004 -4.369 1.00 35.47 194 SER B CA 1
ATOM 3369 C C . SER B 1 213 ? 1.998 -39.797 -5.259 1.00 39.69 194 SER B C 1
ATOM 3370 O O . SER B 1 213 ? 1.929 -38.660 -4.780 1.00 39.03 194 SER B O 1
ATOM 3373 N N . PRO B 1 214 ? 2.344 -39.981 -6.558 1.00 37.85 195 PRO B N 1
ATOM 3374 C CA . PRO B 1 214 ? 2.597 -38.798 -7.388 1.00 37.35 195 PRO B CA 1
ATOM 3375 C C . PRO B 1 214 ? 1.320 -38.005 -7.625 1.00 39.95 195 PRO B C 1
ATOM 3376 O O . PRO B 1 214 ? 0.207 -38.540 -7.513 1.00 34.94 195 PRO B O 1
ATOM 3380 N N . HIS B 1 215 ? 1.482 -36.715 -7.924 1.00 39.94 196 HIS B N 1
ATOM 3381 C CA . HIS B 1 215 ? 0.350 -35.861 -8.271 1.00 40.37 196 HIS B CA 1
ATOM 3382 C C . HIS B 1 215 ? -0.313 -36.405 -9.549 1.00 42.18 196 HIS B C 1
ATOM 3383 O O . HIS B 1 215 ? 0.385 -36.807 -10.488 1.00 40.62 196 HIS B O 1
ATOM 3390 N N . GLY B 1 216 ? -1.639 -36.452 -9.547 1.00 37.86 197 GLY B N 1
ATOM 3391 C CA . GLY B 1 216 ? -2.414 -36.921 -10.682 1.00 37.29 197 GLY B CA 1
ATOM 3392 C C . GLY B 1 216 ? -3.492 -35.936 -11.057 1.00 40.62 197 GLY B C 1
ATOM 3393 O O . GLY B 1 216 ? -3.754 -34.987 -10.320 1.00 38.96 197 GLY B O 1
ATOM 3394 N N . HIS B 1 217 ? -4.126 -36.154 -12.205 1.00 39.62 198 HIS B N 1
ATOM 3395 C CA . HIS B 1 217 ? -5.206 -35.296 -12.664 1.00 39.80 198 HIS B CA 1
ATOM 3396 C C . HIS B 1 217 ? -6.512 -35.689 -11.993 1.00 38.33 198 HIS B C 1
ATOM 3397 O O . HIS B 1 217 ? -6.951 -36.833 -12.076 1.00 35.42 198 HIS B O 1
ATOM 3404 N N . GLY B 1 218 ? -7.123 -34.722 -11.351 1.00 34.58 199 GLY B N 1
ATOM 3405 C CA . GLY B 1 218 ? -8.414 -34.911 -10.7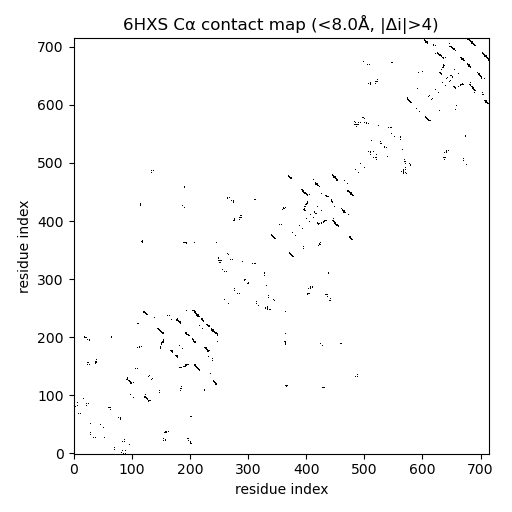13 1.00 34.05 199 GLY B CA 1
ATOM 3406 C C . GLY B 1 218 ? -9.510 -34.330 -11.581 1.00 35.24 199 GLY B C 1
ATOM 3407 O O . GLY B 1 218 ? -9.550 -34.552 -12.792 1.00 34.92 199 GLY B O 1
ATOM 3408 N N . TRP B 1 219 ? -10.361 -33.531 -10.974 1.00 31.20 200 TRP B N 1
ATOM 3409 C CA . TRP B 1 219 ? -11.530 -32.944 -11.629 1.00 30.29 200 TRP B CA 1
ATOM 3410 C C . TRP B 1 219 ? -11.305 -31.464 -11.829 1.00 34.96 200 TRP B C 1
ATOM 3411 O O . TRP B 1 219 ? -10.969 -30.762 -10.870 1.00 34.26 200 TRP B O 1
ATOM 3422 N N . GLN B 1 220 ? -11.496 -30.988 -13.076 1.00 32.41 201 GLN B N 1
ATOM 3423 C CA . GLN B 1 220 ? -11.295 -29.580 -13.449 1.00 34.26 201 GLN B CA 1
ATOM 3424 C C . GLN B 1 220 ? -12.127 -28.604 -12.577 1.00 38.72 201 GLN B C 1
ATOM 3425 O O . GLN B 1 220 ? -11.653 -27.506 -12.310 1.00 39.27 201 GLN B O 1
ATOM 3431 N N . HIS B 1 221 ? -13.334 -29.007 -12.122 1.00 34.44 202 HIS B N 1
ATOM 3432 C CA . HIS B 1 221 ? -14.221 -28.131 -11.344 1.00 35.83 202 HIS B CA 1
ATOM 3433 C C . HIS B 1 221 ? -14.222 -28.429 -9.840 1.00 38.56 202 HIS B C 1
ATOM 3434 O O . HIS B 1 221 ? -15.174 -28.060 -9.139 1.00 37.18 202 HIS B O 1
ATOM 3441 N N . SER B 1 222 ? -13.140 -29.053 -9.342 1.00 33.62 203 SER B N 1
ATOM 3442 C CA . SER B 1 222 ? -13.017 -29.425 -7.936 1.00 32.87 203 SER B CA 1
ATOM 3443 C C . SER B 1 222 ? -12.667 -28.239 -7.038 1.00 38.95 203 SER B C 1
ATOM 3444 O O . SER B 1 222 ? -11.816 -27.425 -7.390 1.00 39.37 203 SER B O 1
ATOM 3447 N N . LEU B 1 223 ? -13.266 -28.215 -5.832 1.00 35.91 204 LEU B N 1
ATOM 3448 C CA . LEU B 1 223 ? -12.964 -27.268 -4.753 1.00 37.31 204 LEU B CA 1
ATOM 3449 C C . LEU B 1 223 ? -11.570 -27.542 -4.191 1.00 39.54 204 LEU B C 1
ATOM 3450 O O . LEU B 1 223 ? -10.980 -26.676 -3.544 1.00 39.92 204 LEU B O 1
ATOM 3455 N N . LEU B 1 224 ? -11.060 -28.775 -4.389 1.00 34.57 205 LEU B N 1
ATOM 3456 C CA . LEU B 1 224 ? -9.744 -29.165 -3.875 1.00 34.65 205 LEU B CA 1
ATOM 3457 C C . LEU B 1 224 ? -8.613 -28.747 -4.810 1.00 38.94 205 LEU B C 1
ATOM 3458 O O . LEU B 1 224 ? -7.469 -28.722 -4.396 1.00 39.66 205 LEU B O 1
ATOM 3463 N N . GLY B 1 225 ? -8.934 -28.458 -6.063 1.00 34.62 206 GLY B N 1
ATOM 3464 C CA . GLY B 1 225 ? -7.944 -28.151 -7.081 1.00 34.83 206 GLY B CA 1
ATOM 3465 C C . GLY B 1 225 ? -7.918 -29.271 -8.107 1.00 36.72 206 GLY B C 1
ATOM 3466 O O . GLY B 1 225 ? -8.320 -30.392 -7.796 1.00 35.07 206 GLY B O 1
ATOM 3467 N N . PRO B 1 226 ? -7.458 -29.008 -9.345 1.00 33.26 207 PRO B N 1
ATOM 3468 C CA . PRO B 1 226 ? -7.497 -30.064 -10.388 1.00 32.19 207 PRO B CA 1
ATOM 3469 C C . PRO B 1 226 ? -6.381 -31.113 -10.313 1.00 35.72 207 PRO B C 1
ATOM 3470 O O . PRO B 1 226 ? -6.464 -32.117 -11.014 1.00 34.67 207 PRO B O 1
ATOM 3474 N N . ILE B 1 227 ? -5.317 -30.876 -9.528 1.00 34.62 208 ILE B N 1
ATOM 3475 C CA . ILE B 1 227 ? -4.170 -31.793 -9.457 1.00 34.42 208 ILE B CA 1
ATOM 3476 C C . ILE B 1 227 ? -3.956 -32.192 -8.007 1.00 37.05 208 ILE B C 1
ATOM 3477 O O . ILE B 1 227 ? -3.675 -31.345 -7.153 1.00 36.98 208 ILE B O 1
ATOM 3482 N N . LEU B 1 228 ? -4.085 -33.499 -7.741 1.00 32.69 209 LEU B N 1
ATOM 3483 C CA . LEU B 1 228 ? -4.005 -34.026 -6.383 1.00 32.25 209 LEU B CA 1
ATOM 3484 C C . LEU B 1 228 ? -3.105 -35.237 -6.230 1.00 37.58 209 LEU B C 1
ATOM 3485 O O . LEU B 1 228 ? -2.960 -36.050 -7.152 1.00 37.85 209 LEU B O 1
ATOM 3490 N N . SER B 1 229 ? -2.574 -35.389 -5.012 1.00 31.80 210 SER B N 1
ATOM 3491 C CA . SER B 1 229 ? -1.877 -36.557 -4.542 1.00 32.18 210 SER B CA 1
ATOM 3492 C C . SER B 1 229 ? -2.646 -37.059 -3.320 1.00 37.69 210 SER B C 1
ATOM 3493 O O . SER B 1 229 ? -3.143 -36.263 -2.501 1.00 36.39 210 SER B O 1
ATOM 3496 N N . CYS B 1 230 ? -2.788 -38.374 -3.213 1.00 36.33 211 CYS B N 1
ATOM 3497 C CA . CYS B 1 230 ? -3.540 -38.965 -2.100 1.00 36.00 211 CYS B CA 1
ATOM 3498 C C . CYS B 1 230 ? -2.760 -40.106 -1.461 1.00 38.65 211 CYS B C 1
ATOM 3499 O O . CYS B 1 230 ? -2.153 -40.907 -2.164 1.00 37.70 211 CYS B O 1
ATOM 3502 N N . VAL B 1 231 ? -2.753 -40.160 -0.121 1.00 36.42 212 VAL B N 1
ATOM 3503 C CA . VAL B 1 231 ? -2.102 -41.221 0.670 1.00 36.75 212 VAL B CA 1
ATOM 3504 C C . VAL B 1 231 ? -3.143 -41.863 1.600 1.00 39.83 212 VAL B C 1
ATOM 3505 O O . VAL B 1 231 ? -3.826 -41.144 2.337 1.00 38.84 212 VAL B O 1
ATOM 3509 N N . ALA B 1 232 ? -3.229 -43.207 1.599 1.00 36.53 213 ALA B N 1
ATOM 3510 C CA . ALA B 1 232 ? -4.139 -43.916 2.491 1.00 37.84 213 ALA B CA 1
ATOM 3511 C C . ALA B 1 232 ? -3.492 -44.170 3.866 1.00 43.33 213 ALA B C 1
ATOM 3512 O O . ALA B 1 232 ? -2.308 -44.490 3.944 1.00 42.87 213 ALA B O 1
ATOM 3514 N N . VAL B 1 233 ? -4.279 -44.031 4.940 1.00 40.13 214 VAL B N 1
ATOM 3515 C CA . VAL B 1 233 ? -3.883 -44.362 6.316 1.00 41.50 214 VAL B CA 1
ATOM 3516 C C . VAL B 1 233 ? -4.701 -45.604 6.664 1.00 47.45 214 VAL B C 1
ATOM 3517 O O . VAL B 1 233 ? -5.932 -45.536 6.739 1.00 45.64 214 VAL B O 1
ATOM 3521 N N . CYS B 1 234 ? -4.032 -46.746 6.769 1.00 47.46 215 CYS B N 1
ATOM 3522 C CA . CYS B 1 234 ? -4.683 -48.023 7.023 1.00 49.61 215 CYS B CA 1
ATOM 3523 C C . CYS B 1 234 ? -4.694 -48.374 8.489 1.00 54.57 215 CYS B C 1
ATOM 3524 O O . CYS B 1 234 ? -3.768 -48.066 9.227 1.00 54.92 215 CYS B O 1
ATOM 3527 N N . GLU B 1 235 ? -5.755 -49.058 8.876 1.00 52.37 216 GLU B N 1
ATOM 3528 C CA . GLU B 1 235 ? -6.018 -49.629 10.184 1.00 54.31 216 GLU B CA 1
ATOM 3529 C C . GLU B 1 235 ? -5.716 -51.106 10.017 1.00 60.87 216 GLU B C 1
ATOM 3530 O O . GLU B 1 235 ? -6.362 -51.768 9.204 1.00 59.29 216 GLU B O 1
ATOM 3536 N N . VAL B 1 236 ? -4.652 -51.590 10.661 1.00 61.60 217 VAL B N 1
ATOM 3537 C CA . VAL B 1 236 ? -4.188 -52.969 10.504 1.00 64.73 217 VAL B CA 1
ATOM 3538 C C . VAL B 1 236 ? -4.255 -53.709 11.839 1.00 76.16 217 VAL B C 1
ATOM 3539 O O . VAL B 1 236 ? -3.740 -53.216 12.840 1.00 77.34 217 VAL B O 1
ATOM 3543 N N . ILE B 1 237 ? -4.859 -54.906 11.837 1.00 77.14 218 ILE B N 1
ATOM 3544 C CA . ILE B 1 237 ? -4.939 -55.782 13.010 1.00 81.45 218 ILE B CA 1
ATOM 3545 C C . ILE B 1 237 ? -3.539 -56.391 13.243 1.00 91.57 218 ILE B C 1
ATOM 3546 O O . ILE B 1 237 ? -2.959 -56.953 12.309 1.00 89.54 218 ILE B O 1
ATOM 3551 N N . ASP B 1 238 ? -2.992 -56.242 14.473 1.00 95.52 219 ASP B N 1
ATOM 3552 C CA . ASP B 1 238 ? -1.686 -56.794 14.857 1.00 100.23 219 ASP B CA 1
ATOM 3553 C C . ASP B 1 238 ? -1.821 -58.316 14.914 1.00 111.49 219 ASP B C 1
ATOM 3554 O O . ASP B 1 238 ? -2.364 -58.862 15.878 1.00 113.69 219 ASP B O 1
ATOM 3559 N N . HIS B 1 239 ? -1.377 -58.983 13.836 1.00 111.00 220 HIS B N 1
ATOM 3560 C CA . HIS B 1 239 ? -1.492 -60.427 13.614 1.00 114.67 220 HIS B CA 1
ATOM 3561 C C . HIS B 1 239 ? -0.155 -60.998 13.093 1.00 121.54 220 HIS B C 1
ATOM 3562 O O . HIS B 1 239 ? 0.578 -60.229 12.468 1.00 119.36 220 HIS B O 1
ATOM 3569 N N . PRO B 1 240 ? 0.196 -62.305 13.341 1.00 122.44 221 PRO B N 1
ATOM 3570 C CA . PRO B 1 240 ? 1.522 -62.828 12.955 1.00 124.20 221 PRO B CA 1
ATOM 3571 C C . PRO B 1 240 ? 2.084 -62.451 11.569 1.00 126.65 221 PRO B C 1
ATOM 3572 O O . PRO B 1 240 ? 3.309 -62.493 11.432 1.00 127.54 221 PRO B O 1
ATOM 3576 N N . ASP B 1 241 ? 1.251 -62.028 10.589 1.00 120.65 222 ASP B N 1
ATOM 3577 C CA . ASP B 1 241 ? 1.668 -61.551 9.257 1.00 154.15 222 ASP B CA 1
ATOM 3578 C C . ASP B 1 241 ? 2.859 -60.580 9.325 1.00 183.68 222 ASP B C 1
ATOM 3579 O O . ASP B 1 241 ? 3.745 -60.612 8.472 1.00 143.04 222 ASP B O 1
ATOM 3584 N N . PRO B 1 270 ? 16.645 -45.352 3.237 1.00 115.82 251 PRO B N 1
ATOM 3585 C CA . PRO B 1 270 ? 17.124 -45.224 4.611 1.00 117.75 251 PRO B CA 1
ATOM 3586 C C . PRO B 1 270 ? 16.090 -45.742 5.634 1.00 122.34 251 PRO B C 1
ATOM 3587 O O . PRO B 1 270 ? 16.463 -46.009 6.781 1.00 124.28 251 PRO B O 1
ATOM 3589 N N . PRO B 1 271 ? 14.807 -45.894 5.221 1.00 116.34 252 PRO B N 1
ATOM 3590 C CA . PRO B 1 271 ? 13.725 -46.390 6.087 1.00 115.70 252 PRO B CA 1
ATOM 3591 C C . PRO B 1 271 ? 13.069 -47.691 5.511 1.00 117.60 252 PRO B C 1
ATOM 3592 O O . PRO B 1 271 ? 13.440 -48.115 4.410 1.00 117.19 252 PRO B O 1
ATOM 3594 N N . LYS B 1 272 ? 12.134 -48.339 6.270 1.00 112.09 253 LYS B N 1
ATOM 3595 C CA . LYS B 1 272 ? 11.543 -49.641 5.904 1.00 110.71 253 LYS B CA 1
ATOM 3596 C C . LYS B 1 272 ? 9.991 -49.684 5.799 1.00 109.70 253 LYS B C 1
ATOM 3597 O O . LYS B 1 272 ? 9.297 -48.732 6.164 1.00 108.05 253 LYS B O 1
ATOM 3603 N N . TYR B 1 273 ? 9.474 -50.835 5.295 1.00 103.42 254 TYR B N 1
ATOM 3604 C CA . TYR B 1 273 ? 8.060 -51.145 5.061 1.00 100.00 254 TYR B CA 1
ATOM 3605 C C . TYR B 1 273 ? 7.715 -52.620 5.437 1.00 100.93 254 TYR B C 1
ATOM 3606 O O . TYR B 1 273 ? 8.626 -53.414 5.693 1.00 101.91 254 TYR B O 1
ATOM 3615 N N . PHE B 1 274 ? 6.400 -52.976 5.461 1.00 93.76 255 PHE B N 1
ATOM 3616 C CA . PHE B 1 274 ? 5.913 -54.328 5.781 1.00 93.70 255 PHE B CA 1
ATOM 3617 C C . PHE B 1 274 ? 4.752 -54.753 4.847 1.00 94.33 255 PHE B C 1
ATOM 3618 O O . PHE B 1 274 ? 4.173 -53.910 4.167 1.00 91.76 255 PHE B O 1
ATOM 3626 N N . VAL B 1 275 ? 4.455 -56.072 4.790 1.00 91.17 256 VAL B N 1
ATOM 3627 C CA . VAL B 1 275 ? 3.455 -56.664 3.890 1.00 89.36 256 VAL B CA 1
ATOM 3628 C C . VAL B 1 275 ? 2.309 -57.334 4.656 1.00 92.22 256 VAL B C 1
ATOM 3629 O O . VAL B 1 275 ? 2.544 -58.028 5.647 1.00 93.69 256 VAL B O 1
ATOM 3633 N N . VAL B 1 276 ? 1.074 -57.154 4.148 1.00 85.98 257 VAL B N 1
ATOM 3634 C CA . VAL B 1 276 ? -0.157 -57.756 4.674 1.00 85.70 257 VAL B CA 1
ATOM 3635 C C . VAL B 1 276 ? -0.664 -58.736 3.600 1.00 90.19 257 VAL B C 1
ATOM 3636 O O . VAL B 1 276 ? -0.987 -58.326 2.484 1.00 87.68 257 VAL B O 1
ATOM 3640 N N . THR B 1 277 ? -0.673 -60.035 3.934 1.00 90.14 258 THR B N 1
ATOM 3641 C CA . THR B 1 277 ? -1.039 -61.132 3.029 1.00 91.28 258 THR B CA 1
ATOM 3642 C C . THR B 1 277 ? -2.541 -61.478 3.078 1.00 95.14 258 THR B C 1
ATOM 3643 O O . THR B 1 277 ? -3.038 -62.142 2.163 1.00 95.38 258 THR B O 1
ATOM 3647 N N . ASN B 1 278 ? -3.253 -61.047 4.137 1.00 90.91 259 ASN B N 1
ATOM 3648 C CA . ASN B 1 278 ? -4.686 -61.292 4.297 1.00 90.02 259 ASN B CA 1
ATOM 3649 C C . ASN B 1 278 ? -5.440 -59.948 4.302 1.00 90.77 259 ASN B C 1
ATOM 3650 O O . ASN B 1 278 ? -5.215 -59.121 5.185 1.00 89.86 259 ASN B O 1
ATOM 3655 N N . ASN B 1 279 ? -6.347 -59.752 3.322 1.00 85.24 260 ASN B N 1
ATOM 3656 C CA . ASN B 1 279 ? -7.151 -58.538 3.142 1.00 82.00 260 ASN B CA 1
ATOM 3657 C C . ASN B 1 279 ? -8.158 -58.294 4.290 1.00 84.32 260 ASN B C 1
ATOM 3658 O O . ASN B 1 279 ? -8.672 -57.182 4.413 1.00 81.83 260 ASN B O 1
ATOM 3663 N N . GLN B 1 280 ? -8.421 -59.311 5.129 1.00 81.72 261 GLN B N 1
ATOM 3664 C CA . GLN B 1 280 ? -9.344 -59.210 6.266 1.00 81.05 261 GLN B CA 1
ATOM 3665 C C . GLN B 1 280 ? -8.683 -58.512 7.470 1.00 81.96 261 GLN B C 1
ATOM 3666 O O . GLN B 1 280 ? -9.381 -58.110 8.406 1.00 81.64 261 GLN B O 1
ATOM 3672 N N . LEU B 1 281 ? -7.342 -58.379 7.445 1.00 76.58 262 LEU B N 1
ATOM 3673 C CA . LEU B 1 281 ? -6.556 -57.804 8.539 1.00 75.73 262 LEU B CA 1
ATOM 3674 C C . LEU B 1 281 ? -6.336 -56.293 8.408 1.00 73.39 262 LEU B C 1
ATOM 3675 O O . LEU B 1 281 ? -5.691 -55.706 9.282 1.00 73.37 262 LEU B O 1
ATOM 3680 N N . LEU B 1 282 ? -6.875 -55.659 7.332 1.00 65.00 263 LEU B N 1
ATOM 3681 C CA . LEU B 1 282 ? -6.704 -54.218 7.134 1.00 61.44 263 LEU B CA 1
ATOM 3682 C C . LEU B 1 282 ? -7.857 -53.560 6.351 1.00 59.58 263 LEU B C 1
ATOM 3683 O O . LEU B 1 282 ? -8.605 -54.221 5.629 1.00 59.45 263 LEU B O 1
ATOM 3688 N N . ARG B 1 283 ? -7.976 -52.241 6.513 1.00 51.24 264 ARG B N 1
ATOM 3689 C CA . ARG B 1 283 ? -8.934 -51.384 5.816 1.00 47.55 264 ARG B CA 1
ATOM 3690 C C . ARG B 1 283 ? -8.411 -49.954 5.844 1.00 47.13 264 ARG B C 1
ATOM 3691 O O . ARG B 1 283 ? -7.696 -49.565 6.771 1.00 47.24 264 ARG B O 1
ATOM 3699 N N . VAL B 1 284 ? -8.772 -49.185 4.834 1.00 41.36 265 VAL B N 1
ATOM 3700 C CA . VAL B 1 284 ? -8.390 -47.781 4.704 1.00 39.95 265 VAL B CA 1
ATOM 3701 C C . VAL B 1 284 ? -9.274 -46.952 5.664 1.00 43.86 265 VAL B C 1
ATOM 3702 O O . VAL B 1 284 ? -10.507 -47.041 5.619 1.00 42.43 265 VAL B O 1
ATOM 3706 N N . LYS B 1 285 ? -8.646 -46.159 6.535 1.00 39.53 266 LYS B N 1
ATOM 3707 C CA . LYS B 1 285 ? -9.412 -45.383 7.498 1.00 38.70 266 LYS B CA 1
ATOM 3708 C C . LYS B 1 285 ? -9.332 -43.878 7.242 1.00 41.58 266 LYS B C 1
ATOM 3709 O O . LYS B 1 285 ? -10.293 -43.167 7.532 1.00 41.99 266 LYS B O 1
ATOM 3715 N N . TYR B 1 286 ? -8.213 -43.390 6.699 1.00 37.74 267 TYR B N 1
ATOM 3716 C CA . TYR B 1 286 ? -8.049 -41.974 6.399 1.00 36.39 267 TYR B CA 1
ATOM 3717 C C . TYR B 1 286 ? -7.421 -41.772 5.053 1.00 39.35 267 TYR B C 1
ATOM 3718 O O . TYR B 1 286 ? -6.702 -42.643 4.562 1.00 38.68 267 TYR B O 1
ATOM 3727 N N . LEU B 1 287 ? -7.675 -40.596 4.473 1.00 35.81 268 LEU B N 1
ATOM 3728 C CA . LEU B 1 287 ? -7.104 -40.158 3.211 1.00 34.77 268 LEU B CA 1
ATOM 3729 C C . LEU B 1 287 ? -6.456 -38.808 3.432 1.00 37.11 268 LEU B C 1
ATOM 3730 O O . LEU B 1 287 ? -7.102 -37.885 3.930 1.00 36.89 268 LEU B O 1
ATOM 3735 N N . LEU B 1 288 ? -5.155 -38.726 3.125 1.00 34.01 269 LEU B N 1
ATOM 3736 C CA . LEU B 1 288 ? -4.340 -37.508 3.196 1.00 35.54 269 LEU B CA 1
ATOM 3737 C C . LEU B 1 288 ? -4.271 -36.964 1.801 1.00 36.48 269 LEU B C 1
ATOM 3738 O O . LEU B 1 288 ? -3.795 -37.661 0.917 1.00 36.09 269 LEU B O 1
ATOM 3743 N N . VAL B 1 289 ? -4.771 -35.748 1.586 1.00 32.31 270 VAL B N 1
ATOM 3744 C CA . VAL B 1 289 ? -4.850 -35.176 0.248 1.00 31.60 270 VAL B CA 1
ATOM 3745 C C . VAL B 1 289 ? -3.998 -33.919 0.142 1.00 36.76 270 VAL B C 1
ATOM 3746 O O . VAL B 1 289 ? -4.102 -33.003 0.957 1.00 37.92 270 VAL B O 1
ATOM 3750 N N . TYR B 1 290 ? -3.167 -33.896 -0.901 1.00 34.18 271 TYR B N 1
ATOM 3751 C CA . TYR B 1 290 ? -2.231 -32.821 -1.212 1.00 34.65 271 TYR B CA 1
ATOM 3752 C C . TYR B 1 290 ? -2.622 -32.222 -2.547 1.00 40.27 271 TYR B C 1
ATOM 3753 O O . TYR B 1 290 ? -2.778 -32.941 -3.533 1.00 38.85 271 TYR B O 1
ATOM 3762 N N . SER B 1 291 ? -2.841 -30.914 -2.564 1.00 39.34 272 SER B N 1
ATOM 3763 C CA . SER B 1 291 ? -3.221 -30.187 -3.755 1.00 40.51 272 SER B CA 1
ATOM 3764 C C . SER B 1 291 ? -2.028 -29.416 -4.321 1.00 51.91 272 SER B C 1
ATOM 3765 O O . SER B 1 291 ? -1.390 -28.663 -3.588 1.00 56.01 272 SER B O 1
ATOM 3768 N N . GLN B 1 292 ? -1.716 -29.602 -5.613 1.00 49.67 273 GLN B N 1
ATOM 3769 C CA . GLN B 1 292 ? -0.600 -28.887 -6.250 1.00 51.34 273 GLN B CA 1
ATOM 3770 C C . GLN B 1 292 ? -1.037 -27.456 -6.634 1.00 56.66 273 GLN B C 1
ATOM 3771 O O . GLN B 1 292 ? -2.076 -27.280 -7.269 1.00 55.61 273 GLN B O 1
ATOM 3777 N N . LYS B 1 293 ? -0.256 -26.445 -6.235 1.00 55.81 274 LYS B N 1
ATOM 3778 C CA . LYS B 1 293 ? -0.548 -25.046 -6.570 1.00 98.28 274 LYS B CA 1
ATOM 3779 C C . LYS B 1 293 ? 0.117 -24.661 -7.891 1.00 123.65 274 LYS B C 1
ATOM 3780 O O . LYS B 1 293 ? -0.434 -24.920 -8.959 1.00 80.46 274 LYS B O 1
ATOM 3786 N N . SER C 1 22 ? 40.665 -10.743 -15.330 1.00 59.64 3 SER C N 1
ATOM 3787 C CA . SER C 1 22 ? 39.320 -10.563 -14.776 1.00 57.00 3 SER C CA 1
ATOM 3788 C C . SER C 1 22 ? 38.511 -11.891 -14.851 1.00 57.18 3 SER C C 1
ATOM 3789 O O . SER C 1 22 ? 39.020 -12.886 -15.364 1.00 58.05 3 SER C O 1
ATOM 3792 N N . MET C 1 23 ? 37.275 -11.909 -14.321 1.00 50.56 4 MET C N 1
ATOM 3793 C CA . MET C 1 23 ? 36.372 -13.073 -14.372 1.00 49.63 4 MET C CA 1
ATOM 3794 C C . MET C 1 23 ? 36.067 -13.500 -15.810 1.00 53.15 4 MET C C 1
ATOM 3795 O O . MET C 1 23 ? 35.978 -12.642 -16.694 1.00 52.00 4 MET C O 1
ATOM 3800 N N . GLY C 1 24 ? 35.773 -14.779 -16.013 1.00 49.77 5 GLY C N 1
ATOM 3801 C CA . GLY C 1 24 ? 35.265 -15.260 -17.295 1.00 50.87 5 GLY C CA 1
ATOM 3802 C C . GLY C 1 24 ? 33.792 -14.872 -17.404 1.00 54.89 5 GLY C C 1
ATOM 3803 O O . GLY C 1 24 ? 33.211 -14.373 -16.427 1.00 52.69 5 GLY C O 1
ATOM 3804 N N . TRP C 1 25 ? 33.165 -15.091 -18.579 1.00 52.83 6 TRP C N 1
ATOM 3805 C CA . TRP C 1 25 ? 31.762 -14.716 -18.812 1.00 52.66 6 TRP C CA 1
ATOM 3806 C C . TRP C 1 25 ? 30.756 -15.461 -17.923 1.00 49.33 6 TRP C C 1
ATOM 3807 O O . TRP C 1 25 ? 29.793 -14.852 -17.464 1.00 46.13 6 TRP C O 1
ATOM 3818 N N . ALA C 1 26 ? 30.927 -16.781 -17.756 1.00 44.38 7 ALA C N 1
ATOM 3819 C CA . ALA C 1 26 ? 29.996 -17.584 -16.978 1.00 43.54 7 ALA C CA 1
ATOM 3820 C C . ALA C 1 26 ? 30.034 -17.168 -15.494 1.00 45.41 7 ALA C C 1
ATOM 3821 O O . ALA C 1 26 ? 28.976 -17.022 -14.873 1.00 43.00 7 ALA C O 1
ATOM 3823 N N . ALA C 1 27 ? 31.247 -16.877 -14.967 1.00 41.62 8 ALA C N 1
ATOM 3824 C CA . ALA C 1 27 ? 31.424 -16.378 -13.602 1.00 39.82 8 ALA C CA 1
ATOM 3825 C C . ALA C 1 27 ? 30.796 -14.990 -13.459 1.00 41.94 8 ALA C C 1
ATOM 3826 O O . ALA C 1 27 ? 30.196 -14.710 -12.429 1.00 39.59 8 ALA C O 1
ATOM 3828 N N . ALA C 1 28 ? 30.909 -14.120 -14.503 1.00 39.52 9 ALA C N 1
ATOM 3829 C CA . ALA C 1 28 ? 30.305 -12.772 -14.467 1.00 37.41 9 ALA C CA 1
ATOM 3830 C C . ALA C 1 28 ? 28.778 -12.847 -14.496 1.00 39.22 9 ALA C C 1
ATOM 3831 O O . ALA C 1 28 ? 28.131 -12.066 -13.817 1.00 37.84 9 ALA C O 1
ATOM 3833 N N . ARG C 1 29 ? 28.205 -13.790 -15.259 1.00 36.82 10 ARG C N 1
ATOM 3834 C CA . ARG C 1 29 ? 26.749 -13.990 -15.324 1.00 37.58 10 ARG C CA 1
ATOM 3835 C C . ARG C 1 29 ? 26.207 -14.411 -13.918 1.00 40.47 10 ARG C C 1
ATOM 3836 O O . ARG C 1 29 ? 25.167 -13.919 -13.468 1.00 39.00 10 ARG C O 1
ATOM 3844 N N . GLU C 1 30 ? 26.945 -15.286 -13.222 1.00 36.52 11 GLU C N 1
ATOM 3845 C CA . GLU C 1 30 ? 26.544 -15.711 -11.885 1.00 36.13 11 GLU C CA 1
ATOM 3846 C C . GLU C 1 30 ? 26.682 -14.521 -10.890 1.00 37.94 11 GLU C C 1
ATOM 3847 O O . GLU C 1 30 ? 25.765 -14.295 -10.112 1.00 35.65 11 GLU C O 1
ATOM 3853 N N . ALA C 1 31 ? 27.813 -13.771 -10.934 1.00 36.31 12 ALA C N 1
ATOM 3854 C CA . ALA C 1 31 ? 28.051 -12.605 -10.062 1.00 35.58 12 ALA C CA 1
ATOM 3855 C C . ALA C 1 31 ? 26.973 -11.514 -10.277 1.00 39.44 12 ALA C C 1
ATOM 3856 O O . ALA C 1 31 ? 26.463 -10.966 -9.292 1.00 36.38 12 ALA C O 1
ATOM 3858 N N . ALA C 1 32 ? 26.600 -11.228 -11.558 1.00 36.31 13 ALA C N 1
ATOM 3859 C CA . ALA C 1 32 ? 25.572 -10.222 -11.866 1.00 35.72 13 ALA C CA 1
ATOM 3860 C C . ALA C 1 32 ? 24.181 -10.683 -11.397 1.00 39.18 13 ALA C C 1
ATOM 3861 O O . ALA C 1 32 ? 23.479 -9.905 -10.766 1.00 36.85 13 ALA C O 1
ATOM 3863 N N . GLY C 1 33 ? 23.825 -11.939 -11.681 1.00 38.93 14 GLY C N 1
ATOM 3864 C CA . GLY C 1 33 ? 22.549 -12.540 -11.293 1.00 39.16 14 GLY C CA 1
ATOM 3865 C C . GLY C 1 33 ? 22.304 -12.527 -9.794 1.00 41.74 14 GLY C C 1
ATOM 3866 O O . GLY C 1 33 ? 21.160 -12.395 -9.360 1.00 41.50 14 GLY C O 1
ATOM 3867 N N . ARG C 1 34 ? 23.383 -12.624 -8.985 1.00 37.47 15 ARG C N 1
ATOM 3868 C CA . ARG C 1 34 ? 23.287 -12.615 -7.512 1.00 36.29 15 ARG C CA 1
ATOM 3869 C C . ARG C 1 34 ? 22.789 -11.276 -6.990 1.00 39.39 15 ARG C C 1
ATOM 3870 O O . ARG C 1 34 ? 22.053 -11.250 -6.008 1.00 37.34 15 ARG C O 1
ATOM 3878 N N . ASP C 1 35 ? 23.217 -10.163 -7.628 1.00 36.10 16 ASP C N 1
ATOM 3879 C CA . ASP C 1 35 ? 22.825 -8.818 -7.202 1.00 34.82 16 ASP C CA 1
ATOM 3880 C C . ASP C 1 35 ? 22.846 -7.892 -8.413 1.00 38.77 16 ASP C C 1
ATOM 3881 O O . ASP C 1 35 ? 23.831 -7.195 -8.679 1.00 37.41 16 ASP C O 1
ATOM 3886 N N . MET C 1 36 ? 21.738 -7.921 -9.160 1.00 37.03 17 MET C N 1
ATOM 3887 C CA . MET C 1 36 ? 21.545 -7.177 -10.403 1.00 37.99 17 MET C CA 1
ATOM 3888 C C . MET C 1 36 ? 21.682 -5.664 -10.215 1.00 38.64 17 MET C C 1
ATOM 3889 O O . MET C 1 36 ? 22.304 -5.013 -11.056 1.00 35.58 17 MET C O 1
ATOM 3894 N N . LEU C 1 37 ? 21.132 -5.111 -9.127 1.00 35.68 18 LEU C N 1
ATOM 3895 C CA . LEU C 1 37 ? 21.214 -3.670 -8.870 1.00 35.00 18 LEU C CA 1
ATOM 3896 C C . LEU C 1 37 ? 22.643 -3.225 -8.543 1.00 36.21 18 LEU C C 1
ATOM 3897 O O . LEU C 1 37 ? 23.030 -2.148 -8.974 1.00 35.30 18 LEU C O 1
ATOM 3902 N N . ALA C 1 38 ? 23.431 -4.040 -7.807 1.00 32.60 19 ALA C N 1
ATOM 3903 C CA . ALA C 1 38 ? 24.830 -3.675 -7.513 1.00 30.97 19 ALA C CA 1
ATOM 3904 C C . ALA C 1 38 ? 25.669 -3.777 -8.801 1.00 35.44 19 ALA C C 1
ATOM 3905 O O . ALA C 1 38 ? 26.514 -2.917 -9.038 1.00 34.09 19 ALA C O 1
ATOM 3907 N N . ALA C 1 39 ? 25.401 -4.803 -9.656 1.00 32.56 20 ALA C N 1
ATOM 3908 C CA . ALA C 1 39 ? 26.091 -4.940 -10.957 1.00 32.97 20 ALA C CA 1
ATOM 3909 C C . ALA C 1 39 ? 25.755 -3.740 -11.851 1.00 37.64 20 ALA C C 1
ATOM 3910 O O . ALA C 1 39 ? 26.631 -3.175 -12.513 1.00 36.85 20 ALA C O 1
ATOM 3912 N N . ASP C 1 40 ? 24.481 -3.334 -11.831 1.00 35.15 21 ASP C N 1
ATOM 3913 C CA . ASP C 1 40 ? 24.008 -2.186 -12.595 1.00 35.50 21 ASP C CA 1
ATOM 3914 C C . ASP C 1 40 ? 24.678 -0.891 -12.103 1.00 39.92 21 ASP C C 1
ATOM 3915 O O . ASP C 1 40 ? 25.096 -0.078 -12.932 1.00 40.28 21 ASP C O 1
ATOM 3920 N N . LEU C 1 41 ? 24.787 -0.696 -10.768 1.00 36.21 22 LEU C N 1
ATOM 3921 C CA . LEU C 1 41 ? 25.458 0.496 -10.230 1.00 35.58 22 LEU C CA 1
ATOM 3922 C C . LEU C 1 41 ? 26.905 0.605 -10.784 1.00 38.49 22 LEU C C 1
ATOM 3923 O O . LEU C 1 41 ? 27.325 1.677 -11.215 1.00 37.51 22 LEU C O 1
ATOM 3928 N N . ARG C 1 42 ? 27.622 -0.510 -10.787 1.00 34.15 23 ARG C N 1
ATOM 3929 C CA . ARG C 1 42 ? 28.978 -0.563 -11.295 1.00 34.11 23 ARG C CA 1
ATOM 3930 C C . ARG C 1 42 ? 29.073 -0.194 -12.776 1.00 37.71 23 ARG C C 1
ATOM 3931 O O . ARG C 1 42 ? 29.935 0.548 -13.146 1.00 36.17 23 ARG C O 1
ATOM 3939 N N . CYS C 1 43 ? 28.162 -0.716 -13.586 1.00 35.72 24 CYS C N 1
ATOM 3940 C CA . CYS C 1 43 ? 28.083 -0.379 -15.021 1.00 36.47 24 CYS C CA 1
ATOM 3941 C C . CYS C 1 43 ? 27.753 1.103 -15.191 1.00 40.00 24 CYS C C 1
ATOM 3942 O O . CYS C 1 43 ? 28.284 1.743 -16.097 1.00 39.40 24 CYS C O 1
ATOM 3945 N N . SER C 1 44 ? 26.883 1.651 -14.314 1.00 37.04 25 SER C N 1
ATOM 3946 C CA . SER C 1 44 ? 26.456 3.054 -14.361 1.00 36.55 25 SER C CA 1
ATOM 3947 C C . SER C 1 44 ? 27.611 3.998 -14.019 1.00 40.07 25 SER C C 1
ATOM 3948 O O . SER C 1 44 ? 27.779 5.022 -14.684 1.00 39.32 25 SER C O 1
ATOM 3951 N N . LEU C 1 45 ? 28.389 3.663 -12.968 1.00 35.86 26 LEU C N 1
ATOM 3952 C CA . LEU C 1 45 ? 29.525 4.486 -12.540 1.00 35.31 26 LEU C CA 1
ATOM 3953 C C . LEU C 1 45 ? 30.650 4.406 -13.565 1.00 40.51 26 LEU C C 1
ATOM 3954 O O . LEU C 1 45 ? 31.321 5.413 -13.810 1.00 40.57 26 LEU C O 1
ATOM 3959 N N . PHE C 1 46 ? 30.826 3.221 -14.184 1.00 37.75 27 PHE C N 1
ATOM 3960 C CA . PHE C 1 46 ? 31.793 3.020 -15.268 1.00 38.91 27 PHE C CA 1
ATOM 3961 C C . PHE C 1 46 ? 31.383 3.917 -16.453 1.00 42.87 27 PHE C C 1
ATOM 3962 O O . PHE C 1 46 ? 32.225 4.639 -16.996 1.00 43.31 27 PHE C O 1
ATOM 3970 N N . ALA C 1 47 ? 30.081 3.888 -16.831 1.00 39.20 28 ALA C N 1
ATOM 3971 C CA . ALA C 1 47 ? 29.559 4.703 -17.936 1.00 39.71 28 ALA C CA 1
ATOM 3972 C C . ALA C 1 47 ? 29.700 6.195 -17.633 1.00 42.95 28 ALA C C 1
ATOM 3973 O O . ALA C 1 47 ? 30.074 6.953 -18.534 1.00 41.24 28 ALA C O 1
ATOM 3975 N N . SER C 1 48 ? 29.450 6.615 -16.365 1.00 38.87 29 SER C N 1
ATOM 3976 C CA . SER C 1 48 ? 29.590 8.043 -15.997 1.00 38.31 29 SER C CA 1
ATOM 3977 C C . SER C 1 48 ? 31.044 8.511 -16.193 1.00 40.88 29 SER C C 1
ATOM 3978 O O . SER C 1 48 ? 31.278 9.540 -16.796 1.00 39.58 29 SER C O 1
ATOM 3981 N N . ALA C 1 49 ? 32.013 7.735 -15.672 1.00 38.09 30 ALA C N 1
ATOM 3982 C CA . ALA C 1 49 ? 33.436 8.055 -15.772 1.00 38.68 30 ALA C CA 1
ATOM 3983 C C . ALA C 1 49 ? 33.920 8.031 -17.234 1.00 44.12 30 ALA C C 1
ATOM 3984 O O . ALA C 1 49 ? 34.648 8.926 -17.635 1.00 45.67 30 ALA C O 1
ATOM 3986 N N . LEU C 1 50 ? 33.486 7.038 -18.034 1.00 41.73 31 LEU C N 1
ATOM 3987 C CA . LEU C 1 50 ? 33.874 6.918 -19.445 1.00 43.51 31 LEU C CA 1
ATOM 3988 C C . LEU C 1 50 ? 33.298 8.058 -20.326 1.00 49.47 31 LEU C C 1
ATOM 3989 O O . LEU C 1 50 ? 33.997 8.549 -21.213 1.00 49.27 31 LEU C O 1
ATOM 3994 N N . GLN C 1 51 ? 32.030 8.454 -20.093 1.00 46.69 32 GLN C N 1
ATOM 3995 C CA . GLN C 1 51 ? 31.358 9.477 -20.904 1.00 48.31 32 GLN C CA 1
ATOM 3996 C C . GLN C 1 51 ? 31.893 10.872 -20.625 1.00 52.20 32 GLN C C 1
ATOM 3997 O O . GLN C 1 51 ? 31.855 11.727 -21.512 1.00 54.44 32 GLN C O 1
ATOM 4003 N N . SER C 1 52 ? 32.378 11.106 -19.396 1.00 46.41 33 SER C N 1
ATOM 4004 C CA . SER C 1 52 ? 32.913 12.397 -18.985 1.00 45.95 33 SER C CA 1
ATOM 4005 C C . SER C 1 52 ? 34.078 12.814 -19.863 1.00 50.22 33 SER C C 1
ATOM 4006 O O . SER C 1 52 ? 34.897 11.974 -20.243 1.00 48.31 33 SER C O 1
ATOM 4009 N N . TYR C 1 53 ? 34.166 14.121 -20.170 1.00 49.32 34 TYR C N 1
ATOM 4010 C CA . TYR C 1 53 ? 35.290 14.693 -20.919 1.00 51.03 34 TYR C CA 1
ATOM 4011 C C . TYR C 1 53 ? 36.596 14.442 -20.115 1.00 53.90 34 TYR C C 1
ATOM 4012 O O . TYR C 1 53 ? 37.676 14.433 -20.688 1.00 53.86 34 TYR C O 1
ATOM 4021 N N . LYS C 1 54 ? 36.466 14.179 -18.789 1.00 49.54 35 LYS C N 1
ATOM 4022 C CA . LYS C 1 54 ? 37.577 13.898 -17.877 1.00 49.61 35 LYS C CA 1
ATOM 4023 C C . LYS C 1 54 ? 37.976 12.408 -17.865 1.00 52.64 35 LYS C C 1
ATOM 4024 O O . LYS C 1 54 ? 38.793 12.030 -17.023 1.00 51.98 35 LYS C O 1
ATOM 4030 N N . ARG C 1 55 ? 37.419 11.563 -18.779 1.00 48.56 36 ARG C N 1
ATOM 4031 C CA . ARG C 1 55 ? 37.641 10.098 -18.828 1.00 46.46 36 ARG C CA 1
ATOM 4032 C C . ARG C 1 55 ? 39.112 9.694 -18.654 1.00 51.81 36 ARG C C 1
ATOM 4033 O O . ARG C 1 55 ? 39.379 8.716 -17.963 1.00 50.05 36 ARG C O 1
ATOM 4041 N N . ASP C 1 56 ? 40.060 10.456 -19.241 1.00 51.88 37 ASP C N 1
ATOM 4042 C CA . ASP C 1 56 ? 41.472 10.120 -19.096 1.00 53.91 37 ASP C CA 1
ATOM 4043 C C . ASP C 1 56 ? 41.921 10.064 -17.632 1.00 56.92 37 ASP C C 1
ATOM 4044 O O . ASP C 1 56 ? 42.681 9.167 -17.273 1.00 56.54 37 ASP C O 1
ATOM 4049 N N . SER C 1 57 ? 41.433 10.982 -16.787 1.00 53.22 38 SER C N 1
ATOM 4050 C CA . SER C 1 57 ? 41.811 10.985 -15.377 1.00 52.58 38 SER C CA 1
ATOM 4051 C C . SER C 1 57 ? 40.824 10.227 -14.477 1.00 53.36 38 SER C C 1
ATOM 4052 O O . SER C 1 57 ? 41.273 9.621 -13.504 1.00 52.91 38 SER C O 1
ATOM 4055 N N . VAL C 1 58 ? 39.506 10.237 -14.779 1.00 46.94 39 VAL C N 1
ATOM 4056 C CA . VAL C 1 58 ? 38.522 9.610 -13.875 1.00 44.05 39 VAL C CA 1
ATOM 4057 C C . VAL C 1 58 ? 38.251 8.120 -14.198 1.00 47.14 39 VAL C C 1
ATOM 4058 O O . VAL C 1 58 ? 37.820 7.387 -13.294 1.00 43.80 39 VAL C O 1
ATOM 4062 N N . LEU C 1 59 ? 38.481 7.666 -15.453 1.00 44.77 40 LEU C N 1
ATOM 4063 C CA . LEU C 1 59 ? 38.250 6.243 -15.722 1.00 43.97 40 LEU C CA 1
ATOM 4064 C C . LEU C 1 59 ? 39.512 5.451 -15.344 1.00 47.97 40 LEU C C 1
ATOM 4065 O O . LEU C 1 59 ? 40.289 5.007 -16.196 1.00 47.19 40 LEU C O 1
ATOM 4070 N N . ARG C 1 60 ? 39.727 5.349 -14.031 1.00 45.40 41 ARG C N 1
ATOM 4071 C CA . ARG C 1 60 ? 40.842 4.645 -13.409 1.00 46.17 41 ARG C CA 1
ATOM 4072 C C . ARG C 1 60 ? 40.276 3.836 -12.262 1.00 47.18 41 ARG C C 1
ATOM 4073 O O . ARG C 1 60 ? 39.649 4.436 -11.389 1.00 47.44 41 ARG C O 1
ATOM 4081 N N . PRO C 1 61 ? 40.367 2.482 -12.280 1.00 42.85 42 PRO C N 1
ATOM 4082 C CA . PRO C 1 61 ? 41.091 1.632 -13.250 1.00 43.06 42 PRO C CA 1
ATOM 4083 C C . PRO C 1 61 ? 40.462 1.641 -14.639 1.00 47.04 42 PRO C C 1
ATOM 4084 O O . PRO C 1 61 ? 39.256 1.877 -14.805 1.00 46.27 42 PRO C O 1
ATOM 4088 N N . PHE C 1 62 ? 41.330 1.451 -15.636 1.00 44.97 43 PHE C N 1
ATOM 4089 C CA . PHE C 1 62 ? 41.020 1.411 -17.057 1.00 45.10 43 PHE C CA 1
ATOM 4090 C C . PHE C 1 62 ? 41.152 -0.045 -17.535 1.00 49.45 43 PHE C C 1
ATOM 4091 O O . PHE C 1 62 ? 42.121 -0.702 -17.140 1.00 48.95 43 PHE C O 1
ATOM 4099 N N . PRO C 1 63 ? 40.243 -0.572 -18.400 1.00 46.41 44 PRO C N 1
ATOM 4100 C CA . PRO C 1 63 ? 40.398 -1.976 -18.839 1.00 46.09 44 PRO C CA 1
ATOM 4101 C C . PRO C 1 63 ? 41.610 -2.150 -19.771 1.00 52.53 44 PRO C C 1
ATOM 4102 O O . PRO C 1 63 ? 41.645 -1.569 -20.857 1.00 52.24 44 PRO C O 1
ATOM 4106 N N . ALA C 1 64 ? 42.617 -2.943 -19.330 1.00 50.14 45 ALA C N 1
ATOM 4107 C CA . ALA C 1 64 ? 43.882 -3.193 -20.042 1.00 52.53 45 ALA C CA 1
ATOM 4108 C C . ALA C 1 64 ? 43.699 -3.697 -21.494 1.00 57.00 45 ALA C C 1
ATOM 4109 O O . ALA C 1 64 ? 44.540 -3.400 -22.342 1.00 57.93 45 ALA C O 1
ATOM 4111 N N . SER C 1 65 ? 42.597 -4.426 -21.783 1.00 52.98 46 SER C N 1
ATOM 4112 C CA . SER C 1 65 ? 42.308 -4.924 -23.133 1.00 55.06 46 SER C CA 1
ATOM 4113 C C . SER C 1 65 ? 42.028 -3.757 -24.134 1.00 60.49 46 SER C C 1
ATOM 4114 O O . SER C 1 65 ? 42.099 -3.972 -25.340 1.00 62.93 46 SER C O 1
ATOM 4117 N N . TYR C 1 66 ? 41.748 -2.535 -23.635 1.00 55.71 47 TYR C N 1
ATOM 4118 C CA . TYR C 1 66 ? 41.503 -1.355 -24.475 1.00 56.59 47 TYR C CA 1
ATOM 4119 C C . TYR C 1 66 ? 42.720 -0.429 -24.498 1.00 63.62 47 TYR C C 1
ATOM 4120 O O . TYR C 1 66 ? 42.627 0.691 -24.992 1.00 63.10 47 TYR C O 1
ATOM 4129 N N . ALA C 1 67 ? 43.866 -0.903 -23.987 1.00 62.45 48 ALA C N 1
ATOM 4130 C CA . ALA C 1 67 ? 45.092 -0.121 -24.029 1.00 65.39 48 ALA C CA 1
ATOM 4131 C C . ALA C 1 67 ? 46.153 -0.817 -24.898 1.00 73.25 48 ALA C C 1
ATOM 4132 O O . ALA C 1 67 ? 46.235 -2.049 -24.918 1.00 72.46 48 ALA C O 1
ATOM 4134 N N . ARG C 1 68 ? 46.902 -0.018 -25.670 1.00 73.97 49 ARG C N 1
ATOM 4135 C CA . ARG C 1 68 ? 47.999 -0.466 -26.524 1.00 77.66 49 ARG C CA 1
ATOM 4136 C C . ARG C 1 68 ? 49.229 0.213 -25.957 1.00 85.38 49 ARG C C 1
ATOM 4137 O O . ARG C 1 68 ? 49.525 1.356 -26.305 1.00 85.59 49 ARG C O 1
ATOM 4145 N N . GLY C 1 69 ? 49.851 -0.443 -24.982 1.00 84.30 50 GLY C N 1
ATOM 4146 C CA . GLY C 1 69 ? 50.972 0.121 -24.239 1.00 85.66 50 GLY C CA 1
ATOM 4147 C C . GLY C 1 69 ? 50.480 1.275 -23.383 1.00 88.53 50 GLY C C 1
ATOM 4148 O O . GLY C 1 69 ? 49.558 1.101 -22.581 1.00 85.97 50 GLY C O 1
ATOM 4149 N N . ASP C 1 70 ? 51.018 2.485 -23.626 1.00 86.95 51 ASP C N 1
ATOM 4150 C CA . ASP C 1 70 ? 50.612 3.712 -22.919 1.00 85.67 51 ASP C CA 1
ATOM 4151 C C . ASP C 1 70 ? 49.329 4.330 -23.503 1.00 85.32 51 ASP C C 1
ATOM 4152 O O . ASP C 1 70 ? 48.720 5.190 -22.863 1.00 85.17 51 ASP C O 1
ATOM 4157 N N . CYS C 1 71 ? 48.949 3.915 -24.725 1.00 78.08 52 CYS C N 1
ATOM 4158 C CA . CYS C 1 71 ? 47.828 4.481 -25.463 1.00 74.95 52 CYS C CA 1
ATOM 4159 C C . CYS C 1 71 ? 46.492 3.826 -25.124 1.00 71.24 52 CYS C C 1
ATOM 4160 O O . CYS C 1 71 ? 46.230 2.679 -25.463 1.00 69.61 52 CYS C O 1
ATOM 4163 N N . LYS C 1 72 ? 45.624 4.602 -24.502 1.00 63.74 53 LYS C N 1
ATOM 4164 C CA . LYS C 1 72 ? 44.278 4.159 -24.148 1.00 60.34 53 LYS C CA 1
ATOM 4165 C C . LYS C 1 72 ? 43.355 4.373 -25.366 1.00 62.73 53 LYS C C 1
ATOM 4166 O O . LYS C 1 72 ? 43.325 5.465 -25.941 1.00 62.73 53 LYS C O 1
ATOM 4172 N N . ASP C 1 73 ? 42.666 3.315 -25.809 1.00 56.62 54 ASP C N 1
ATOM 4173 C CA . ASP C 1 73 ? 41.800 3.408 -26.982 1.00 56.21 54 ASP C CA 1
ATOM 4174 C C . ASP C 1 73 ? 40.368 3.720 -26.518 1.00 56.79 54 ASP C C 1
ATOM 4175 O O . ASP C 1 73 ? 39.509 2.834 -26.468 1.00 52.07 54 ASP C O 1
ATOM 4180 N N . PHE C 1 74 ? 40.123 5.003 -26.179 1.00 54.37 55 PHE C N 1
ATOM 4181 C CA . PHE C 1 74 ? 38.823 5.454 -25.690 1.00 52.02 55 PHE C CA 1
ATOM 4182 C C . PHE C 1 74 ? 37.748 5.365 -26.790 1.00 56.56 55 PHE C C 1
ATOM 4183 O O . PHE C 1 74 ? 36.599 5.117 -26.463 1.00 55.39 55 PHE C O 1
ATOM 4191 N N . GLU C 1 75 ? 38.107 5.527 -28.074 1.00 55.67 56 GLU C N 1
ATOM 4192 C CA . GLU C 1 75 ? 37.139 5.435 -29.183 1.00 56.28 56 GLU C CA 1
ATOM 4193 C C . GLU C 1 75 ? 36.519 4.015 -29.241 1.00 58.73 56 GLU C C 1
ATOM 4194 O O . GLU C 1 75 ? 35.295 3.895 -29.266 1.00 58.57 56 GLU C O 1
ATOM 4200 N N . ALA C 1 76 ? 37.357 2.962 -29.213 1.00 54.06 57 ALA C N 1
ATOM 4201 C CA . ALA C 1 76 ? 36.897 1.566 -29.187 1.00 53.13 57 ALA C CA 1
ATOM 4202 C C . ALA C 1 76 ? 36.107 1.272 -27.899 1.00 57.44 57 ALA C C 1
ATOM 4203 O O . ALA C 1 76 ? 35.107 0.546 -27.940 1.00 56.46 57 ALA C O 1
ATOM 4205 N N . LEU C 1 77 ? 36.559 1.833 -26.754 1.00 52.83 58 LEU C N 1
ATOM 4206 C CA . LEU C 1 77 ? 35.893 1.606 -25.466 1.00 50.44 58 LEU C CA 1
ATOM 4207 C C . LEU C 1 77 ? 34.496 2.270 -25.451 1.00 52.79 58 LEU C C 1
ATOM 4208 O O . LEU C 1 77 ? 33.523 1.626 -25.049 1.00 48.77 58 LEU C O 1
ATOM 4213 N N . LEU C 1 78 ? 34.403 3.525 -25.936 1.00 51.58 59 LEU C N 1
ATOM 4214 C CA . LEU C 1 78 ? 33.138 4.262 -26.040 1.00 51.69 59 LEU C CA 1
ATOM 4215 C C . LEU C 1 78 ? 32.185 3.546 -27.003 1.00 57.52 59 LEU C C 1
ATOM 4216 O O . LEU C 1 78 ? 31.003 3.439 -26.698 1.00 56.14 59 LEU C O 1
ATOM 4221 N N . ALA C 1 79 ? 32.700 3.018 -28.136 1.00 56.68 60 ALA C N 1
ATOM 4222 C CA . ALA C 1 79 ? 31.872 2.289 -29.103 1.00 57.69 60 ALA C CA 1
ATOM 4223 C C . ALA C 1 79 ? 31.280 1.019 -28.468 1.00 59.70 60 ALA C C 1
ATOM 4224 O O . ALA C 1 79 ? 30.063 0.846 -28.498 1.00 59.68 60 ALA C O 1
ATOM 4226 N N . ASP C 1 80 ? 32.119 0.183 -27.835 1.00 54.65 61 ASP C N 1
ATOM 4227 C CA . ASP C 1 80 ? 31.680 -1.055 -27.190 1.00 53.64 61 ASP C CA 1
ATOM 4228 C C . ASP C 1 80 ? 30.756 -0.811 -25.981 1.00 55.71 61 ASP C C 1
ATOM 4229 O O . ASP C 1 80 ? 29.880 -1.638 -25.735 1.00 54.82 61 ASP C O 1
ATOM 4234 N N . ALA C 1 81 ? 30.922 0.314 -25.249 1.00 51.17 62 ALA C N 1
ATOM 4235 C CA . ALA C 1 81 ? 30.060 0.618 -24.103 1.00 49.56 62 ALA C CA 1
ATOM 4236 C C . ALA C 1 81 ? 28.658 1.052 -24.573 1.00 55.61 62 ALA C C 1
ATOM 4237 O O . ALA C 1 81 ? 27.666 0.740 -23.913 1.00 53.21 62 ALA C O 1
ATOM 4239 N N . SER C 1 82 ? 28.574 1.741 -25.726 1.00 56.44 63 SER C N 1
ATOM 4240 C CA . SER C 1 82 ? 27.293 2.164 -26.292 1.00 58.33 63 SER C CA 1
ATOM 4241 C C . SER C 1 82 ? 26.514 0.934 -26.834 1.00 65.15 63 SER C C 1
ATOM 4242 O O . SER C 1 82 ? 25.300 1.017 -27.020 1.00 66.05 63 SER C O 1
ATOM 4245 N N . LYS C 1 83 ? 27.201 -0.213 -27.005 1.00 62.79 64 LYS C N 1
ATOM 4246 C CA . LYS C 1 83 ? 26.605 -1.464 -27.471 1.00 64.51 64 LYS C CA 1
ATOM 4247 C C . LYS C 1 83 ? 26.118 -2.347 -26.310 1.00 68.63 64 LYS C C 1
ATOM 4248 O O . LYS C 1 83 ? 25.510 -3.388 -26.574 1.00 69.57 64 LYS C O 1
ATOM 4254 N N . LEU C 1 84 ? 26.384 -1.962 -25.037 1.00 63.02 65 LEU C N 1
ATOM 4255 C CA . LEU C 1 84 ? 25.907 -2.757 -23.906 1.00 61.15 65 LEU C CA 1
ATOM 4256 C C . LEU C 1 84 ? 24.379 -2.680 -23.815 1.00 63.19 65 LEU C C 1
ATOM 4257 O O . LEU C 1 84 ? 23.840 -1.570 -23.734 1.00 62.90 65 LEU C O 1
ATOM 4262 N N . PRO C 1 85 ? 23.655 -3.821 -23.822 1.00 57.83 66 PRO C N 1
ATOM 4263 C CA . PRO C 1 85 ? 22.199 -3.744 -23.621 1.00 56.84 66 PRO C CA 1
ATOM 4264 C C . PRO C 1 85 ? 21.923 -3.630 -22.117 1.00 57.59 66 PRO C C 1
ATOM 4265 O O . PRO C 1 85 ? 22.867 -3.749 -21.320 1.00 56.43 66 PRO C O 1
ATOM 4269 N N . ASN C 1 86 ? 20.655 -3.471 -21.697 1.00 51.49 67 ASN C N 1
ATOM 4270 C CA . ASN C 1 86 ? 20.375 -3.474 -20.264 1.00 49.44 67 ASN C CA 1
ATOM 4271 C C . ASN C 1 86 ? 20.786 -4.868 -19.692 1.00 52.01 67 ASN C C 1
ATOM 4272 O O . ASN C 1 86 ? 20.884 -5.836 -20.458 1.00 50.81 67 ASN C O 1
ATOM 4277 N N . LEU C 1 87 ? 21.106 -4.948 -18.391 1.00 48.15 68 LEU C N 1
ATOM 4278 C CA . LEU C 1 87 ? 21.600 -6.191 -17.803 1.00 48.15 68 LEU C CA 1
ATOM 4279 C C . LEU C 1 87 ? 20.608 -7.352 -17.883 1.00 54.89 68 LEU C C 1
ATOM 4280 O O . LEU C 1 87 ? 21.045 -8.484 -18.111 1.00 54.82 68 LEU C O 1
ATOM 4285 N N . LYS C 1 88 ? 19.297 -7.089 -17.743 1.00 53.32 69 LYS C N 1
ATOM 4286 C CA . LYS C 1 88 ? 18.282 -8.150 -17.858 1.00 54.73 69 LYS C CA 1
ATOM 4287 C C . LYS C 1 88 ? 18.345 -8.777 -19.242 1.00 61.40 69 LYS C C 1
ATOM 4288 O O . LYS C 1 88 ? 18.384 -9.998 -19.342 1.00 62.94 69 LYS C O 1
ATOM 4294 N N . GLU C 1 89 ? 18.454 -7.945 -20.296 1.00 58.65 70 GLU C N 1
ATOM 4295 C CA . GLU C 1 89 ? 18.550 -8.404 -21.682 1.00 59.85 70 GLU C CA 1
ATOM 4296 C C . GLU C 1 89 ? 19.853 -9.182 -21.914 1.00 64.44 70 GLU C C 1
ATOM 4297 O O . GLU C 1 89 ? 19.809 -10.233 -22.548 1.00 63.35 70 GLU C O 1
ATOM 4303 N N . LEU C 1 90 ? 20.999 -8.667 -21.413 1.00 62.45 71 LEU C N 1
ATOM 4304 C CA . LEU C 1 90 ? 22.316 -9.309 -21.547 1.00 63.95 71 LEU C CA 1
ATOM 4305 C C . LEU C 1 90 ? 22.298 -10.755 -20.975 1.00 71.51 71 LEU C C 1
ATOM 4306 O O . LEU C 1 90 ? 22.873 -11.656 -21.589 1.00 72.63 71 LEU C O 1
ATOM 4311 N N . LEU C 1 91 ? 21.598 -10.964 -19.842 1.00 69.31 72 LEU C N 1
ATOM 4312 C CA . LEU C 1 91 ? 21.469 -12.259 -19.171 1.00 70.69 72 LEU C CA 1
ATOM 4313 C C . LEU C 1 91 ? 20.393 -13.149 -19.829 1.00 81.04 72 LEU C C 1
ATOM 4314 O O . LEU C 1 91 ? 20.664 -14.323 -20.072 1.00 82.03 72 LEU C O 1
ATOM 4319 N N . GLN C 1 92 ? 19.192 -12.601 -20.143 1.00 80.78 73 GLN C N 1
ATOM 4320 C CA . GLN C 1 92 ? 18.111 -13.355 -20.805 1.00 83.44 73 GLN C CA 1
ATOM 4321 C C . GLN C 1 92 ? 18.577 -13.928 -22.154 1.00 90.85 73 GLN C C 1
ATOM 4322 O O . GLN C 1 92 ? 18.122 -15.000 -22.558 1.00 92.25 73 GLN C O 1
ATOM 4328 N N . SER C 1 93 ? 19.505 -13.222 -22.819 1.00 88.46 74 SER C N 1
ATOM 4329 C CA . SER C 1 93 ? 20.111 -13.615 -24.089 1.00 90.44 74 SER C CA 1
ATOM 4330 C C . SER C 1 93 ? 21.406 -14.396 -23.828 1.00 96.33 74 SER C C 1
ATOM 4331 O O . SER C 1 93 ? 21.941 -14.339 -22.719 1.00 94.22 74 SER C O 1
ATOM 4334 N N . SER C 1 94 ? 21.911 -15.121 -24.846 1.00 96.82 75 SER C N 1
ATOM 4335 C CA . SER C 1 94 ? 23.136 -15.928 -24.754 1.00 97.63 75 SER C CA 1
ATOM 4336 C C . SER C 1 94 ? 24.414 -15.050 -24.699 1.00 101.76 75 SER C C 1
ATOM 4337 O O . SER C 1 94 ? 24.332 -13.817 -24.748 1.00 100.68 75 SER C O 1
ATOM 4340 N N . GLY C 1 95 ? 25.569 -15.710 -24.577 1.00 99.08 76 GLY C N 1
ATOM 4341 C CA . GLY C 1 95 ? 26.880 -15.076 -24.480 1.00 98.19 76 GLY C CA 1
ATOM 4342 C C . GLY C 1 95 ? 27.468 -14.562 -25.779 1.00 102.98 76 GLY C C 1
ATOM 4343 O O . GLY C 1 95 ? 27.997 -13.447 -25.815 1.00 101.68 76 GLY C O 1
ATOM 4344 N N . ASP C 1 96 ? 27.392 -15.370 -26.857 1.00 101.42 77 ASP C N 1
ATOM 4345 C CA . ASP C 1 96 ? 27.946 -15.014 -28.169 1.00 102.51 77 ASP C CA 1
ATOM 4346 C C . ASP C 1 96 ? 27.109 -13.937 -28.897 1.00 104.75 77 ASP C C 1
ATOM 4347 O O . ASP C 1 96 ? 27.556 -13.406 -29.921 1.00 105.69 77 ASP C O 1
ATOM 4352 N N . ASN C 1 97 ? 25.925 -13.589 -28.342 1.00 98.33 78 ASN C N 1
ATOM 4353 C CA . ASN C 1 97 ? 25.042 -12.537 -28.859 1.00 97.31 78 ASN C CA 1
ATOM 4354 C C . ASN C 1 97 ? 25.628 -11.147 -28.569 1.00 97.06 78 ASN C C 1
ATOM 4355 O O . ASN C 1 97 ? 25.370 -10.194 -29.312 1.00 97.24 78 ASN C O 1
ATOM 4360 N N . HIS C 1 98 ? 26.402 -11.041 -27.473 1.00 89.71 79 HIS C N 1
ATOM 4361 C CA . HIS C 1 98 ? 27.023 -9.806 -26.998 1.00 87.33 79 HIS C CA 1
ATOM 4362 C C . HIS C 1 98 ? 28.455 -10.105 -26.482 1.00 86.72 79 HIS C C 1
ATOM 4363 O O . HIS C 1 98 ? 28.730 -9.966 -25.288 1.00 84.50 79 HIS C O 1
ATOM 4370 N N . LYS C 1 99 ? 29.355 -10.520 -27.402 1.00 81.87 80 LYS C N 1
ATOM 4371 C CA . LYS C 1 99 ? 30.753 -10.903 -27.142 1.00 80.32 80 LYS C CA 1
ATOM 4372 C C . LYS C 1 99 ? 31.531 -9.820 -26.366 1.00 79.36 80 LYS C C 1
ATOM 4373 O O . LYS C 1 99 ? 31.960 -10.078 -25.237 1.00 78.19 80 LYS C O 1
ATOM 4379 N N . ARG C 1 100 ? 31.700 -8.624 -26.970 1.00 73.08 81 ARG C N 1
ATOM 4380 C CA . ARG C 1 100 ? 32.421 -7.480 -26.406 1.00 70.33 81 ARG C CA 1
ATOM 4381 C C . ARG C 1 100 ? 31.728 -6.946 -25.157 1.00 67.41 81 ARG C C 1
ATOM 4382 O O . ARG C 1 100 ? 32.416 -6.483 -24.241 1.00 65.80 81 ARG C O 1
ATOM 4390 N N . ALA C 1 101 ? 30.378 -7.014 -25.121 1.00 60.47 82 ALA C N 1
ATOM 4391 C CA . ALA C 1 101 ? 29.573 -6.585 -23.983 1.00 58.32 82 ALA C CA 1
ATOM 4392 C C . ALA C 1 101 ? 29.904 -7.452 -22.751 1.00 59.57 82 ALA C C 1
ATOM 4393 O O . ALA C 1 101 ? 30.184 -6.899 -21.689 1.00 57.31 82 ALA C O 1
ATOM 4395 N N . TRP C 1 102 ? 29.970 -8.789 -22.928 1.00 56.53 83 TRP C N 1
ATOM 4396 C CA . TRP C 1 102 ? 30.314 -9.742 -21.871 1.00 55.58 83 TRP C CA 1
ATOM 4397 C C . TRP C 1 102 ? 31.734 -9.518 -21.363 1.00 54.52 83 TRP C C 1
ATOM 4398 O O . TRP C 1 102 ? 31.905 -9.480 -20.151 1.00 50.84 83 TRP C O 1
ATOM 4409 N N . ASP C 1 103 ? 32.719 -9.277 -22.262 1.00 51.59 84 ASP C N 1
ATOM 4410 C CA . ASP C 1 103 ? 34.115 -9.001 -21.878 1.00 51.41 84 ASP C CA 1
ATOM 4411 C C . ASP C 1 103 ? 34.223 -7.752 -21.001 1.00 53.64 84 ASP C C 1
ATOM 4412 O O . ASP C 1 103 ? 34.966 -7.754 -20.017 1.00 52.26 84 ASP C O 1
ATOM 4417 N N . LEU C 1 104 ? 33.465 -6.702 -21.354 1.00 47.83 85 LEU C N 1
ATOM 4418 C CA . LEU C 1 104 ? 33.453 -5.441 -20.634 1.00 46.78 85 LEU C CA 1
ATOM 4419 C C . LEU C 1 104 ? 32.760 -5.567 -19.277 1.00 46.14 85 LEU C C 1
ATOM 4420 O O . LEU C 1 104 ? 33.335 -5.150 -18.268 1.00 44.90 85 LEU C O 1
ATOM 4425 N N . VAL C 1 105 ? 31.545 -6.161 -19.242 1.00 41.60 86 VAL C N 1
ATOM 4426 C CA . VAL C 1 105 ? 30.790 -6.360 -18.005 1.00 39.91 86 VAL C CA 1
ATOM 4427 C C . VAL C 1 105 ? 31.606 -7.264 -17.047 1.00 42.81 86 VAL C C 1
ATOM 4428 O O . VAL C 1 105 ? 31.681 -6.954 -15.850 1.00 40.66 86 VAL C O 1
ATOM 4432 N N . SER C 1 106 ? 32.273 -8.327 -17.571 1.00 40.00 87 SER C N 1
ATOM 4433 C CA . SER C 1 106 ? 33.081 -9.207 -16.708 1.00 39.34 87 SER C CA 1
ATOM 4434 C C . SER C 1 106 ? 34.227 -8.413 -16.045 1.00 42.56 87 SER C C 1
ATOM 4435 O O . SER C 1 106 ? 34.456 -8.567 -14.846 1.00 41.40 87 SER C O 1
ATOM 4438 N N . TRP C 1 107 ? 34.889 -7.511 -16.802 1.00 40.47 88 TRP C N 1
ATOM 4439 C CA . TRP C 1 107 ? 35.938 -6.656 -16.243 1.00 39.89 88 TRP C CA 1
ATOM 4440 C C . TRP C 1 107 ? 35.343 -5.684 -15.179 1.00 41.72 88 TRP C C 1
ATOM 4441 O O . TRP C 1 107 ? 35.908 -5.561 -14.086 1.00 40.30 88 TRP C O 1
ATOM 4452 N N . ILE C 1 108 ? 34.208 -5.016 -15.496 1.00 37.51 89 ILE C N 1
ATOM 4453 C CA . ILE C 1 108 ? 33.544 -4.061 -14.590 1.00 36.46 89 ILE C CA 1
ATOM 4454 C C . ILE C 1 108 ? 33.242 -4.709 -13.219 1.00 41.29 89 ILE C C 1
ATOM 4455 O O . ILE C 1 108 ? 33.447 -4.064 -12.183 1.00 40.03 89 ILE C O 1
ATOM 4460 N N . LEU C 1 109 ? 32.793 -5.980 -13.221 1.00 38.98 90 LEU C N 1
ATOM 4461 C CA . LEU C 1 109 ? 32.408 -6.691 -12.002 1.00 39.20 90 LEU C CA 1
ATOM 4462 C C . LEU C 1 109 ? 33.561 -7.435 -11.325 1.00 44.92 90 LEU C C 1
ATOM 4463 O O . LEU C 1 109 ? 33.368 -8.034 -10.262 1.00 43.59 90 LEU C O 1
ATOM 4468 N N . SER C 1 110 ? 34.756 -7.345 -11.881 1.00 43.11 91 SER C N 1
ATOM 4469 C CA . SER C 1 110 ? 35.882 -8.028 -11.266 1.00 43.50 91 SER C CA 1
ATOM 4470 C C . SER C 1 110 ? 36.649 -7.106 -10.355 1.00 47.51 91 SER C C 1
ATOM 4471 O O . SER C 1 110 ? 36.950 -5.970 -10.707 1.00 49.86 91 SER C O 1
ATOM 4474 N N . SER C 1 111 ? 36.968 -7.606 -9.187 1.00 41.65 92 SER C N 1
ATOM 4475 C CA . SER C 1 111 ? 37.833 -6.972 -8.197 1.00 40.29 92 SER C CA 1
ATOM 4476 C C . SER C 1 111 ? 38.242 -8.008 -7.176 1.00 43.02 92 SER C C 1
ATOM 4477 O O . SER C 1 111 ? 37.392 -8.757 -6.702 1.00 41.25 92 SER C O 1
ATOM 4480 N N . LYS C 1 112 ? 39.529 -8.032 -6.815 1.00 41.42 93 LYS C N 1
ATOM 4481 C CA . LYS C 1 112 ? 40.059 -8.935 -5.782 1.00 42.89 93 LYS C CA 1
ATOM 4482 C C . LYS C 1 112 ? 40.108 -8.208 -4.432 1.00 46.22 93 LYS C C 1
ATOM 4483 O O . LYS C 1 112 ? 40.377 -8.829 -3.407 1.00 48.22 93 LYS C O 1
ATOM 4489 N N . VAL C 1 113 ? 39.848 -6.888 -4.440 1.00 39.94 94 VAL C N 1
ATOM 4490 C CA . VAL C 1 113 ? 39.932 -6.008 -3.261 1.00 38.31 94 VAL C CA 1
ATOM 4491 C C . VAL C 1 113 ? 38.563 -5.843 -2.576 1.00 40.89 94 VAL C C 1
ATOM 4492 O O . VAL C 1 113 ? 38.492 -5.805 -1.346 1.00 39.08 94 VAL C O 1
ATOM 4496 N N . LEU C 1 114 ? 37.492 -5.684 -3.371 1.00 37.68 95 LEU C N 1
ATOM 4497 C CA . LEU C 1 114 ? 36.185 -5.404 -2.800 1.00 37.27 95 LEU C CA 1
ATOM 4498 C C . LEU C 1 114 ? 35.039 -5.920 -3.651 1.00 40.89 95 LEU C C 1
ATOM 4499 O O . LEU C 1 114 ? 35.237 -6.332 -4.794 1.00 41.39 95 LEU C O 1
ATOM 4504 N N . THR C 1 115 ? 33.825 -5.828 -3.098 1.00 36.03 96 THR C N 1
ATOM 4505 C CA . THR C 1 115 ? 32.596 -6.140 -3.812 1.00 36.02 96 THR C CA 1
ATOM 4506 C C . THR C 1 115 ? 31.498 -5.194 -3.279 1.00 38.55 96 THR C C 1
ATOM 4507 O O . THR C 1 115 ? 31.661 -4.578 -2.221 1.00 36.66 96 THR C O 1
ATOM 4511 N N . ILE C 1 116 ? 30.420 -5.041 -4.050 1.00 33.80 97 ILE C N 1
ATOM 4512 C CA . ILE C 1 116 ? 29.329 -4.136 -3.696 1.00 32.41 97 ILE C CA 1
ATOM 4513 C C . ILE C 1 116 ? 28.034 -4.937 -3.575 1.00 34.08 97 ILE C C 1
ATOM 4514 O O . ILE C 1 116 ? 27.734 -5.761 -4.444 1.00 33.21 97 ILE C O 1
ATOM 4519 N N . HIS C 1 117 ? 27.279 -4.684 -2.493 1.00 30.61 98 HIS C N 1
ATOM 4520 C CA . HIS C 1 117 ? 25.995 -5.326 -2.220 1.00 30.51 98 HIS C CA 1
ATOM 4521 C C . HIS C 1 117 ? 24.895 -4.316 -2.128 1.00 34.72 98 HIS C C 1
ATOM 4522 O O . HIS C 1 117 ? 25.093 -3.259 -1.528 1.00 33.91 98 HIS C O 1
ATOM 4529 N N . SER C 1 118 ? 23.704 -4.669 -2.621 1.00 32.93 99 SER C N 1
ATOM 4530 C CA . SER C 1 118 ? 22.483 -3.881 -2.441 1.00 33.59 99 SER C CA 1
ATOM 4531 C C . SER C 1 118 ? 22.123 -3.954 -0.968 1.00 40.44 99 SER C C 1
ATOM 4532 O O . SER C 1 118 ? 22.256 -5.023 -0.359 1.00 39.08 99 SER C O 1
ATOM 4535 N N . ALA C 1 119 ? 21.739 -2.830 -0.371 1.00 40.17 100 ALA C N 1
ATOM 4536 C CA . ALA C 1 119 ? 21.344 -2.807 1.040 1.00 41.31 100 ALA C CA 1
ATOM 4537 C C . ALA C 1 119 ? 19.922 -2.255 1.168 1.00 49.92 100 ALA C C 1
ATOM 4538 O O . ALA C 1 119 ? 19.395 -1.679 0.207 1.00 49.14 100 ALA C O 1
ATOM 4540 N N . GLY C 1 120 ? 19.299 -2.479 2.322 1.00 50.74 101 GLY C N 1
ATOM 4541 C CA . GLY C 1 120 ? 17.924 -2.051 2.572 1.00 53.09 101 GLY C CA 1
ATOM 4542 C C . GLY C 1 120 ? 17.727 -0.993 3.643 1.00 61.07 101 GLY C C 1
ATOM 4543 O O . GLY C 1 120 ? 18.682 -0.366 4.107 1.00 59.82 101 GLY C O 1
ATOM 4544 N N . LYS C 1 121 ? 16.457 -0.798 4.039 1.00 61.68 102 LYS C N 1
ATOM 4545 C CA . LYS C 1 121 ? 15.999 0.181 5.031 1.00 63.02 102 LYS C CA 1
ATOM 4546 C C . LYS C 1 121 ? 16.627 -0.039 6.411 1.00 65.89 102 LYS C C 1
ATOM 4547 O O . LYS C 1 121 ? 16.873 0.942 7.109 1.00 65.67 102 LYS C O 1
ATOM 4553 N N . ALA C 1 122 ? 16.921 -1.307 6.790 1.00 61.95 103 ALA C N 1
ATOM 4554 C CA . ALA C 1 122 ? 17.560 -1.629 8.068 1.00 61.95 103 ALA C CA 1
ATOM 4555 C C . ALA C 1 122 ? 18.962 -1.010 8.143 1.00 62.90 103 ALA C C 1
ATOM 4556 O O . ALA C 1 122 ? 19.350 -0.497 9.198 1.00 62.31 103 ALA C O 1
ATOM 4558 N N . GLU C 1 123 ? 19.704 -1.017 7.007 1.00 56.91 104 GLU C N 1
ATOM 4559 C CA . GLU C 1 123 ? 21.046 -0.448 6.948 1.00 54.84 104 GLU C CA 1
ATOM 4560 C C . GLU C 1 123 ? 20.985 1.075 6.860 1.00 53.75 104 GLU C C 1
ATOM 4561 O O . GLU C 1 123 ? 21.853 1.732 7.441 1.00 52.22 104 GLU C O 1
ATOM 4567 N N . PHE C 1 124 ? 19.951 1.644 6.188 1.00 48.87 105 PHE C N 1
ATOM 4568 C CA . PHE C 1 124 ? 19.802 3.102 6.087 1.00 48.28 105 PHE C CA 1
ATOM 4569 C C . PHE C 1 124 ? 19.410 3.700 7.456 1.00 52.98 105 PHE C C 1
ATOM 4570 O O . PHE C 1 124 ? 19.864 4.799 7.794 1.00 52.59 105 PHE C O 1
ATOM 4578 N N . GLU C 1 125 ? 18.588 2.968 8.238 1.00 51.30 106 GLU C N 1
ATOM 4579 C CA . GLU C 1 125 ? 18.174 3.365 9.594 1.00 52.37 106 GLU C CA 1
ATOM 4580 C C . GLU C 1 125 ? 19.399 3.385 10.501 1.00 53.81 106 GLU C C 1
ATOM 4581 O O . GLU C 1 125 ? 19.565 4.326 11.277 1.00 53.53 106 GLU C O 1
ATOM 4587 N N . LYS C 1 126 ? 20.290 2.387 10.330 1.00 48.76 107 LYS C N 1
ATOM 4588 C CA . LYS C 1 126 ? 21.556 2.269 11.048 1.00 48.91 107 LYS C CA 1
ATOM 4589 C C . LYS C 1 126 ? 22.454 3.497 10.739 1.00 50.61 107 LYS C C 1
ATOM 4590 O O . LYS C 1 126 ? 23.009 4.085 11.666 1.00 49.75 107 LYS C O 1
ATOM 4596 N N . ILE C 1 127 ? 22.551 3.897 9.448 1.00 46.97 108 ILE C N 1
ATOM 4597 C CA . ILE C 1 127 ? 23.355 5.045 8.992 1.00 46.47 108 ILE C CA 1
ATOM 4598 C C . ILE C 1 127 ? 22.820 6.342 9.639 1.00 52.27 108 ILE C C 1
ATOM 4599 O O . ILE C 1 127 ? 23.610 7.138 10.150 1.00 52.01 108 ILE C O 1
ATOM 4604 N N . GLN C 1 128 ? 21.480 6.527 9.635 1.00 49.77 109 GLN C N 1
ATOM 4605 C CA . GLN C 1 128 ? 20.801 7.681 10.246 1.00 50.27 109 GLN C CA 1
ATOM 4606 C C . GLN C 1 128 ? 21.102 7.777 11.743 1.00 55.73 109 GLN C C 1
ATOM 4607 O O . GLN C 1 128 ? 21.326 8.880 12.251 1.00 55.13 109 GLN C O 1
ATOM 4613 N N . LYS C 1 129 ? 21.141 6.625 12.435 1.00 54.34 110 LYS C N 1
ATOM 4614 C CA . LYS C 1 129 ? 21.452 6.545 13.868 1.00 56.65 110 LYS C CA 1
ATOM 4615 C C . LYS C 1 129 ? 22.931 6.885 14.147 1.00 62.07 110 LYS C C 1
ATOM 4616 O O . LYS C 1 129 ? 23.220 7.574 15.125 1.00 63.92 110 LYS C O 1
ATOM 4622 N N . LEU C 1 130 ? 23.850 6.394 13.300 1.00 58.32 111 LEU C N 1
ATOM 4623 C CA . LEU C 1 130 ? 25.307 6.579 13.444 1.00 58.72 111 LEU C CA 1
ATOM 4624 C C . LEU C 1 130 ? 25.788 7.975 13.008 1.00 60.04 111 LEU C C 1
ATOM 4625 O O . LEU C 1 130 ? 26.938 8.321 13.264 1.00 59.57 111 LEU C O 1
ATOM 4630 N N . THR C 1 131 ? 24.922 8.764 12.341 1.00 55.79 112 THR C N 1
ATOM 4631 C CA . THR C 1 131 ? 25.269 10.110 11.857 1.00 54.76 112 THR C CA 1
ATOM 4632 C C . THR C 1 131 ? 24.313 11.184 12.500 1.00 58.22 112 THR C C 1
ATOM 4633 O O . THR C 1 131 ? 23.326 10.834 13.157 1.00 57.82 112 THR C O 1
ATOM 4637 N N . GLY C 1 132 ? 24.607 12.476 12.305 1.00 53.82 113 GLY C N 1
ATOM 4638 C CA . GLY C 1 132 ? 23.848 13.580 12.903 1.00 54.15 113 GLY C CA 1
ATOM 4639 C C . GLY C 1 132 ? 22.580 14.038 12.201 1.00 56.70 113 GLY C C 1
ATOM 4640 O O . GLY C 1 132 ? 22.400 13.764 11.010 1.00 55.09 113 GLY C O 1
ATOM 4641 N N . ALA C 1 133 ? 21.682 14.749 12.944 1.00 53.31 114 ALA C N 1
ATOM 4642 C CA . ALA C 1 133 ? 20.422 15.274 12.386 1.00 52.76 114 ALA C CA 1
ATOM 4643 C C . ALA C 1 133 ? 20.715 16.352 11.325 1.00 54.23 114 ALA C C 1
ATOM 4644 O O . ALA C 1 133 ? 21.450 17.303 11.607 1.00 55.10 114 ALA C O 1
ATOM 4646 N N . PRO C 1 134 ? 20.208 16.174 10.086 1.00 47.59 115 PRO C N 1
ATOM 4647 C CA . PRO C 1 134 ? 20.495 17.152 9.021 1.00 46.04 115 PRO C CA 1
ATOM 4648 C C . PRO C 1 134 ? 19.929 18.522 9.336 1.00 47.64 115 PRO C C 1
ATOM 4649 O O . PRO C 1 134 ? 18.809 18.644 9.858 1.00 47.83 115 PRO C O 1
ATOM 4653 N N . HIS C 1 135 ? 20.758 19.542 9.079 1.00 42.24 116 HIS C N 1
ATOM 4654 C CA . HIS C 1 135 ? 20.468 20.953 9.345 1.00 42.99 116 HIS C CA 1
ATOM 4655 C C . HIS C 1 135 ? 19.314 21.438 8.454 1.00 46.00 116 HIS C C 1
ATOM 4656 O O . HIS C 1 135 ? 18.483 22.222 8.883 1.00 45.42 116 HIS C O 1
ATOM 4663 N N . THR C 1 136 ? 19.261 20.909 7.231 1.00 42.62 117 THR C N 1
ATOM 4664 C CA . THR C 1 136 ? 18.339 21.261 6.159 1.00 43.69 117 THR C CA 1
ATOM 4665 C C . THR C 1 136 ? 17.630 19.960 5.679 1.00 47.41 117 THR C C 1
ATOM 4666 O O . THR C 1 136 ? 18.202 18.876 5.857 1.00 44.85 117 THR C O 1
ATOM 4670 N N . PRO C 1 137 ? 16.395 20.041 5.099 1.00 45.46 118 PRO C N 1
ATOM 4671 C CA . PRO C 1 137 ? 15.697 18.812 4.672 1.00 43.35 118 PRO C CA 1
ATOM 4672 C C . PRO C 1 137 ? 16.471 18.020 3.635 1.00 44.44 118 PRO C C 1
ATOM 4673 O O . PRO C 1 137 ? 17.091 18.593 2.736 1.00 42.50 118 PRO C O 1
ATOM 4677 N N . VAL C 1 138 ? 16.455 16.692 3.797 1.00 40.85 119 VAL C N 1
ATOM 4678 C CA . VAL C 1 138 ? 17.155 15.749 2.927 1.00 40.48 119 VAL C CA 1
ATOM 4679 C C . VAL C 1 138 ? 16.239 14.648 2.399 1.00 43.32 119 VAL C C 1
ATOM 4680 O O . VAL C 1 138 ? 15.381 14.155 3.130 1.00 41.89 119 VAL C O 1
ATOM 4684 N N . PRO C 1 139 ? 16.447 14.216 1.138 1.00 40.15 120 PRO C N 1
ATOM 4685 C CA . PRO C 1 139 ? 15.654 13.091 0.642 1.00 38.73 120 PRO C CA 1
ATOM 4686 C C . PRO C 1 139 ? 16.212 11.765 1.156 1.00 42.85 120 PRO C C 1
ATOM 4687 O O . PRO C 1 139 ? 17.401 11.643 1.455 1.00 39.69 120 PRO C O 1
ATOM 4691 N N . ALA C 1 140 ? 15.352 10.759 1.218 1.00 43.23 121 ALA C N 1
ATOM 4692 C CA . ALA C 1 140 ? 15.740 9.374 1.488 1.00 42.44 121 ALA C CA 1
ATOM 4693 C C . ALA C 1 140 ? 16.373 8.819 0.187 1.00 42.62 121 ALA C C 1
ATOM 4694 O O . ALA C 1 140 ? 15.880 9.144 -0.879 1.00 41.55 121 ALA C O 1
ATOM 4696 N N . PRO C 1 141 ? 17.465 8.051 0.196 1.00 40.22 122 PRO C N 1
ATOM 4697 C CA . PRO C 1 141 ? 18.044 7.591 -1.081 1.00 38.73 122 PRO C CA 1
ATOM 4698 C C . PRO C 1 141 ? 17.134 6.588 -1.782 1.00 41.24 122 PRO C C 1
ATOM 4699 O O . PRO C 1 141 ? 16.352 5.890 -1.130 1.00 40.20 122 PRO C O 1
ATOM 4703 N N . ASP C 1 142 ? 17.219 6.531 -3.113 1.00 36.82 123 ASP C N 1
ATOM 4704 C CA . ASP C 1 142 ? 16.426 5.582 -3.895 1.00 36.71 123 ASP C CA 1
ATOM 4705 C C . ASP C 1 142 ? 17.041 4.189 -3.802 1.00 40.10 123 ASP C C 1
ATOM 4706 O O . ASP C 1 142 ? 16.325 3.186 -3.847 1.00 40.15 123 ASP C O 1
ATOM 4711 N N . PHE C 1 143 ? 18.384 4.137 -3.676 1.00 36.06 124 PHE C N 1
ATOM 4712 C CA . PHE C 1 143 ? 19.159 2.896 -3.549 1.00 34.82 124 PHE C CA 1
ATOM 4713 C C . PHE C 1 143 ? 20.290 3.111 -2.584 1.00 39.10 124 PHE C C 1
ATOM 4714 O O . PHE C 1 143 ? 20.849 4.210 -2.509 1.00 39.47 124 PHE C O 1
ATOM 4722 N N . LEU C 1 144 ? 20.615 2.061 -1.835 1.00 34.11 125 LEU C N 1
ATOM 4723 C CA . LEU C 1 144 ? 21.698 2.060 -0.873 1.00 33.99 125 LEU C CA 1
ATOM 4724 C C . LEU C 1 144 ? 22.559 0.835 -1.141 1.00 37.75 125 LEU C C 1
ATOM 4725 O O . LEU C 1 144 ? 22.036 -0.266 -1.373 1.00 36.99 125 LEU C O 1
ATOM 4730 N N . PHE C 1 145 ? 23.875 1.037 -1.143 1.00 32.94 126 PHE C N 1
ATOM 4731 C CA . PHE C 1 145 ? 24.804 -0.050 -1.392 1.00 32.18 126 PHE C CA 1
ATOM 4732 C C . PHE C 1 145 ? 25.882 -0.085 -0.336 1.00 36.86 126 PHE C C 1
ATOM 4733 O O . PHE C 1 145 ? 26.284 0.960 0.163 1.00 37.55 126 PHE C O 1
ATOM 4741 N N . GLU C 1 146 ? 26.341 -1.284 0.002 1.00 32.42 127 GLU C N 1
ATOM 4742 C CA . GLU C 1 146 ? 27.435 -1.482 0.952 1.00 32.30 127 GLU C CA 1
ATOM 4743 C C . GLU C 1 146 ? 28.672 -1.999 0.221 1.00 35.11 127 GLU C C 1
ATOM 4744 O O . GLU C 1 146 ? 28.570 -2.841 -0.681 1.00 33.46 127 GLU C O 1
ATOM 4750 N N . ILE C 1 147 ? 29.842 -1.496 0.612 1.00 31.83 128 ILE C N 1
ATOM 4751 C CA . ILE C 1 147 ? 31.091 -1.974 0.042 1.00 31.62 128 ILE C CA 1
ATOM 4752 C C . ILE C 1 147 ? 31.702 -2.952 1.048 1.00 35.51 128 ILE C C 1
ATOM 4753 O O . ILE C 1 147 ? 31.916 -2.587 2.207 1.00 32.98 128 ILE C O 1
ATOM 4758 N N . GLU C 1 148 ? 31.964 -4.191 0.610 1.00 32.47 129 GLU C N 1
ATOM 4759 C CA . GLU C 1 148 ? 32.623 -5.202 1.446 1.00 31.96 129 GLU C CA 1
ATOM 4760 C C . GLU C 1 148 ? 34.062 -5.314 0.960 1.00 36.07 129 GLU C C 1
ATOM 4761 O O . GLU C 1 148 ? 34.282 -5.436 -0.238 1.00 35.18 129 GLU C O 1
ATOM 4767 N N . TYR C 1 149 ? 35.038 -5.273 1.875 1.00 33.47 130 TYR C N 1
ATOM 4768 C CA . TYR C 1 149 ? 36.455 -5.392 1.530 1.00 33.66 130 TYR C CA 1
ATOM 4769 C C . TYR C 1 149 ? 36.988 -6.778 1.854 1.00 39.58 130 TYR C C 1
ATOM 4770 O O . TYR C 1 149 ? 36.592 -7.373 2.853 1.00 38.53 130 TYR C O 1
ATOM 4779 N N . PHE C 1 150 ? 37.922 -7.261 1.031 1.00 37.97 131 PHE C N 1
ATOM 4780 C CA . PHE C 1 150 ? 38.595 -8.543 1.219 1.00 39.17 131 PHE C CA 1
ATOM 4781 C C . PHE C 1 150 ? 40.000 -8.304 1.752 1.00 41.48 131 PHE C C 1
ATOM 4782 O O . PHE C 1 150 ? 40.471 -7.169 1.742 1.00 39.99 131 PHE C O 1
ATOM 4790 N N . ASP C 1 151 ? 40.662 -9.367 2.240 1.00 40.07 132 ASP C N 1
ATOM 4791 C CA . ASP C 1 151 ? 42.046 -9.294 2.704 1.00 40.99 132 ASP C CA 1
ATOM 4792 C C . ASP C 1 151 ? 42.980 -9.126 1.479 1.00 46.24 132 ASP C C 1
ATOM 4793 O O . ASP C 1 151 ? 42.629 -9.591 0.390 1.00 45.34 132 ASP C O 1
ATOM 4798 N N . PRO C 1 152 ? 44.121 -8.406 1.595 1.00 44.00 133 PRO C N 1
ATOM 4799 C CA . PRO C 1 152 ? 44.708 -7.827 2.818 1.00 44.06 133 PRO C CA 1
ATOM 4800 C C . PRO C 1 152 ? 44.081 -6.495 3.257 1.00 47.14 133 PRO C C 1
ATOM 4801 O O . PRO C 1 152 ? 44.236 -6.153 4.421 1.00 46.59 133 PRO C O 1
ATOM 4805 N N . ALA C 1 153 ? 43.336 -5.785 2.374 1.00 43.58 134 ALA C N 1
ATOM 4806 C CA . ALA C 1 153 ? 42.729 -4.482 2.681 1.00 43.15 134 ALA C CA 1
ATOM 4807 C C . ALA C 1 153 ? 41.825 -4.515 3.932 1.00 45.63 134 ALA C C 1
ATOM 4808 O O . ALA C 1 153 ? 41.957 -3.633 4.789 1.00 45.63 134 ALA C O 1
ATOM 4810 N N . ASN C 1 154 ? 40.927 -5.518 4.045 1.00 40.40 135 ASN C N 1
ATOM 4811 C CA . ASN C 1 154 ? 40.016 -5.599 5.195 1.00 38.79 135 ASN C CA 1
ATOM 4812 C C . ASN C 1 154 ? 40.790 -5.747 6.526 1.00 41.18 135 ASN C C 1
ATOM 4813 O O . ASN C 1 154 ? 40.574 -4.948 7.453 1.00 37.86 135 ASN C O 1
ATOM 4818 N N . ALA C 1 155 ? 41.716 -6.731 6.600 1.00 39.61 136 ALA C N 1
ATOM 4819 C CA . ALA C 1 155 ? 42.531 -6.973 7.793 1.00 40.30 136 ALA C CA 1
ATOM 4820 C C . ALA C 1 155 ? 43.445 -5.774 8.091 1.00 45.79 136 ALA C C 1
ATOM 4821 O O . ALA C 1 155 ? 43.639 -5.451 9.264 1.00 45.25 136 ALA C O 1
ATOM 4823 N N . LYS C 1 156 ? 43.976 -5.095 7.042 1.00 43.34 137 LYS C N 1
ATOM 4824 C CA . LYS C 1 156 ? 44.824 -3.904 7.213 1.00 44.58 137 LYS C CA 1
ATOM 4825 C C . LYS C 1 156 ? 44.041 -2.782 7.926 1.00 47.43 137 LYS C C 1
ATOM 4826 O O . LYS C 1 156 ? 44.556 -2.193 8.874 1.00 48.57 137 LYS C O 1
ATOM 4832 N N . PHE C 1 157 ? 42.793 -2.507 7.476 1.00 41.84 138 PHE C N 1
ATOM 4833 C CA . PHE C 1 157 ? 41.932 -1.483 8.073 1.00 40.24 138 PHE C CA 1
ATOM 4834 C C . PHE C 1 157 ? 41.666 -1.755 9.562 1.00 43.98 138 PHE C C 1
ATOM 4835 O O . PHE C 1 157 ? 41.769 -0.830 10.366 1.00 44.68 138 PHE C O 1
ATOM 4843 N N . TYR C 1 158 ? 41.340 -3.013 9.925 1.00 39.71 139 TYR C N 1
ATOM 4844 C CA . TYR C 1 158 ? 41.069 -3.394 11.318 1.00 40.42 139 TYR C CA 1
ATOM 4845 C C . TYR C 1 158 ? 42.326 -3.379 12.199 1.00 47.47 139 TYR C C 1
ATOM 4846 O O . TYR C 1 158 ? 42.225 -3.092 13.405 1.00 47.25 139 TYR C O 1
ATOM 4855 N N . GLU C 1 159 ? 43.503 -3.638 11.599 1.00 45.48 140 GLU C N 1
ATOM 4856 C CA . GLU C 1 159 ? 44.783 -3.571 12.306 1.00 48.24 140 GLU C CA 1
ATOM 4857 C C . GLU C 1 159 ? 45.056 -2.105 12.676 1.00 52.59 140 GLU C C 1
ATOM 4858 O O . GLU C 1 159 ? 45.483 -1.833 13.800 1.00 53.35 140 GLU C O 1
ATOM 4864 N N . THR C 1 160 ? 44.771 -1.164 11.731 1.00 47.40 141 THR C N 1
ATOM 4865 C CA . THR C 1 160 ? 44.942 0.275 11.947 1.00 47.59 141 THR C CA 1
ATOM 4866 C C . THR C 1 160 ? 43.972 0.753 13.029 1.00 53.06 141 THR C C 1
ATOM 4867 O O . THR C 1 160 ? 44.349 1.569 13.878 1.00 54.06 141 THR C O 1
ATOM 4871 N N . LYS C 1 161 ? 42.722 0.241 12.992 1.00 48.61 142 LYS C N 1
ATOM 4872 C CA . LYS C 1 161 ? 41.665 0.600 13.932 1.00 48.30 142 LYS C CA 1
ATOM 4873 C C . LYS C 1 161 ? 42.034 0.202 15.367 1.00 55.27 142 LYS C C 1
ATOM 4874 O O . LYS C 1 161 ? 41.947 1.038 16.259 1.00 55.71 142 LYS C O 1
ATOM 4880 N N . GLY C 1 162 ? 42.419 -1.061 15.571 1.00 52.98 143 GLY C N 1
ATOM 4881 C CA . GLY C 1 162 ? 42.708 -1.583 16.898 1.00 54.31 143 GLY C CA 1
ATOM 4882 C C . GLY C 1 162 ? 41.435 -1.559 17.720 1.00 59.51 143 GLY C C 1
ATOM 4883 O O . GLY C 1 162 ? 40.381 -1.988 17.240 1.00 58.94 143 GLY C O 1
ATOM 4884 N N . GLU C 1 163 ? 41.503 -0.968 18.917 1.00 57.20 144 GLU C N 1
ATOM 4885 C CA . GLU C 1 163 ? 40.362 -0.836 19.824 1.00 57.29 144 GLU C CA 1
ATOM 4886 C C . GLU C 1 163 ? 39.647 0.526 19.645 1.00 61.49 144 GLU C C 1
ATOM 4887 O O . GLU C 1 163 ? 38.629 0.765 20.302 1.00 61.54 144 GLU C O 1
ATOM 4889 N N . ARG C 1 164 ? 40.158 1.397 18.741 1.00 57.67 145 ARG C N 1
ATOM 4890 C CA . ARG C 1 164 ? 39.589 2.729 18.479 1.00 57.67 145 ARG C CA 1
ATOM 4891 C C . ARG C 1 164 ? 38.166 2.630 17.916 1.00 60.30 145 ARG C C 1
ATOM 4892 O O . ARG C 1 164 ? 37.824 1.640 17.267 1.00 58.85 145 ARG C O 1
ATOM 4900 N N . ASP C 1 165 ? 37.332 3.639 18.201 1.00 56.93 146 ASP C N 1
ATOM 4901 C CA . ASP C 1 165 ? 35.954 3.678 17.724 1.00 55.38 146 ASP C CA 1
ATOM 4902 C C . ASP C 1 165 ? 35.887 4.034 16.243 1.00 56.18 146 ASP C C 1
ATOM 4903 O O . ASP C 1 165 ? 36.827 4.615 15.693 1.00 55.16 146 ASP C O 1
ATOM 4908 N N . LEU C 1 166 ? 34.765 3.700 15.604 1.00 51.09 147 LEU C N 1
ATOM 4909 C CA . LEU C 1 166 ? 34.519 4.079 14.219 1.00 49.47 147 LEU C CA 1
ATOM 4910 C C . LEU C 1 166 ? 33.470 5.171 14.189 1.00 55.48 147 LEU C C 1
ATOM 4911 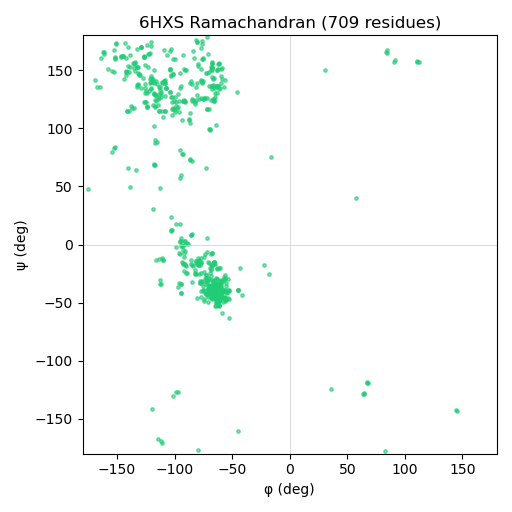O O . LEU C 1 166 ? 32.478 5.109 14.923 1.00 56.71 147 LEU C O 1
ATOM 4916 N N . ILE C 1 167 ? 33.741 6.199 13.385 1.00 52.05 148 ILE C N 1
ATOM 4917 C CA . ILE C 1 167 ? 32.904 7.366 13.125 1.00 52.57 148 ILE C CA 1
ATOM 4918 C C . ILE C 1 167 ? 32.360 7.222 11.691 1.00 54.31 148 ILE C C 1
ATOM 4919 O O . ILE C 1 167 ? 33.072 6.740 10.810 1.00 53.66 148 ILE C O 1
ATOM 4924 N N . TYR C 1 168 ? 31.101 7.609 11.469 1.00 49.92 149 TYR C N 1
ATOM 4925 C CA . TYR C 1 168 ? 30.488 7.572 10.149 1.00 47.77 149 TYR C CA 1
ATOM 4926 C C . TYR C 1 168 ? 30.269 8.990 9.704 1.00 46.15 149 TYR C C 1
ATOM 4927 O O . TYR C 1 168 ? 29.772 9.807 10.472 1.00 45.84 149 TYR C O 1
ATOM 4936 N N . ALA C 1 169 ? 30.777 9.304 8.504 1.00 39.57 150 ALA C N 1
ATOM 4937 C CA . ALA C 1 169 ? 30.694 10.637 7.924 1.00 39.47 150 ALA C CA 1
ATOM 4938 C C . ALA C 1 169 ? 30.470 10.561 6.428 1.00 42.38 150 ALA C C 1
ATOM 4939 O O . ALA C 1 169 ? 30.740 9.537 5.807 1.00 41.14 150 ALA C O 1
ATOM 4941 N N . PHE C 1 170 ? 29.976 11.653 5.850 1.00 37.82 151 PHE C N 1
ATOM 4942 C CA . PHE C 1 170 ? 29.624 11.735 4.444 1.00 35.93 151 PHE C CA 1
ATOM 4943 C C . PHE C 1 170 ? 30.625 12.510 3.601 1.00 41.70 151 PHE C C 1
ATOM 4944 O O . PHE C 1 170 ? 31.283 13.439 4.072 1.00 42.37 151 PHE C O 1
ATOM 4952 N N . HIS C 1 171 ? 30.703 12.121 2.324 1.00 38.12 152 HIS C N 1
ATOM 4953 C CA . HIS C 1 171 ? 31.518 12.788 1.321 1.00 38.79 152 HIS C CA 1
ATOM 4954 C C . HIS C 1 171 ? 30.748 12.807 0.014 1.00 40.47 152 HIS C C 1
ATOM 4955 O O . HIS C 1 171 ? 30.468 11.766 -0.579 1.00 38.24 152 HIS C O 1
ATOM 4962 N N . GLY C 1 172 ? 30.412 14.000 -0.417 1.00 38.31 153 GLY C N 1
ATOM 4963 C CA . GLY C 1 172 ? 29.717 14.212 -1.675 1.00 38.16 153 GLY C CA 1
ATOM 4964 C C . GLY C 1 172 ? 30.716 14.433 -2.794 1.00 41.28 153 GLY C C 1
ATOM 4965 O O . GLY C 1 172 ? 31.816 14.915 -2.546 1.00 42.17 153 GLY C O 1
ATOM 4966 N N . SER C 1 173 ? 30.353 14.063 -4.024 1.00 37.96 154 SER C N 1
ATOM 4967 C CA . SER C 1 173 ? 31.204 14.236 -5.208 1.00 39.38 154 SER C CA 1
ATOM 4968 C C . SER C 1 173 ? 30.366 14.127 -6.481 1.00 44.91 154 SER C C 1
ATOM 4969 O O . SER C 1 173 ? 29.222 13.641 -6.450 1.00 43.57 154 SER C O 1
ATOM 4972 N N . ARG C 1 174 ? 30.945 14.556 -7.605 1.00 42.07 155 ARG C N 1
ATOM 4973 C CA . ARG C 1 174 ? 30.333 14.407 -8.925 1.00 41.97 155 ARG C CA 1
ATOM 4974 C C . ARG C 1 174 ? 30.292 12.914 -9.258 1.00 43.71 155 ARG C C 1
ATOM 4975 O O . ARG C 1 174 ? 31.202 12.166 -8.871 1.00 41.73 155 ARG C O 1
ATOM 4983 N N . LEU C 1 175 ? 29.222 12.483 -9.942 1.00 39.85 156 LEU C N 1
ATOM 4984 C CA . LEU C 1 175 ? 28.974 11.082 -10.274 1.00 38.59 156 LEU C CA 1
ATOM 4985 C C . LEU C 1 175 ? 30.151 10.393 -11.003 1.00 41.38 156 LEU C C 1
ATOM 4986 O O . LEU C 1 175 ? 30.433 9.216 -10.731 1.00 38.86 156 LEU C O 1
ATOM 4991 N N . GLU C 1 176 ? 30.818 11.118 -11.927 1.00 38.07 157 GLU C N 1
ATOM 4992 C CA . GLU C 1 176 ? 31.913 10.579 -12.756 1.00 38.97 157 GLU C CA 1
ATOM 4993 C C . GLU C 1 176 ? 33.172 10.264 -11.949 1.00 42.54 157 GLU C C 1
ATOM 4994 O O . GLU C 1 176 ? 34.093 9.679 -12.502 1.00 41.87 157 GLU C O 1
ATOM 5000 N N . ASN C 1 177 ? 33.216 10.652 -10.661 1.00 39.27 158 ASN C N 1
ATOM 5001 C CA . ASN C 1 177 ? 34.355 10.378 -9.779 1.00 39.04 158 ASN C CA 1
ATOM 5002 C C . ASN C 1 177 ? 34.199 9.074 -8.982 1.00 41.15 158 ASN C C 1
ATOM 5003 O O . ASN C 1 177 ? 35.185 8.600 -8.432 1.00 41.07 158 ASN C O 1
ATOM 5008 N N . PHE C 1 178 ? 32.981 8.504 -8.902 1.00 37.44 159 PHE C N 1
ATOM 5009 C CA . PHE C 1 178 ? 32.714 7.368 -8.008 1.00 36.15 159 PHE C CA 1
ATOM 5010 C C . PHE C 1 178 ? 33.334 6.030 -8.446 1.00 41.32 159 PHE C C 1
ATOM 5011 O O . PHE C 1 178 ? 33.714 5.271 -7.554 1.00 40.67 159 PHE C O 1
ATOM 5019 N N . HIS C 1 179 ? 33.493 5.754 -9.761 1.00 38.08 160 HIS C N 1
ATOM 5020 C CA . HIS C 1 179 ? 34.194 4.542 -10.215 1.00 37.67 160 HIS C CA 1
ATOM 5021 C C . HIS C 1 179 ? 35.613 4.543 -9.612 1.00 41.85 160 HIS C C 1
ATOM 5022 O O . HIS C 1 179 ? 36.052 3.535 -9.056 1.00 40.79 160 HIS C O 1
ATOM 5029 N N . SER C 1 180 ? 36.296 5.704 -9.680 1.00 40.46 161 SER C N 1
ATOM 5030 C CA . SER C 1 180 ? 37.648 5.884 -9.146 1.00 41.63 161 SER C CA 1
ATOM 5031 C C . SER C 1 180 ? 37.640 5.928 -7.593 1.00 43.99 161 SER C C 1
ATOM 5032 O O . SER C 1 180 ? 38.503 5.321 -6.974 1.00 43.35 161 SER C O 1
ATOM 5035 N N . ILE C 1 181 ? 36.675 6.629 -6.973 1.00 41.39 162 ILE C N 1
ATOM 5036 C CA . ILE C 1 181 ? 36.548 6.703 -5.497 1.00 40.98 162 ILE C CA 1
ATOM 5037 C C . ILE C 1 181 ? 36.443 5.278 -4.902 1.00 46.54 162 ILE C C 1
ATOM 5038 O O . ILE C 1 181 ? 37.147 4.966 -3.946 1.00 46.81 162 ILE C O 1
ATOM 5043 N N . ILE C 1 182 ? 35.609 4.415 -5.499 1.00 43.07 163 ILE C N 1
ATOM 5044 C CA . ILE C 1 182 ? 35.417 3.046 -5.038 1.00 41.90 163 ILE C CA 1
ATOM 5045 C C . ILE C 1 182 ? 36.695 2.209 -5.176 1.00 46.07 163 ILE C C 1
ATOM 5046 O O . ILE C 1 182 ? 37.111 1.586 -4.204 1.00 46.65 163 ILE C O 1
ATOM 5051 N N . HIS C 1 183 ? 37.298 2.173 -6.362 1.00 42.19 164 HIS C N 1
ATOM 5052 C CA . HIS C 1 183 ? 38.432 1.302 -6.600 1.00 42.51 164 HIS C CA 1
ATOM 5053 C C . HIS C 1 183 ? 39.783 1.858 -6.120 1.00 46.82 164 HIS C C 1
ATOM 5054 O O . HIS C 1 183 ? 40.691 1.066 -5.852 1.00 45.98 164 HIS C O 1
ATOM 5061 N N . ASN C 1 184 ? 39.937 3.181 -6.005 1.00 43.86 165 ASN C N 1
ATOM 5062 C CA . ASN C 1 184 ? 41.218 3.744 -5.559 1.00 45.24 165 ASN C CA 1
ATOM 5063 C C . ASN C 1 184 ? 41.137 4.367 -4.154 1.00 51.40 165 ASN C C 1
ATOM 5064 O O . ASN C 1 184 ? 42.176 4.669 -3.565 1.00 51.66 165 ASN C O 1
ATOM 5069 N N . GLY C 1 185 ? 39.925 4.572 -3.646 1.00 48.78 166 GLY C N 1
ATOM 5070 C CA . GLY C 1 185 ? 39.717 5.240 -2.367 1.00 50.43 166 GLY C CA 1
ATOM 5071 C C . GLY C 1 185 ? 39.704 6.748 -2.553 1.00 59.30 166 GLY C C 1
ATOM 5072 O O . GLY C 1 185 ? 40.096 7.254 -3.612 1.00 59.52 166 GLY C O 1
ATOM 5073 N N . LEU C 1 186 ? 39.263 7.487 -1.529 1.00 58.78 167 LEU C N 1
ATOM 5074 C CA . LEU C 1 186 ? 39.271 8.952 -1.565 1.00 60.73 167 LEU C CA 1
ATOM 5075 C C . LEU C 1 186 ? 40.712 9.490 -1.505 1.00 71.13 167 LEU C C 1
ATOM 5076 O O . LEU C 1 186 ? 41.522 8.985 -0.720 1.00 70.16 167 LEU C O 1
ATOM 5081 N N . HIS C 1 187 ? 41.028 10.496 -2.351 1.00 74.26 168 HIS C N 1
ATOM 5082 C CA . HIS C 1 187 ? 42.355 11.137 -2.415 1.00 78.34 168 HIS C CA 1
ATOM 5083 C C . HIS C 1 187 ? 42.645 11.902 -1.126 1.00 84.90 168 HIS C C 1
ATOM 5084 O O . HIS C 1 187 ? 41.838 12.748 -0.733 1.00 85.30 168 HIS C O 1
ATOM 5091 N N . CYS C 1 188 ? 43.780 11.613 -0.472 1.00 82.31 169 CYS C N 1
ATOM 5092 C CA . CYS C 1 188 ? 44.179 12.318 0.751 1.00 114.93 169 CYS C CA 1
ATOM 5093 C C . CYS C 1 188 ? 45.435 13.144 0.486 1.00 141.91 169 CYS C C 1
ATOM 5094 O O . CYS C 1 188 ? 45.636 13.658 -0.611 1.00 106.28 169 CYS C O 1
ATOM 5097 N N . GLU C 1 198 ? 44.379 20.109 2.428 1.00 94.47 179 GLU C N 1
ATOM 5098 C CA . GLU C 1 198 ? 44.591 19.606 3.789 1.00 93.94 179 GLU C CA 1
ATOM 5099 C C . GLU C 1 198 ? 44.415 18.071 3.877 1.00 93.68 179 GLU C C 1
ATOM 5100 O O . GLU C 1 198 ? 44.994 17.446 4.768 1.00 94.29 179 GLU C O 1
ATOM 5106 N N . GLY C 1 199 ? 43.636 17.495 2.955 1.00 85.76 180 GLY C N 1
ATOM 5107 C CA . GLY C 1 199 ? 43.342 16.063 2.879 1.00 82.19 180 GLY C CA 1
ATOM 5108 C C . GLY C 1 199 ? 41.930 15.796 2.385 1.00 79.61 180 GLY C C 1
ATOM 5109 O O . GLY C 1 199 ? 41.439 16.518 1.508 1.00 78.18 180 GLY C O 1
ATOM 5110 N N . THR C 1 200 ? 41.261 14.759 2.937 1.00 72.07 181 THR C N 1
ATOM 5111 C CA . THR C 1 200 ? 39.882 14.423 2.550 1.00 68.70 181 THR C CA 1
ATOM 5112 C C . THR C 1 200 ? 38.897 15.141 3.470 1.00 69.25 181 THR C C 1
ATOM 5113 O O . THR C 1 200 ? 38.942 14.955 4.688 1.00 67.93 181 THR C O 1
ATOM 5117 N N . TYR C 1 201 ? 37.984 15.927 2.872 1.00 64.44 182 TYR C N 1
ATOM 5118 C CA . TYR C 1 201 ? 36.958 16.674 3.596 1.00 64.22 182 TYR C CA 1
ATOM 5119 C C . TYR C 1 201 ? 35.688 15.838 3.716 1.00 61.38 182 TYR C C 1
ATOM 5120 O O . TYR C 1 201 ? 35.151 15.360 2.710 1.00 60.11 182 TYR C O 1
ATOM 5129 N N . LEU C 1 202 ? 35.249 15.626 4.958 1.00 53.79 183 LEU C N 1
ATOM 5130 C CA . LEU C 1 202 ? 34.043 14.863 5.296 1.00 51.54 183 LEU C CA 1
ATOM 5131 C C . LEU C 1 202 ? 33.133 15.683 6.189 1.00 52.49 183 LEU C C 1
ATOM 5132 O O . LEU C 1 202 ? 33.598 16.617 6.840 1.00 52.18 183 LEU C O 1
ATOM 5137 N N . THR C 1 203 ? 31.853 15.300 6.273 1.00 46.01 184 THR C N 1
ATOM 5138 C CA . THR C 1 203 ? 30.909 15.987 7.143 1.00 45.41 184 THR C CA 1
ATOM 5139 C C . THR C 1 203 ? 29.967 14.987 7.802 1.00 47.50 184 THR C C 1
ATOM 5140 O O . THR C 1 203 ? 29.609 13.978 7.201 1.00 44.38 184 THR C O 1
ATOM 5144 N N . SER C 1 204 ? 29.537 15.301 9.026 1.00 45.95 185 SER C N 1
ATOM 5145 C CA . SER C 1 204 ? 28.559 14.522 9.789 1.00 46.02 185 SER C CA 1
ATOM 5146 C C . SER C 1 204 ? 27.130 14.791 9.282 1.00 47.04 185 SER C C 1
ATOM 5147 O O . SER C 1 204 ? 26.221 14.039 9.587 1.00 46.69 185 SER C O 1
ATOM 5150 N N . ASP C 1 205 ? 26.936 15.875 8.543 1.00 42.38 186 ASP C N 1
ATOM 5151 C CA . ASP C 1 205 ? 25.621 16.285 8.030 1.00 41.89 186 ASP C CA 1
ATOM 5152 C C . ASP C 1 205 ? 25.457 15.931 6.549 1.00 42.44 186 ASP C C 1
ATOM 5153 O O . ASP C 1 205 ? 26.172 16.463 5.706 1.00 41.21 186 ASP C O 1
ATOM 5158 N N . LEU C 1 206 ? 24.487 15.043 6.240 1.00 40.69 187 LEU C N 1
ATOM 5159 C CA . LEU C 1 206 ? 24.182 14.598 4.871 1.00 39.49 187 LEU C CA 1
ATOM 5160 C C . LEU C 1 206 ? 23.780 15.792 3.984 1.00 43.42 187 LEU C C 1
ATOM 5161 O O . LEU C 1 206 ? 24.178 15.839 2.825 1.00 43.71 187 LEU C O 1
ATOM 5166 N N . SER C 1 207 ? 23.050 16.780 4.540 1.00 40.76 188 SER C N 1
ATOM 5167 C CA . SER C 1 207 ? 22.618 17.973 3.797 1.00 40.99 188 SER C CA 1
ATOM 5168 C C . SER C 1 207 ? 23.789 18.792 3.257 1.00 48.15 188 SER C C 1
ATOM 5169 O O . SER C 1 207 ? 23.674 19.341 2.168 1.00 47.36 188 SER C O 1
ATOM 5172 N N . LEU C 1 208 ? 24.914 18.845 3.997 1.00 48.21 189 LEU C N 1
ATOM 5173 C CA . LEU C 1 208 ? 26.125 19.544 3.555 1.00 49.28 189 LEU C CA 1
ATOM 5174 C C . LEU C 1 208 ? 26.831 18.734 2.467 1.00 50.79 189 LEU C C 1
ATOM 5175 O O . LEU C 1 208 ? 27.303 19.316 1.493 1.00 51.77 189 LEU C O 1
ATOM 5180 N N . ALA C 1 209 ? 26.866 17.396 2.606 1.00 44.50 190 ALA C N 1
ATOM 5181 C CA . ALA C 1 209 ? 27.503 16.525 1.606 1.00 42.94 190 ALA C CA 1
ATOM 5182 C C . ALA C 1 209 ? 26.729 16.498 0.287 1.00 43.98 190 ALA C C 1
ATOM 5183 O O . ALA C 1 209 ? 27.351 16.459 -0.773 1.00 41.41 190 ALA C O 1
ATOM 5185 N N . LEU C 1 210 ? 25.382 16.524 0.351 1.00 43.83 191 LEU C N 1
ATOM 5186 C CA . LEU C 1 210 ? 24.520 16.490 -0.845 1.00 44.84 191 LEU C CA 1
ATOM 5187 C C . LEU C 1 210 ? 24.751 17.656 -1.789 1.00 48.12 191 LEU C C 1
ATOM 5188 O O . LEU C 1 210 ? 24.630 17.463 -3.007 1.00 46.03 191 LEU C O 1
ATOM 5193 N N . ILE C 1 211 ? 25.110 18.846 -1.262 1.00 47.43 192 ILE C N 1
ATOM 5194 C CA . ILE C 1 211 ? 25.340 19.996 -2.153 1.00 49.71 192 ILE C CA 1
ATOM 5195 C C . ILE C 1 211 ? 26.605 19.750 -3.027 1.00 51.31 192 ILE C C 1
ATOM 5196 O O . ILE C 1 211 ? 26.734 20.358 -4.081 1.00 50.42 192 ILE C O 1
ATOM 5201 N N . TYR C 1 212 ? 27.478 18.804 -2.621 1.00 47.48 193 TYR C N 1
ATOM 5202 C CA . TYR C 1 212 ? 28.679 18.435 -3.377 1.00 46.94 193 TYR C CA 1
ATOM 5203 C C . TYR C 1 212 ? 28.417 17.223 -4.291 1.00 46.08 193 TYR C C 1
ATOM 5204 O O . TYR C 1 212 ? 29.322 16.778 -4.999 1.00 44.85 193 TYR C O 1
ATOM 5213 N N . SER C 1 213 ? 27.168 16.727 -4.317 1.00 40.66 194 SER C N 1
ATOM 5214 C CA . SER C 1 213 ? 26.790 15.590 -5.156 1.00 39.57 194 SER C CA 1
ATOM 5215 C C . SER C 1 213 ? 25.727 15.982 -6.196 1.00 44.04 194 SER C C 1
ATOM 5216 O O . SER C 1 213 ? 24.579 15.539 -6.089 1.00 42.72 194 SER C O 1
ATOM 5219 N N . PRO C 1 214 ? 26.050 16.804 -7.220 1.00 42.50 195 PRO C N 1
ATOM 5220 C CA . PRO C 1 214 ? 25.018 17.122 -8.212 1.00 42.88 195 PRO C CA 1
ATOM 5221 C C . PRO C 1 214 ? 24.631 15.896 -9.038 1.00 47.28 195 PRO C C 1
ATOM 5222 O O . PRO C 1 214 ? 25.407 14.930 -9.139 1.00 46.33 195 PRO C O 1
ATOM 5226 N N . HIS C 1 215 ? 23.425 15.924 -9.610 1.00 44.07 196 HIS C N 1
ATOM 5227 C CA . HIS C 1 215 ? 22.968 14.857 -10.496 1.00 43.75 196 HIS C CA 1
ATOM 5228 C C . HIS C 1 215 ? 23.885 14.813 -11.731 1.00 48.19 196 HIS C C 1
ATOM 5229 O O . HIS C 1 215 ? 24.269 15.858 -12.251 1.00 47.63 196 HIS C O 1
ATOM 5236 N N . GLY C 1 216 ? 24.279 13.616 -12.138 1.00 44.94 197 GLY C N 1
ATOM 5237 C CA . GLY C 1 216 ? 25.127 13.418 -13.303 1.00 45.05 197 GLY C CA 1
ATOM 5238 C C . GLY C 1 216 ? 24.539 12.390 -14.238 1.00 49.47 197 GLY C C 1
ATOM 5239 O O . GLY C 1 216 ? 23.587 11.695 -13.874 1.00 47.88 197 GLY C O 1
ATOM 5240 N N . HIS C 1 217 ? 25.109 12.267 -15.436 1.00 48.25 198 HIS C N 1
ATOM 5241 C CA . HIS C 1 217 ? 24.669 11.272 -16.409 1.00 49.43 198 HIS C CA 1
ATOM 5242 C C . HIS C 1 217 ? 25.304 9.926 -16.097 1.00 50.25 198 HIS C C 1
ATOM 5243 O O . HIS C 1 217 ? 26.529 9.815 -16.036 1.00 48.95 198 HIS C O 1
ATOM 5250 N N . GLY C 1 218 ? 24.463 8.927 -15.862 1.00 45.97 199 GLY C N 1
ATOM 5251 C CA . GLY C 1 218 ? 24.884 7.558 -15.608 1.00 44.27 199 GLY C CA 1
ATOM 5252 C C . GLY C 1 218 ? 24.801 6.763 -16.895 1.00 48.08 199 GLY C C 1
ATOM 5253 O O . GLY C 1 218 ? 25.313 7.196 -17.927 1.00 47.34 199 GLY C O 1
ATOM 5254 N N . TRP C 1 219 ? 24.111 5.625 -16.856 1.00 43.67 200 TRP C N 1
ATOM 5255 C CA . TRP C 1 219 ? 23.972 4.762 -18.019 1.00 43.43 200 TRP C CA 1
ATOM 5256 C C . TRP C 1 219 ? 22.526 4.770 -18.502 1.00 46.15 200 TRP C C 1
ATOM 5257 O O . TRP C 1 219 ? 21.594 4.623 -17.709 1.00 43.97 200 TRP C O 1
ATOM 5268 N N . GLN C 1 220 ? 22.352 4.966 -19.802 1.00 45.01 201 GLN C N 1
ATOM 5269 C CA . GLN C 1 220 ? 21.058 5.028 -20.480 1.00 46.20 201 GLN C CA 1
ATOM 5270 C C . GLN C 1 220 ? 20.191 3.775 -20.219 1.00 50.32 201 GLN C C 1
ATOM 5271 O O . GLN C 1 220 ? 18.976 3.903 -20.113 1.00 50.31 201 GLN C O 1
ATOM 5277 N N . HIS C 1 221 ? 20.814 2.584 -20.119 1.00 46.84 202 HIS C N 1
ATOM 5278 C CA . HIS C 1 221 ? 20.111 1.309 -19.937 1.00 47.44 202 HIS C CA 1
ATOM 5279 C C . HIS C 1 221 ? 20.086 0.827 -18.498 1.00 46.93 202 HIS C C 1
ATOM 5280 O O . HIS C 1 221 ? 19.837 -0.356 -18.251 1.00 46.68 202 HIS C O 1
ATOM 5287 N N . SER C 1 222 ? 20.341 1.719 -17.549 1.00 40.45 203 SER C N 1
ATOM 5288 C CA . SER C 1 222 ? 20.402 1.367 -16.139 1.00 38.42 203 SER C CA 1
ATOM 5289 C C . SER C 1 222 ? 19.028 1.127 -15.520 1.00 42.09 203 SER C C 1
ATOM 5290 O O . SER C 1 222 ? 18.088 1.888 -15.756 1.00 40.05 203 SER C O 1
ATOM 5293 N N . LEU C 1 223 ? 18.954 0.113 -14.643 1.00 40.54 204 LEU C N 1
ATOM 5294 C CA . LEU C 1 223 ? 17.779 -0.195 -13.818 1.00 42.22 204 LEU C CA 1
ATOM 5295 C C . LEU C 1 223 ? 17.568 0.902 -12.768 1.00 46.29 204 LEU C C 1
ATOM 5296 O O . LEU C 1 223 ? 16.473 1.018 -12.211 1.00 48.08 204 LEU C O 1
ATOM 5301 N N . LEU C 1 224 ? 18.637 1.676 -12.466 1.00 40.17 205 LEU C N 1
ATOM 5302 C CA . LEU C 1 224 ? 18.587 2.745 -11.472 1.00 39.10 205 LEU C CA 1
ATOM 5303 C C . LEU C 1 224 ? 18.061 4.053 -12.051 1.00 43.39 205 LEU C C 1
ATOM 5304 O O . LEU C 1 224 ? 17.692 4.937 -11.294 1.00 43.45 205 LEU C O 1
ATOM 5309 N N . GLY C 1 225 ? 18.063 4.173 -13.367 1.00 41.07 206 GLY C N 1
ATOM 5310 C CA . GLY C 1 225 ? 17.669 5.394 -14.063 1.00 41.98 206 GLY C CA 1
ATOM 5311 C C . GLY C 1 225 ? 18.899 6.020 -14.701 1.00 45.18 206 GLY C C 1
ATOM 5312 O O . GLY C 1 225 ? 20.026 5.755 -14.257 1.00 43.99 206 GLY C O 1
ATOM 5313 N N . PRO C 1 226 ? 18.725 6.858 -15.737 1.00 42.02 207 PRO C N 1
ATOM 5314 C CA . PRO C 1 226 ? 19.900 7.422 -16.433 1.00 41.75 207 PRO C CA 1
ATOM 5315 C C . PRO C 1 226 ? 20.594 8.600 -15.728 1.00 45.72 207 PRO C C 1
ATOM 5316 O O . PRO C 1 226 ? 21.702 8.950 -16.118 1.00 46.26 207 PRO C O 1
ATOM 5320 N N . ILE C 1 227 ? 19.947 9.236 -14.742 1.00 42.02 208 ILE C N 1
ATOM 5321 C CA . ILE C 1 227 ? 20.510 10.413 -14.074 1.00 42.00 208 ILE C CA 1
ATOM 5322 C C . ILE C 1 227 ? 20.579 10.142 -12.579 1.00 43.93 208 ILE C C 1
ATOM 5323 O O . ILE C 1 227 ? 19.547 9.912 -11.934 1.00 42.79 208 ILE C O 1
ATOM 5328 N N . LEU C 1 228 ? 21.807 10.168 -12.037 1.00 39.69 209 LEU C N 1
ATOM 5329 C CA . LEU C 1 228 ? 22.038 9.833 -10.638 1.00 38.72 209 LEU C CA 1
ATOM 5330 C C . LEU C 1 228 ? 22.913 10.827 -9.902 1.00 41.55 209 LEU C C 1
ATOM 5331 O O . LEU C 1 228 ? 23.800 11.448 -10.482 1.00 40.43 209 LEU C O 1
ATOM 5336 N N . SER C 1 229 ? 22.695 10.897 -8.587 1.00 37.75 210 SER C N 1
ATOM 5337 C CA . SER C 1 229 ? 23.543 11.585 -7.633 1.00 36.98 210 SER C CA 1
ATOM 5338 C C . SER C 1 229 ? 23.998 10.526 -6.631 1.00 41.60 210 SER C C 1
ATOM 5339 O O . SER C 1 229 ? 23.225 9.623 -6.250 1.00 40.16 210 SER C O 1
ATOM 5342 N N . CYS C 1 230 ? 25.260 10.603 -6.234 1.00 39.24 211 CYS C N 1
ATOM 5343 C CA . CYS C 1 230 ? 25.808 9.615 -5.318 1.00 39.03 211 CYS C CA 1
ATOM 5344 C C . CYS C 1 230 ? 26.563 10.301 -4.180 1.00 40.78 211 CYS C C 1
ATOM 5345 O O . CYS C 1 230 ? 27.285 11.272 -4.415 1.00 40.78 211 CYS C O 1
ATOM 5348 N N . VAL C 1 231 ? 26.381 9.797 -2.951 1.00 35.28 212 VAL C N 1
ATOM 5349 C CA . VAL C 1 231 ? 27.070 10.286 -1.738 1.00 34.27 212 VAL C CA 1
ATOM 5350 C C . VAL C 1 231 ? 27.772 9.098 -1.060 1.00 38.31 212 VAL C C 1
ATOM 5351 O O . VAL C 1 231 ? 27.134 8.070 -0.821 1.00 36.31 212 VAL C O 1
ATOM 5355 N N . ALA C 1 232 ? 29.066 9.257 -0.722 1.00 35.39 213 ALA C N 1
ATOM 5356 C CA . ALA C 1 232 ? 29.802 8.223 0.006 1.00 34.49 213 ALA C CA 1
ATOM 5357 C C . ALA C 1 232 ? 29.585 8.352 1.522 1.00 38.52 213 ALA C C 1
ATOM 5358 O O . ALA C 1 232 ? 29.566 9.458 2.062 1.00 37.30 213 ALA C O 1
ATOM 5360 N N . VAL C 1 233 ? 29.403 7.214 2.186 1.00 35.79 214 VAL C N 1
ATOM 5361 C CA . VAL C 1 233 ? 29.339 7.115 3.634 1.00 36.47 214 VAL C CA 1
ATOM 5362 C C . VAL C 1 233 ? 30.641 6.446 4.003 1.00 40.46 214 VAL C C 1
ATOM 5363 O O . VAL C 1 233 ? 30.885 5.313 3.585 1.00 40.02 214 VAL C O 1
ATOM 5367 N N . CYS C 1 234 ? 31.499 7.153 4.721 1.00 38.25 215 CYS C N 1
ATOM 5368 C CA . CYS C 1 234 ? 32.793 6.624 5.105 1.00 39.46 215 CYS C CA 1
ATOM 5369 C C . CYS C 1 234 ? 32.792 6.153 6.539 1.00 42.11 215 CYS C C 1
ATOM 5370 O O . CYS C 1 234 ? 32.142 6.719 7.421 1.00 40.70 215 CYS C O 1
ATOM 5373 N N . GLU C 1 235 ? 33.574 5.118 6.754 1.00 38.87 216 GLU C N 1
ATOM 5374 C CA . GLU C 1 235 ? 33.875 4.559 8.045 1.00 40.44 216 GLU C CA 1
ATOM 5375 C C . GLU C 1 235 ? 35.255 5.152 8.373 1.00 46.04 216 GLU C C 1
ATOM 5376 O O . GLU C 1 235 ? 36.208 4.933 7.618 1.00 45.47 216 GLU C O 1
ATOM 5382 N N . VAL C 1 236 ? 35.321 6.007 9.408 1.00 43.23 217 VAL C N 1
ATOM 5383 C CA . VAL C 1 236 ? 36.511 6.758 9.822 1.00 44.25 217 VAL C CA 1
ATOM 5384 C C . VAL C 1 236 ? 36.978 6.302 11.201 1.00 50.58 217 VAL C C 1
ATOM 5385 O O . VAL C 1 236 ? 36.190 6.338 12.155 1.00 50.35 217 VAL C O 1
ATOM 5389 N N . ILE C 1 237 ? 38.263 5.901 11.309 1.00 47.97 218 ILE C N 1
ATOM 5390 C CA . ILE C 1 237 ? 38.865 5.490 12.578 1.00 49.64 218 ILE C CA 1
ATOM 5391 C C . ILE C 1 237 ? 39.046 6.750 13.441 1.00 57.17 218 ILE C C 1
ATOM 5392 O O . ILE C 1 237 ? 39.631 7.730 12.969 1.00 56.21 218 ILE C O 1
ATOM 5397 N N . ASP C 1 238 ? 38.506 6.734 14.677 1.00 58.64 219 ASP C N 1
ATOM 5398 C CA . ASP C 1 238 ? 38.630 7.843 15.635 1.00 62.42 219 ASP C CA 1
ATOM 5399 C C . ASP C 1 238 ? 40.100 7.924 16.090 1.00 70.99 219 ASP C C 1
ATOM 5400 O O . ASP C 1 238 ? 40.536 7.135 16.925 1.00 70.84 219 ASP C O 1
ATOM 5405 N N . HIS C 1 239 ? 40.859 8.844 15.478 1.00 71.52 220 HIS C N 1
ATOM 5406 C CA . HIS C 1 239 ? 42.297 9.034 15.653 1.00 74.31 220 HIS C CA 1
ATOM 5407 C C . HIS C 1 239 ? 42.638 10.542 15.713 1.00 80.60 220 HIS C C 1
ATOM 5408 O O . HIS C 1 239 ? 41.919 11.324 15.087 1.00 78.93 220 HIS C O 1
ATOM 5415 N N . PRO C 1 240 ? 43.739 10.972 16.400 1.00 81.02 221 PRO C N 1
ATOM 5416 C CA . PRO C 1 240 ? 44.087 12.418 16.432 1.00 82.89 221 PRO C CA 1
ATOM 5417 C C . PRO C 1 240 ? 44.286 13.095 15.052 1.00 87.87 221 PRO C C 1
ATOM 5418 O O . PRO C 1 240 ? 44.081 14.307 14.954 1.00 88.30 221 PRO C O 1
ATOM 5422 N N . ASP C 1 241 ? 44.715 12.327 14.006 1.00 83.97 222 ASP C N 1
ATOM 5423 C CA . ASP C 1 241 ? 44.958 12.814 12.632 1.00 121.36 222 ASP C CA 1
ATOM 5424 C C . ASP C 1 241 ? 43.649 13.114 11.879 1.00 144.54 222 ASP C C 1
ATOM 5425 O O . ASP C 1 241 ? 43.676 13.547 10.722 1.00 104.13 222 ASP C O 1
ATOM 5430 N N . LYS C 1 272 ? 29.248 22.278 9.787 1.00 95.05 253 LYS C N 1
ATOM 5431 C CA . LYS C 1 272 ? 30.673 22.034 10.020 1.00 95.03 253 LYS C CA 1
ATOM 5432 C C . LYS C 1 272 ? 31.156 20.762 9.309 1.00 96.33 253 LYS C C 1
ATOM 5433 O O . LYS C 1 272 ? 30.384 19.816 9.118 1.00 95.04 253 LYS C O 1
ATOM 5439 N N . TYR C 1 273 ? 32.447 20.755 8.929 1.00 91.32 254 TYR C N 1
ATOM 5440 C CA . TYR C 1 273 ? 33.123 19.649 8.245 1.00 88.55 254 TYR C CA 1
ATOM 5441 C C . TYR C 1 273 ? 34.498 19.395 8.867 1.00 88.85 254 TYR C C 1
ATOM 5442 O O . TYR C 1 273 ? 35.081 20.314 9.451 1.00 90.07 254 TYR C O 1
ATOM 5451 N N . PHE C 1 274 ? 35.021 18.157 8.735 1.00 80.59 255 PHE C N 1
ATOM 5452 C CA . PHE C 1 274 ? 36.345 17.795 9.253 1.00 79.34 255 PHE C CA 1
ATOM 5453 C C . PHE C 1 274 ? 37.233 17.168 8.153 1.00 78.66 255 PHE C C 1
ATOM 5454 O O . PHE C 1 274 ? 36.731 16.765 7.103 1.00 76.27 255 PHE C O 1
ATOM 5462 N N . VAL C 1 275 ? 38.562 17.143 8.386 1.00 73.98 256 VAL C N 1
ATOM 5463 C CA . VAL C 1 275 ? 39.564 16.687 7.414 1.00 72.11 256 VAL C CA 1
ATOM 5464 C C . VAL C 1 275 ? 40.327 15.462 7.918 1.00 73.50 256 VAL C C 1
ATOM 5465 O O . VAL C 1 275 ? 40.730 15.407 9.086 1.00 73.84 256 VAL C O 1
ATOM 5469 N N . VAL C 1 276 ? 40.567 14.508 7.003 1.00 67.36 257 VAL C N 1
ATOM 5470 C CA . VAL C 1 276 ? 41.329 13.282 7.243 1.00 66.39 257 VAL C CA 1
ATOM 5471 C C . VAL C 1 276 ? 42.606 13.391 6.398 1.00 71.65 257 VAL C C 1
ATOM 5472 O O . VAL C 1 276 ? 42.537 13.451 5.167 1.00 70.51 257 VAL C O 1
ATOM 5476 N N . THR C 1 277 ? 43.763 13.460 7.076 1.00 70.90 258 THR C N 1
ATOM 5477 C CA . THR C 1 277 ? 45.082 13.659 6.459 1.00 72.58 258 THR C CA 1
ATOM 5478 C C . THR C 1 277 ? 45.777 12.332 6.098 1.00 74.78 258 THR C C 1
ATOM 5479 O O . THR C 1 277 ? 46.720 12.342 5.301 1.00 76.67 258 THR C O 1
ATOM 5483 N N . ASN C 1 278 ? 45.333 11.208 6.695 1.00 66.61 259 ASN C N 1
ATOM 5484 C CA . ASN C 1 278 ? 45.898 9.883 6.439 1.00 64.64 259 ASN C CA 1
ATOM 5485 C C . ASN C 1 278 ? 44.818 8.978 5.816 1.00 64.25 259 ASN C C 1
ATOM 5486 O O . ASN C 1 278 ? 43.796 8.721 6.451 1.00 62.39 259 ASN C O 1
ATOM 5491 N N . ASN C 1 279 ? 45.062 8.489 4.580 1.00 59.02 260 ASN C N 1
ATOM 5492 C CA . ASN C 1 279 ? 44.149 7.628 3.814 1.00 56.32 260 ASN C CA 1
ATOM 5493 C C . ASN C 1 279 ? 43.934 6.236 4.461 1.00 56.61 260 ASN C C 1
ATOM 5494 O O . ASN C 1 279 ? 42.982 5.538 4.095 1.00 54.46 260 ASN C O 1
ATOM 5499 N N . GLN C 1 280 ? 44.785 5.849 5.424 1.00 52.60 261 GLN C N 1
ATOM 5500 C CA . GLN C 1 280 ? 44.688 4.565 6.131 1.00 51.55 261 GLN C CA 1
ATOM 5501 C C . GLN C 1 280 ? 43.603 4.606 7.222 1.00 53.45 261 GLN C C 1
ATOM 5502 O O . GLN C 1 280 ? 43.176 3.554 7.704 1.00 51.13 261 GLN C O 1
ATOM 5508 N N . LEU C 1 281 ? 43.153 5.822 7.594 1.00 50.28 262 LEU C N 1
ATOM 5509 C CA . LEU C 1 281 ? 42.172 6.041 8.663 1.00 49.25 262 LEU C CA 1
ATOM 5510 C C . LEU C 1 281 ? 40.708 6.050 8.185 1.00 50.45 262 LEU C C 1
ATOM 5511 O O . LEU C 1 281 ? 39.807 6.250 9.002 1.00 49.67 262 LEU C O 1
ATOM 5516 N N . LEU C 1 282 ? 40.457 5.804 6.902 1.00 45.47 263 LEU C N 1
ATOM 5517 C CA . LEU C 1 282 ? 39.085 5.791 6.415 1.00 43.25 263 LEU C CA 1
ATOM 5518 C C . LEU C 1 282 ? 38.923 4.868 5.214 1.00 43.40 263 LEU C C 1
ATOM 5519 O O . LEU C 1 282 ? 39.891 4.534 4.530 1.00 42.37 263 LEU C O 1
ATOM 5524 N N . ARG C 1 283 ? 37.680 4.478 4.963 1.00 37.82 264 ARG C N 1
ATOM 5525 C CA . ARG C 1 283 ? 37.296 3.716 3.793 1.00 36.74 264 ARG C CA 1
ATOM 5526 C C . ARG C 1 283 ? 35.847 4.028 3.492 1.00 38.43 264 ARG C C 1
ATOM 5527 O O . ARG C 1 283 ? 35.079 4.315 4.413 1.00 36.53 264 ARG C O 1
ATOM 5535 N N . VAL C 1 284 ? 35.483 3.991 2.210 1.00 35.21 265 VAL C N 1
ATOM 5536 C CA . VAL C 1 284 ? 34.099 4.184 1.784 1.00 34.05 265 VAL C CA 1
ATOM 5537 C C . VAL C 1 284 ? 33.361 2.886 2.135 1.00 37.40 265 VAL C C 1
ATOM 5538 O O . VAL C 1 284 ? 33.805 1.801 1.747 1.00 36.71 265 VAL C O 1
ATOM 5542 N N . LYS C 1 285 ? 32.273 2.987 2.894 1.00 34.57 266 LYS C N 1
ATOM 5543 C CA . LYS C 1 285 ? 31.532 1.812 3.341 1.00 33.50 266 LYS C CA 1
ATOM 5544 C C . LYS C 1 285 ? 30.149 1.698 2.697 1.00 37.25 266 LYS C C 1
ATOM 5545 O O . LYS C 1 285 ? 29.669 0.588 2.485 1.00 36.21 266 LYS C O 1
ATOM 5551 N N . TYR C 1 286 ? 29.495 2.826 2.430 1.00 34.95 267 TYR C N 1
ATOM 5552 C CA . TYR C 1 286 ? 28.188 2.836 1.784 1.00 34.71 267 TYR C CA 1
ATOM 5553 C C . TYR C 1 286 ? 28.135 3.868 0.687 1.00 38.09 267 TYR C C 1
ATOM 5554 O O . TYR C 1 286 ? 28.871 4.864 0.712 1.00 36.24 267 TYR C O 1
ATOM 5563 N N . LEU C 1 287 ? 27.214 3.645 -0.250 1.00 35.33 268 LEU C N 1
ATOM 5564 C CA . LEU C 1 287 ? 26.899 4.569 -1.327 1.00 35.61 268 LEU C CA 1
ATOM 5565 C C . LEU C 1 287 ? 25.414 4.842 -1.290 1.00 38.83 268 LEU C C 1
ATOM 5566 O O . LEU C 1 287 ? 24.618 3.900 -1.317 1.00 37.00 268 LEU C O 1
ATOM 5571 N N . LEU C 1 288 ? 25.053 6.132 -1.153 1.00 36.26 269 LEU C N 1
ATOM 5572 C CA . LEU C 1 288 ? 23.669 6.617 -1.160 1.00 35.62 269 LEU C CA 1
ATOM 5573 C C . LEU C 1 288 ? 23.407 7.090 -2.563 1.00 37.95 269 LEU C C 1
ATOM 5574 O O . LEU C 1 288 ? 24.113 7.982 -3.037 1.00 36.51 269 LEU C O 1
ATOM 5579 N N . VAL C 1 289 ? 22.441 6.469 -3.258 1.00 33.00 270 VAL C N 1
ATOM 5580 C CA . VAL C 1 289 ? 22.165 6.797 -4.644 1.00 32.62 270 VAL C CA 1
ATOM 5581 C C . VAL C 1 289 ? 20.760 7.378 -4.788 1.00 37.97 270 VAL C C 1
ATOM 5582 O O . VAL C 1 289 ? 19.773 6.801 -4.329 1.00 38.18 270 VAL C O 1
ATOM 5586 N N . TYR C 1 290 ? 20.702 8.535 -5.441 1.00 36.63 271 TYR C N 1
ATOM 5587 C CA . TYR C 1 290 ? 19.493 9.308 -5.702 1.00 38.02 271 TYR C CA 1
ATOM 5588 C C . TYR C 1 290 ? 19.267 9.369 -7.197 1.00 44.00 271 TYR C C 1
ATOM 5589 O O . TYR C 1 290 ? 20.160 9.767 -7.936 1.00 43.86 271 TYR C O 1
ATOM 5598 N N . SER C 1 291 ? 18.095 8.926 -7.636 1.00 41.75 272 SER C N 1
ATOM 5599 C CA . SER C 1 291 ? 17.710 8.887 -9.034 1.00 42.39 272 SER C CA 1
ATOM 5600 C C . SER C 1 291 ? 16.762 10.039 -9.363 1.00 48.52 272 SER C C 1
ATOM 5601 O O . SER C 1 291 ? 15.765 10.217 -8.676 1.00 47.05 272 SER C O 1
ATOM 5604 N N . GLN C 1 292 ? 17.086 10.839 -10.393 1.00 48.78 273 GLN C N 1
ATOM 5605 C CA . GLN C 1 292 ? 16.233 11.966 -10.805 1.00 51.18 273 GLN C CA 1
ATOM 5606 C C . GLN C 1 292 ? 15.073 11.463 -11.700 1.00 59.81 273 GLN C C 1
ATOM 5607 O O . GLN C 1 292 ? 15.314 10.704 -12.633 1.00 60.91 273 GLN C O 1
ATOM 5613 N N . LYS C 1 293 ? 13.838 11.956 -11.456 1.00 58.65 274 LYS C N 1
ATOM 5614 C CA . LYS C 1 293 ? 12.567 11.658 -12.162 1.00 80.14 274 LYS C CA 1
ATOM 5615 C C . LYS C 1 293 ? 11.893 10.432 -11.548 1.00 126.77 274 LYS C C 1
ATOM 5616 O O . LYS C 1 293 ? 11.072 10.565 -10.643 1.00 92.41 274 LYS C O 1
#

Nearest PDB structures (foldseek):
  6hxs-assembly1_A  TM=1.004E+00  e=1.825E-55  Homo sapiens
  6hxs-assembly3_C  TM=9.998E-01  e=1.871E-47  Homo sapiens
  6w65-assembly1_A  TM=9.880E-01  e=7.462E-48  Homo sapiens
  6hxr-assembly1_A  TM=9.828E-01  e=5.443E-46  Homo sapiens
  6hxr-assembly3_C  TM=9.944E-01  e=2.348E-43  Homo sapiens